Protein 6W25 (pdb70)

Structure (mmCIF, N/CA/C/O backbone):
data_6W25
#
_entry.id   6W25
#
_cell.length_a   163.910
_cell.length_b   44.490
_cell.length_c   88.050
_cell.angle_alpha   90.000
_cell.angle_beta   97.470
_cell.angle_gamma   90.000
#
_symmetry.space_group_name_H-M   'C 1 2 1'
#
loop_
_entity.id
_entity.type
_entity.pdbx_description
1 polymer 'Melanocortin receptor 4,GlgA glycogen synthase,Melanocortin receptor 4'
2 polymer SHU9119
3 non-polymer 'CALCIUM ION'
4 non-polymer 'OLEIC ACID'
5 water water
#
loop_
_atom_site.group_PDB
_atom_site.id
_atom_site.type_symbol
_atom_site.label_atom_id
_atom_site.label_alt_id
_atom_site.label_comp_id
_atom_site.label_asym_id
_atom_site.label_entity_id
_atom_site.label_seq_id
_atom_site.pdbx_PDB_ins_code
_atom_site.Cartn_x
_atom_site.Cartn_y
_atom_site.Cartn_z
_atom_site.occupancy
_atom_site.B_iso_or_equiv
_atom_site.auth_seq_id
_atom_site.auth_comp_id
_atom_site.auth_asym_id
_atom_site.auth_atom_id
_atom_site.pdbx_PDB_model_num
ATOM 1 N N . GLN A 1 55 ? 128.270 14.938 106.409 1.00 101.36 43 GLN A N 1
ATOM 2 C CA . GLN A 1 55 ? 129.723 14.780 106.403 1.00 99.47 43 GLN A CA 1
ATOM 3 C C . GLN A 1 55 ? 130.435 16.122 106.216 1.00 103.47 43 GLN A C 1
ATOM 4 O O . GLN A 1 55 ? 130.048 16.908 105.348 1.00 104.53 43 GLN A O 1
ATOM 10 N N . LEU A 1 56 ? 131.484 16.369 107.029 1.00 98.66 44 LEU A N 1
ATOM 11 C CA . LEU A 1 56 ? 132.312 17.579 107.001 1.00 98.50 44 LEU A CA 1
ATOM 12 C C . LEU A 1 56 ? 133.077 17.662 105.682 1.00 101.79 44 LEU A C 1
ATOM 13 O O . LEU A 1 56 ? 133.763 16.705 105.304 1.00 100.42 44 LEU A O 1
ATOM 15 N N . PHE A 1 57 ? 132.929 18.793 104.968 1.00 98.89 45 PHE A N 1
ATOM 16 C CA . PHE A 1 57 ? 133.559 18.989 103.668 1.00 98.55 45 PHE A CA 1
ATOM 17 C C . PHE A 1 57 ? 134.955 19.585 103.771 1.00 100.40 45 PHE A C 1
ATOM 18 O O . PHE A 1 57 ? 135.192 20.570 104.475 1.00 100.18 45 PHE A O 1
ATOM 26 N N . VAL A 1 58 ? 135.861 18.973 103.006 1.00 95.18 46 VAL A N 1
ATOM 27 C CA . VAL A 1 58 ? 137.252 19.347 102.770 1.00 93.82 46 VAL A CA 1
ATOM 28 C C . VAL A 1 58 ? 137.469 19.144 101.273 1.00 96.45 46 VAL A C 1
ATOM 29 O O . VAL A 1 58 ? 137.111 18.082 100.750 1.00 95.83 46 VAL A O 1
ATOM 33 N N . SER A 1 59 ? 137.957 20.187 100.570 1.00 92.62 47 SER A N 1
ATOM 34 C CA . SER A 1 59 ? 138.134 20.162 99.116 1.00 92.70 47 SER A CA 1
ATOM 35 C C . SER A 1 59 ? 138.989 18.968 98.656 1.00 93.59 47 SER A C 1
ATOM 36 O O . SER A 1 59 ? 140.022 18.689 99.270 1.00 91.78 47 SER A O 1
ATOM 39 N N . PRO A 1 60 ? 138.537 18.232 97.604 1.00 89.44 48 PRO A N 1
ATOM 40 C CA . PRO A 1 60 ? 139.287 17.053 97.128 1.00 87.82 48 PRO A CA 1
ATOM 41 C C . PRO A 1 60 ? 140.753 17.318 96.771 1.00 89.79 48 PRO A C 1
ATOM 42 O O . PRO A 1 60 ? 141.563 16.394 96.845 1.00 88.00 48 PRO A O 1
ATOM 46 N N . VAL A 1 61 ? 141.090 18.573 96.403 1.00 86.52 49 VAL A N 1
ATOM 47 C CA . VAL A 1 61 ? 142.440 19.018 96.044 1.00 85.88 49 VAL A CA 1
ATOM 48 C C . VAL A 1 61 ? 143.392 18.894 97.265 1.00 87.39 49 VAL A C 1
ATOM 49 O O . VAL A 1 61 ? 144.575 18.624 97.060 1.00 86.77 49 VAL A O 1
ATOM 53 N N . VAL A 1 62 ? 142.874 19.038 98.515 1.00 82.22 50 VAL A N 1
ATOM 54 C CA . VAL A 1 62 ? 143.661 18.913 99.756 1.00 80.09 50 VAL A CA 1
ATOM 55 C C . VAL A 1 62 ? 144.209 17.472 99.855 1.00 81.93 50 VAL A C 1
ATOM 56 O O . VAL A 1 62 ? 145.405 17.304 100.092 1.00 80.63 50 VAL A O 1
ATOM 60 N N . PHE A 1 63 ? 143.350 16.454 99.608 1.00 77.81 51 PHE A N 1
ATOM 61 C CA . PHE A 1 63 ? 143.728 15.035 99.611 1.00 76.46 51 PHE A CA 1
ATOM 62 C C . PHE A 1 63 ? 144.777 14.721 98.543 1.00 80.47 51 PHE A C 1
ATOM 63 O O . PHE A 1 63 ? 145.665 13.906 98.782 1.00 79.10 51 PHE A O 1
ATOM 71 N N . VAL A 1 64 ? 144.659 15.353 97.361 1.00 78.63 52 VAL A N 1
ATOM 72 C CA . VAL A 1 64 ? 145.565 15.145 96.228 1.00 79.33 52 VAL A CA 1
ATOM 73 C C . VAL A 1 64 ? 146.916 15.825 96.509 1.00 82.78 52 VAL A C 1
ATOM 74 O O . VAL A 1 64 ? 147.946 15.171 96.356 1.00 82.00 52 VAL A O 1
ATOM 78 N N . THR A 1 65 ? 146.909 17.108 96.945 1.00 79.54 53 THR A N 1
ATOM 79 C CA . THR A 1 65 ? 148.127 17.876 97.248 1.00 79.21 53 THR A CA 1
ATOM 80 C C . THR A 1 65 ? 148.903 17.256 98.419 1.00 80.73 53 THR A C 1
ATOM 81 O O . THR A 1 65 ? 150.118 17.110 98.294 1.00 80.41 53 THR A O 1
ATOM 85 N N . LEU A 1 66 ? 148.217 16.848 99.521 1.00 75.33 54 LEU A N 1
ATOM 86 C CA . LEU A 1 66 ? 148.873 16.202 100.672 1.00 73.30 54 LEU A CA 1
ATOM 87 C C . LEU A 1 66 ? 149.478 14.857 100.267 1.00 76.30 54 LEU A C 1
ATOM 88 O O . LEU A 1 66 ? 150.549 14.503 100.756 1.00 75.28 54 LEU A O 1
ATOM 93 N N . GLY A 1 67 ? 148.805 14.152 99.356 1.00 73.14 55 GLY A N 1
ATOM 94 C CA . GLY A 1 67 ? 149.260 12.884 98.797 1.00 72.86 55 GLY A CA 1
ATOM 95 C C . GLY A 1 67 ? 150.496 13.059 97.938 1.00 77.54 55 GLY A C 1
ATOM 96 O O . GLY A 1 67 ? 151.348 12.171 97.903 1.00 77.07 55 GLY A O 1
ATOM 97 N N . VAL A 1 68 ? 150.605 14.223 97.254 1.00 75.07 56 VAL A N 1
ATOM 98 C CA . VAL A 1 68 ? 151.739 14.606 96.405 1.00 75.86 56 VAL A CA 1
ATOM 99 C C . VAL A 1 68 ? 152.924 14.975 97.318 1.00 78.74 56 VAL A C 1
ATOM 100 O O . VAL A 1 68 ? 154.025 14.463 97.101 1.00 78.51 56 VAL A O 1
ATOM 104 N N . ILE A 1 69 ? 152.686 15.834 98.345 1.00 74.42 57 ILE A N 1
ATOM 105 C CA . ILE A 1 69 ? 153.689 16.272 99.334 1.00 73.42 57 ILE A CA 1
ATOM 106 C C . ILE A 1 69 ? 154.270 15.029 100.034 1.00 76.00 57 ILE A C 1
ATOM 107 O O . ILE A 1 69 ? 155.490 14.930 100.169 1.00 75.31 57 ILE A O 1
ATOM 112 N N . SER A 1 70 ? 153.396 14.070 100.420 1.00 72.10 58 SER A N 1
ATOM 113 C CA . SER A 1 70 ? 153.776 12.804 101.056 1.00 71.18 58 SER A CA 1
ATOM 114 C C . SER A 1 70 ? 154.578 11.917 100.095 1.00 76.06 58 SER A C 1
ATOM 115 O O . SER A 1 70 ? 155.545 11.288 100.525 1.00 75.62 58 SER A O 1
ATOM 118 N N . LEU A 1 71 ? 154.166 11.857 98.809 1.00 73.33 59 LEU A N 1
ATOM 119 C CA . LEU A 1 71 ? 154.842 11.077 97.770 1.00 73.89 59 LEU A CA 1
ATOM 120 C C . LEU A 1 71 ? 156.256 11.624 97.564 1.00 78.12 59 LEU A C 1
ATOM 121 O O . LEU A 1 71 ? 157.207 10.848 97.576 1.00 77.88 59 LEU A O 1
ATOM 126 N N . LEU A 1 72 ? 156.387 12.960 97.441 1.00 74.93 60 LEU A N 1
ATOM 127 C CA . LEU A 1 72 ? 157.656 13.666 97.256 1.00 75.43 60 LEU A CA 1
ATOM 128 C C . LEU A 1 72 ? 158.585 13.471 98.457 1.00 78.05 60 LEU A C 1
ATOM 129 O O . LEU A 1 72 ? 159.769 13.191 98.266 1.00 78.32 60 LEU A O 1
ATOM 134 N N . GLU A 1 73 ? 158.036 13.591 99.686 1.00 72.87 61 GLU A N 1
ATOM 135 C CA . GLU A 1 73 ? 158.772 13.442 100.944 1.00 71.39 61 GLU A CA 1
ATOM 136 C C . GLU A 1 73 ? 159.264 12.017 101.176 1.00 74.30 61 GLU A C 1
ATOM 137 O O . GLU A 1 73 ? 160.440 11.834 101.484 1.00 74.07 61 GLU A O 1
ATOM 143 N N . ASN A 1 74 ? 158.370 11.016 101.052 1.00 70.08 62 ASN A N 1
ATOM 144 C CA . ASN A 1 74 ? 158.706 9.619 101.313 1.00 69.59 62 ASN A CA 1
ATOM 145 C C . ASN A 1 74 ? 159.586 9.001 100.225 1.00 74.62 62 ASN A C 1
ATOM 146 O O . ASN A 1 74 ? 160.384 8.128 100.563 1.00 74.16 62 ASN A O 1
ATOM 151 N N . ILE A 1 75 ? 159.491 9.461 98.950 1.00 72.50 63 ILE A N 1
ATOM 152 C CA . ILE A 1 75 ? 160.381 8.968 97.884 1.00 73.85 63 ILE A CA 1
ATOM 153 C C . ILE A 1 75 ? 161.803 9.401 98.258 1.00 77.75 63 ILE A C 1
ATOM 154 O O . ILE A 1 75 ? 162.698 8.561 98.289 1.00 77.69 63 ILE A O 1
ATOM 159 N N . LEU A 1 76 ? 161.966 10.689 98.644 1.00 74.20 64 LEU A N 1
ATOM 160 C CA . LEU A 1 76 ? 163.216 11.309 99.097 1.00 74.41 64 LEU A CA 1
ATOM 161 C C . LEU A 1 76 ? 163.844 10.500 100.248 1.00 77.27 64 LEU A C 1
ATOM 162 O O . LEU A 1 76 ? 165.057 10.313 100.250 1.00 77.55 64 LEU A O 1
ATOM 167 N N . VAL A 1 77 ? 163.010 9.991 101.187 1.00 72.37 65 VAL A N 1
ATOM 168 C CA . VAL A 1 77 ? 163.423 9.169 102.335 1.00 71.28 65 VAL A CA 1
ATOM 169 C C . VAL A 1 77 ? 163.976 7.814 101.834 1.00 75.75 65 VAL A C 1
ATOM 170 O O . VAL A 1 77 ? 165.087 7.441 102.217 1.00 75.71 65 VAL A O 1
ATOM 174 N N . ILE A 1 78 ? 163.205 7.102 100.977 1.00 72.59 66 ILE A N 1
ATOM 175 C CA . ILE A 1 78 ? 163.566 5.794 100.407 1.00 73.42 66 ILE A CA 1
ATOM 176 C C . ILE A 1 78 ? 164.853 5.921 99.564 1.00 79.22 66 ILE A C 1
ATOM 177 O O . ILE A 1 78 ? 165.759 5.096 99.710 1.00 79.69 66 ILE A O 1
ATOM 182 N N . VAL A 1 79 ? 164.935 6.968 98.720 1.00 76.37 67 VAL A N 1
ATOM 183 C CA . VAL A 1 79 ? 166.083 7.244 97.851 1.00 77.86 67 VAL A CA 1
ATOM 184 C C . VAL A 1 79 ? 167.327 7.529 98.716 1.00 82.12 67 VAL A C 1
ATOM 185 O O . VAL A 1 79 ? 168.375 6.944 98.454 1.00 83.19 67 VAL A O 1
ATOM 189 N N . ALA A 1 80 ? 167.192 8.372 99.763 1.00 77.40 68 ALA A N 1
ATOM 190 C CA . ALA A 1 80 ? 168.286 8.750 100.665 1.00 77.27 68 ALA A CA 1
ATOM 191 C C . ALA A 1 80 ? 168.896 7.558 101.411 1.00 80.98 68 ALA A C 1
ATOM 192 O O . ALA A 1 80 ? 170.120 7.486 101.511 1.00 81.57 68 ALA A O 1
ATOM 194 N N . ILE A 1 81 ? 168.060 6.638 101.936 1.00 76.41 69 ILE A N 1
ATOM 195 C CA . ILE A 1 81 ? 168.531 5.455 102.666 1.00 76.28 69 ILE A CA 1
ATOM 196 C C . ILE A 1 81 ? 169.224 4.493 101.677 1.00 82.92 69 ILE A C 1
ATOM 197 O O . ILE A 1 81 ? 170.268 3.937 102.013 1.00 83.57 69 ILE A O 1
ATOM 202 N N . ALA A 1 82 ? 168.679 4.352 100.453 1.00 80.75 70 ALA A N 1
ATOM 203 C CA . ALA A 1 82 ? 169.238 3.484 99.413 1.00 82.55 70 ALA A CA 1
ATOM 204 C C . ALA A 1 82 ? 170.555 4.033 98.836 1.00 88.43 70 ALA A C 1
ATOM 205 O O . ALA A 1 82 ? 171.466 3.246 98.572 1.00 89.80 70 ALA A O 1
ATOM 207 N N . LYS A 1 83 ? 170.653 5.367 98.643 1.00 84.74 71 LYS A N 1
ATOM 208 C CA . LYS A 1 83 ? 171.825 6.041 98.070 1.00 86.06 71 LYS A CA 1
ATOM 209 C C . LYS A 1 83 ? 172.978 6.205 99.071 1.00 89.63 71 LYS A C 1
ATOM 210 O O . LYS A 1 83 ? 174.122 6.384 98.646 1.00 90.92 71 LYS A O 1
ATOM 212 N N . ASN A 1 84 ? 172.687 6.152 100.383 1.00 84.37 72 ASN A N 1
ATOM 213 C CA . ASN A 1 84 ? 173.698 6.320 101.427 1.00 84.18 72 ASN A CA 1
ATOM 214 C C . ASN A 1 84 ? 173.970 4.996 102.155 1.00 88.09 72 ASN A C 1
ATOM 215 O O . ASN A 1 84 ? 173.074 4.440 102.798 1.00 86.36 72 ASN A O 1
ATOM 220 N N . LYS A 1 85 ? 175.223 4.503 102.049 1.00 86.14 73 LYS A N 1
ATOM 221 C CA . LYS A 1 85 ? 175.698 3.262 102.672 1.00 86.23 73 LYS A CA 1
ATOM 222 C C . LYS A 1 85 ? 175.772 3.394 104.201 1.00 88.00 73 LYS A C 1
ATOM 223 O O . LYS A 1 85 ? 175.767 2.381 104.903 1.00 87.42 73 LYS A O 1
ATOM 225 N N . ASN A 1 86 ? 175.829 4.642 104.709 1.00 83.14 74 ASN A N 1
ATOM 226 C CA . ASN A 1 86 ? 175.875 4.973 106.135 1.00 81.39 74 ASN A CA 1
ATOM 227 C C . ASN A 1 86 ? 174.531 4.729 106.817 1.00 82.58 74 ASN A C 1
ATOM 228 O O . ASN A 1 86 ? 174.481 4.601 108.042 1.00 81.32 74 ASN A O 1
ATOM 233 N N . LEU A 1 87 ? 173.447 4.686 106.026 1.00 78.16 75 LEU A N 1
ATOM 234 C CA . LEU A 1 87 ? 172.087 4.444 106.506 1.00 76.06 75 LEU A CA 1
ATOM 235 C C . LEU A 1 87 ? 171.657 2.994 106.197 1.00 80.43 75 LEU A C 1
ATOM 236 O O . LEU A 1 87 ? 170.469 2.673 106.270 1.00 78.91 75 LEU A O 1
ATOM 241 N N . HIS A 1 88 ? 172.629 2.109 105.886 1.00 78.67 76 HIS A N 1
ATOM 242 C CA . HIS A 1 88 ? 172.349 0.705 105.586 1.00 79.14 76 HIS A CA 1
ATOM 243 C C . HIS A 1 88 ? 172.396 -0.149 106.868 1.00 82.86 76 HIS A C 1
ATOM 244 O O . HIS A 1 88 ? 173.182 -1.095 106.985 1.00 83.79 76 HIS A O 1
ATOM 251 N N . SER A 1 89 ? 171.519 0.201 107.823 1.00 77.77 77 SER A N 1
ATOM 252 C CA . SER A 1 89 ? 171.348 -0.483 109.102 1.00 77.00 77 SER A CA 1
ATOM 253 C C . SER A 1 89 ? 169.887 -0.954 109.221 1.00 79.75 77 SER A C 1
ATOM 254 O O . SER A 1 89 ? 169.017 -0.310 108.626 1.00 78.30 77 SER A O 1
ATOM 257 N N . PRO A 1 90 ? 169.587 -2.046 109.976 1.00 76.63 78 PRO A N 1
ATOM 258 C CA . PRO A 1 90 ? 168.191 -2.520 110.078 1.00 75.61 78 PRO A CA 1
ATOM 259 C C . PRO A 1 90 ? 167.157 -1.436 110.412 1.00 78.07 78 PRO A C 1
ATOM 260 O O . PRO A 1 90 ? 166.104 -1.424 109.778 1.00 77.24 78 PRO A O 1
ATOM 264 N N . MET A 1 91 ? 167.465 -0.515 111.360 1.00 74.15 79 MET A N 1
ATOM 265 C CA . MET A 1 91 ? 166.575 0.573 111.790 1.00 72.62 79 MET A CA 1
ATOM 266 C C . MET A 1 91 ? 166.101 1.426 110.609 1.00 76.28 79 MET A C 1
ATOM 267 O O . MET A 1 91 ? 164.893 1.630 110.465 1.00 75.13 79 MET A O 1
ATOM 272 N N . TYR A 1 92 ? 167.041 1.896 109.757 1.00 73.55 80 TYR A N 1
ATOM 273 C CA . TYR A 1 92 ? 166.718 2.711 108.582 1.00 73.19 80 TYR A CA 1
ATOM 274 C C . TYR A 1 92 ? 166.007 1.884 107.507 1.00 76.07 80 TYR A C 1
ATOM 275 O O . TYR A 1 92 ? 165.224 2.448 106.741 1.00 75.47 80 TYR A O 1
ATOM 284 N N . PHE A 1 93 ? 166.247 0.557 107.468 1.00 72.18 81 PHE A N 1
ATOM 285 C CA . PHE A 1 93 ? 165.567 -0.347 106.540 1.00 72.04 81 PHE A CA 1
ATOM 286 C C . PHE A 1 93 ? 164.105 -0.529 106.970 1.00 73.62 81 PHE A C 1
ATOM 287 O O . PHE A 1 93 ? 163.231 -0.667 106.114 1.00 73.24 81 PHE A O 1
ATOM 295 N N . PHE A 1 94 ? 163.838 -0.492 108.294 1.00 68.45 82 PHE A N 1
ATOM 296 C CA . PHE A 1 94 ? 162.482 -0.572 108.840 1.00 66.89 82 PHE A CA 1
ATOM 297 C C . PHE A 1 94 ? 161.794 0.796 108.711 1.00 70.68 82 PHE A C 1
ATOM 298 O O . PHE A 1 94 ? 160.567 0.848 108.622 1.00 69.76 82 PHE A O 1
ATOM 306 N N . ILE A 1 95 ? 162.591 1.896 108.668 1.00 67.69 83 ILE A N 1
ATOM 307 C CA . ILE A 1 95 ? 162.130 3.275 108.444 1.00 66.92 83 ILE A CA 1
ATOM 308 C C . ILE A 1 95 ? 161.719 3.377 106.962 1.00 72.98 83 ILE A C 1
ATOM 309 O O . ILE A 1 95 ? 160.746 4.063 106.642 1.00 72.25 83 ILE A O 1
ATOM 314 N N . CYS A 1 96 ? 162.441 2.647 106.079 1.00 71.71 84 CYS A N 1
ATOM 315 C CA . CYS A 1 96 ? 162.201 2.572 104.639 1.00 72.68 84 CYS A CA 1
ATOM 316 C C . CYS A 1 96 ? 160.865 1.891 104.345 1.00 76.24 84 CYS A C 1
ATOM 317 O O . CYS A 1 96 ? 160.114 2.390 103.510 1.00 76.01 84 CYS A O 1
ATOM 320 N N . SER A 1 97 ? 160.567 0.761 105.025 1.00 72.50 85 SER A N 1
ATOM 321 C CA . SER A 1 97 ? 159.301 0.044 104.855 1.00 72.23 85 SER A CA 1
ATOM 322 C C . SER A 1 97 ? 158.148 0.896 105.397 1.00 74.80 85 SER A C 1
ATOM 323 O O . SER A 1 97 ? 157.068 0.909 104.804 1.00 74.56 85 SER A O 1
ATOM 326 N N . LEU A 1 98 ? 158.406 1.647 106.492 1.00 70.07 86 LEU A N 1
ATOM 327 C CA . LEU A 1 98 ? 157.454 2.569 107.113 1.00 68.69 86 LEU A CA 1
ATOM 328 C C . LEU A 1 98 ? 157.185 3.738 106.158 1.00 72.99 86 LEU A C 1
ATOM 329 O O . LEU A 1 98 ? 156.043 4.185 106.061 1.00 72.53 86 LEU A O 1
ATOM 334 N N . ALA A 1 99 ? 158.224 4.192 105.422 1.00 70.21 87 ALA A N 1
ATOM 335 C CA . ALA A 1 99 ? 158.113 5.261 104.429 1.00 70.46 87 ALA A CA 1
ATOM 336 C C . ALA A 1 99 ? 157.273 4.793 103.240 1.00 74.93 87 ALA A C 1
ATOM 337 O O . ALA A 1 99 ? 156.458 5.571 102.748 1.00 74.38 87 ALA A O 1
ATOM 339 N N . VAL A 1 100 ? 157.443 3.511 102.812 1.00 72.26 88 VAL A N 1
ATOM 340 C CA . VAL A 1 100 ? 156.672 2.885 101.723 1.00 72.89 88 VAL A CA 1
ATOM 341 C C . VAL A 1 100 ? 155.201 2.840 102.152 1.00 75.81 88 VAL A C 1
ATOM 342 O O . VAL A 1 100 ? 154.340 3.288 101.399 1.00 75.66 88 VAL A O 1
ATOM 346 N N . ALA A 1 101 ? 154.939 2.343 103.384 1.00 71.40 89 ALA A N 1
ATOM 347 C CA . ALA A 1 101 ? 153.620 2.230 104.010 1.00 70.45 89 ALA A CA 1
ATOM 348 C C . ALA A 1 101 ? 152.922 3.594 104.115 1.00 74.06 89 ALA A C 1
ATOM 349 O O . ALA A 1 101 ? 151.736 3.683 103.806 1.00 73.64 89 ALA A O 1
ATOM 351 N N . ASP A 1 102 ? 153.664 4.654 104.515 1.00 70.56 90 ASP A N 1
ATOM 352 C CA . ASP A 1 102 ? 153.158 6.029 104.624 1.00 69.92 90 ASP A CA 1
ATOM 353 C C . ASP A 1 102 ? 152.773 6.584 103.245 1.00 74.14 90 ASP A C 1
ATOM 354 O O . ASP A 1 102 ? 151.677 7.120 103.084 1.00 73.74 90 ASP A O 1
ATOM 359 N N . MET A 1 103 ? 153.679 6.433 102.260 1.00 71.28 91 MET A N 1
ATOM 360 C CA . MET A 1 103 ? 153.533 6.860 100.868 1.00 72.17 91 MET A CA 1
ATOM 361 C C . MET A 1 103 ? 152.327 6.173 100.226 1.00 75.43 91 MET A C 1
ATOM 362 O O . MET A 1 103 ? 151.456 6.862 99.708 1.00 75.30 91 MET A O 1
ATOM 367 N N . LEU A 1 104 ? 152.263 4.829 100.309 1.00 71.24 92 LEU A N 1
ATOM 368 C CA . LEU A 1 104 ? 151.202 3.977 99.764 1.00 71.31 92 LEU A CA 1
ATOM 369 C C . LEU A 1 104 ? 149.820 4.319 100.333 1.00 74.12 92 LEU A C 1
ATOM 370 O O . LEU A 1 104 ? 148.839 4.214 99.604 1.00 74.50 92 LEU A O 1
ATOM 375 N N . VAL A 1 105 ? 149.744 4.730 101.617 1.00 69.08 93 VAL A N 1
ATOM 376 C CA . VAL A 1 105 ? 148.498 5.117 102.285 1.00 68.21 93 VAL A CA 1
ATOM 377 C C . VAL A 1 105 ? 147.991 6.444 101.678 1.00 73.07 93 VAL A C 1
ATOM 378 O O . VAL A 1 105 ? 146.832 6.507 101.268 1.00 73.21 93 VAL A O 1
ATOM 382 N N . SER A 1 106 ? 148.864 7.474 101.592 1.00 69.96 94 SER A N 1
ATOM 383 C CA . SER A 1 106 ? 148.523 8.796 101.056 1.00 70.42 94 SER A CA 1
ATOM 384 C C . SER A 1 106 ? 148.311 8.776 99.547 1.00 75.52 94 SER A C 1
ATOM 385 O O . SER A 1 106 ? 147.488 9.550 99.053 1.00 75.78 94 SER A O 1
ATOM 388 N N . VAL A 1 107 ? 149.061 7.922 98.816 1.00 72.48 95 VAL A N 1
ATOM 389 C CA . VAL A 1 107 ? 148.939 7.769 97.363 1.00 73.61 95 VAL A CA 1
ATOM 390 C C . VAL A 1 107 ? 147.584 7.131 97.072 1.00 77.22 95 VAL A C 1
ATOM 391 O O . VAL A 1 107 ? 146.872 7.623 96.198 1.00 78.04 95 VAL A O 1
ATOM 395 N N . SER A 1 108 ? 147.213 6.075 97.831 1.00 72.26 96 SER A N 1
ATOM 396 C CA . SER A 1 108 ? 145.930 5.386 97.681 1.00 72.07 96 SER A CA 1
ATOM 397 C C . SER A 1 108 ? 144.771 6.297 98.069 1.00 74.97 96 SER A C 1
ATOM 398 O O . SER A 1 108 ? 143.775 6.316 97.350 1.00 75.87 96 SER A O 1
ATOM 401 N N . LEU A 1 109 ? 144.907 7.074 99.168 1.00 69.58 97 LEU A N 1
ATOM 402 C CA . LEU A 1 109 ? 143.878 8.020 99.614 1.00 68.92 97 LEU A CA 1
ATOM 403 C C . LEU A 1 109 ? 143.737 9.186 98.637 1.00 73.47 97 LEU A C 1
ATOM 404 O O . LEU A 1 109 ? 142.624 9.664 98.427 1.00 74.23 97 LEU A O 1
ATOM 409 N N . GLY A 1 110 ? 144.854 9.610 98.043 1.00 69.55 98 GLY A N 1
ATOM 410 C CA . GLY A 1 110 ? 144.892 10.673 97.043 1.00 70.14 98 GLY A CA 1
ATOM 411 C C . GLY A 1 110 ? 144.270 10.226 95.734 1.00 74.51 98 GLY A C 1
ATOM 412 O O . GLY A 1 110 ? 143.439 10.940 95.168 1.00 75.08 98 GLY A O 1
ATOM 413 N N . PHE A 1 111 ? 144.650 9.017 95.269 1.00 70.74 99 PHE A N 1
ATOM 414 C CA . PHE A 1 111 ? 144.145 8.382 94.048 1.00 71.91 99 PHE A CA 1
ATOM 415 C C . PHE A 1 111 ? 142.648 8.099 94.168 1.00 76.44 99 PHE A C 1
ATOM 416 O O . PHE A 1 111 ? 141.921 8.304 93.198 1.00 77.62 99 PHE A O 1
ATOM 424 N N . GLU A 1 112 ? 142.194 7.652 95.360 1.00 71.91 100 GLU A N 1
ATOM 425 C CA . GLU A 1 112 ? 140.790 7.360 95.670 1.00 72.03 100 GLU A CA 1
ATOM 426 C C . GLU A 1 112 ? 139.940 8.615 95.507 1.00 77.08 100 GLU A C 1
ATOM 427 O O . GLU A 1 112 ? 138.850 8.540 94.947 1.00 77.80 100 GLU A O 1
ATOM 433 N N . THR A 1 113 ? 140.461 9.766 95.974 1.00 73.54 101 THR A N 1
ATOM 434 C CA . THR A 1 113 ? 139.807 11.070 95.882 1.00 74.28 101 THR A CA 1
ATOM 435 C C . THR A 1 113 ? 139.664 11.465 94.402 1.00 80.88 101 THR A C 1
ATOM 436 O O . THR A 1 113 ? 138.608 11.962 94.019 1.00 81.61 101 THR A O 1
ATOM 440 N N . ILE A 1 114 ? 140.702 11.198 93.575 1.00 78.66 102 ILE A N 1
ATOM 441 C CA . ILE A 1 114 ? 140.701 11.459 92.129 1.00 80.67 102 ILE A CA 1
ATOM 442 C C . ILE A 1 114 ? 139.633 10.564 91.469 1.00 86.12 102 ILE A C 1
ATOM 443 O O . ILE A 1 114 ? 138.848 11.063 90.663 1.00 87.44 102 ILE A O 1
ATOM 448 N N . VAL A 1 115 ? 139.577 9.267 91.859 1.00 82.27 103 VAL A N 1
ATOM 449 C CA . VAL A 1 115 ? 138.617 8.276 91.350 1.00 83.30 103 VAL A CA 1
ATOM 450 C C . VAL A 1 115 ? 137.172 8.708 91.705 1.00 88.33 103 VAL A C 1
ATOM 451 O O . VAL A 1 115 ? 136.325 8.716 90.814 1.00 89.53 103 VAL A O 1
ATOM 455 N N . ILE A 1 116 ? 136.912 9.102 92.976 1.00 84.30 104 ILE A N 1
ATOM 456 C CA . ILE A 1 116 ? 135.593 9.543 93.460 1.00 84.82 104 ILE A CA 1
ATOM 457 C C . ILE A 1 116 ? 135.140 10.816 92.704 1.00 91.96 104 ILE A C 1
ATOM 458 O O . ILE A 1 116 ? 134.006 10.843 92.216 1.00 92.92 104 ILE A O 1
ATOM 463 N N . THR A 1 117 ? 136.030 11.833 92.573 1.00 89.72 105 THR A N 1
ATOM 464 C CA . THR A 1 117 ? 135.752 13.096 91.863 1.00 91.66 105 THR A CA 1
ATOM 465 C C . THR A 1 117 ? 135.409 12.814 90.380 1.00 98.85 105 THR A C 1
ATOM 466 O O . THR A 1 117 ? 134.494 13.444 89.843 1.00 100.02 105 THR A O 1
ATOM 470 N N . LEU A 1 118 ? 136.113 11.844 89.748 1.00 96.41 106 LEU A N 1
ATOM 471 C CA . LEU A 1 118 ? 135.887 11.419 88.361 1.00 98.62 106 LEU A CA 1
ATOM 472 C C . LEU A 1 118 ? 134.487 10.822 88.176 1.00 104.57 106 LEU A C 1
ATOM 473 O O . LEU A 1 118 ? 133.867 11.043 87.135 1.00 106.12 106 LEU A O 1
ATOM 478 N N . LEU A 1 119 ? 133.995 10.074 89.186 1.00 100.85 107 LEU A N 1
ATOM 479 C CA . LEU A 1 119 ? 132.672 9.437 89.170 1.00 102.02 107 LEU A CA 1
ATOM 480 C C . LEU A 1 119 ? 131.561 10.462 89.384 1.00 107.84 107 LEU A C 1
ATOM 481 O O . LEU A 1 119 ? 130.479 10.311 88.812 1.00 109.18 107 LEU A O 1
ATOM 486 N N . ASN A 1 120 ? 131.832 11.506 90.196 1.00 104.24 108 ASN A N 1
ATOM 487 C CA . ASN A 1 120 ? 130.898 12.603 90.462 1.00 105.33 108 ASN A CA 1
ATOM 488 C C . ASN A 1 120 ? 130.799 13.515 89.231 1.00 112.12 108 ASN A C 1
ATOM 489 O O . ASN A 1 120 ? 129.795 14.209 89.059 1.00 113.26 108 ASN A O 1
ATOM 494 N N . SER A 1 121 ? 131.842 13.494 88.374 1.00 109.47 109 SER A N 1
ATOM 495 C CA . SER A 1 121 ? 131.927 14.247 87.122 1.00 111.56 109 SER A CA 1
ATOM 496 C C . SER A 1 121 ? 131.211 13.492 85.990 1.00 117.67 109 SER A C 1
ATOM 497 O O . SER A 1 121 ? 130.515 14.117 85.188 1.00 119.49 109 SER A O 1
ATOM 500 N N . THR A 1 122 ? 131.380 12.151 85.936 1.00 113.63 110 THR A N 1
ATOM 501 C CA . THR A 1 122 ? 130.767 11.274 84.932 1.00 143.59 110 THR A CA 1
ATOM 502 C C . THR A 1 122 ? 129.411 10.776 85.431 1.00 162.99 110 THR A C 1
ATOM 503 O O . THR A 1 122 ? 128.540 10.443 84.630 1.00 123.87 110 THR A O 1
ATOM 507 N N . ASP A 1 125 ? 127.340 5.016 87.896 1.00 141.28 113 ASP A N 1
ATOM 508 C CA . ASP A 1 125 ? 127.881 4.130 88.925 1.00 139.14 113 ASP A CA 1
ATOM 509 C C . ASP A 1 125 ? 129.010 3.237 88.372 1.00 142.54 113 ASP A C 1
ATOM 510 O O . ASP A 1 125 ? 129.820 2.744 89.158 1.00 140.46 113 ASP A O 1
ATOM 515 N N . ALA A 1 126 ? 129.047 3.025 87.029 1.00 140.61 114 ALA A N 1
ATOM 516 C CA . ALA A 1 126 ? 130.016 2.210 86.268 1.00 140.61 114 ALA A CA 1
ATOM 517 C C . ALA A 1 126 ? 130.082 0.732 86.755 1.00 143.16 114 ALA A C 1
ATOM 518 O O . ALA A 1 126 ? 131.093 0.052 86.543 1.00 142.49 114 ALA A O 1
ATOM 520 N N . GLN A 1 127 ? 128.970 0.241 87.357 1.00 139.10 115 GLN A N 1
ATOM 521 C CA . GLN A 1 127 ? 128.744 -1.115 87.881 1.00 138.32 115 GLN A CA 1
ATOM 522 C C . GLN A 1 127 ? 129.831 -1.560 88.900 1.00 138.47 115 GLN A C 1
ATOM 523 O O . GLN A 1 127 ? 130.226 -0.766 89.758 1.00 136.12 115 GLN A O 1
ATOM 525 N N . SER A 1 128 ? 130.278 -2.833 88.813 1.00 134.19 116 SER A N 1
ATOM 526 C CA . SER A 1 128 ? 131.255 -3.478 89.694 1.00 131.72 116 SER A CA 1
ATOM 527 C C . SER A 1 128 ? 132.668 -2.877 89.614 1.00 132.70 116 SER A C 1
ATOM 528 O O . SER A 1 128 ? 133.430 -3.041 90.569 1.00 130.50 116 SER A O 1
ATOM 531 N N . PHE A 1 129 ? 133.023 -2.207 88.490 1.00 129.01 117 PHE A N 1
ATOM 532 C CA . PHE A 1 129 ? 134.344 -1.603 88.258 1.00 127.45 117 PHE A CA 1
ATOM 533 C C . PHE A 1 129 ? 134.776 -0.686 89.413 1.00 126.88 117 PHE A C 1
ATOM 534 O O . PHE A 1 129 ? 135.902 -0.813 89.891 1.00 125.15 117 PHE A O 1
ATOM 542 N N . THR A 1 130 ? 133.882 0.215 89.860 1.00 121.34 118 THR A N 1
ATOM 543 C CA . THR A 1 130 ? 134.141 1.174 90.940 1.00 118.29 118 THR A CA 1
ATOM 544 C C . THR A 1 130 ? 134.314 0.474 92.286 1.00 118.20 118 THR A C 1
ATOM 545 O O . THR A 1 130 ? 135.180 0.876 93.062 1.00 116.01 118 THR A O 1
ATOM 549 N N . VAL A 1 131 ? 133.502 -0.571 92.552 1.00 113.65 119 VAL A N 1
ATOM 550 C CA . VAL A 1 131 ? 133.551 -1.373 93.780 1.00 111.48 119 VAL A CA 1
ATOM 551 C C . VAL A 1 131 ? 134.886 -2.146 93.807 1.00 112.73 119 VAL A C 1
ATOM 552 O O . VAL A 1 131 ? 135.548 -2.174 94.846 1.00 110.65 119 VAL A O 1
ATOM 556 N N . ASN A 1 132 ? 135.294 -2.719 92.650 1.00 109.06 120 ASN A N 1
ATOM 557 C CA . ASN A 1 132 ? 136.548 -3.462 92.484 1.00 107.89 120 ASN A CA 1
ATOM 558 C C . ASN A 1 132 ? 137.758 -2.558 92.721 1.00 107.59 120 ASN A C 1
ATOM 559 O O . ASN A 1 132 ? 138.684 -2.969 93.418 1.00 106.11 120 ASN A O 1
ATOM 564 N N . ILE A 1 133 ? 137.736 -1.327 92.165 1.00 102.18 121 ILE A N 1
ATOM 565 C CA . ILE A 1 133 ? 138.802 -0.332 92.313 1.00 99.93 121 ILE A CA 1
ATOM 566 C C . ILE A 1 133 ? 138.824 0.163 93.777 1.00 99.48 121 ILE A C 1
ATOM 567 O O . ILE A 1 133 ? 139.911 0.321 94.335 1.00 97.86 121 ILE A O 1
ATOM 572 N N . ASP A 1 134 ? 137.636 0.333 94.409 1.00 93.95 122 ASP A N 1
ATOM 573 C CA . ASP A 1 134 ? 137.509 0.751 95.813 1.00 91.19 122 ASP A CA 1
ATOM 574 C C . ASP A 1 134 ? 138.113 -0.302 96.746 1.00 91.95 122 ASP A C 1
ATOM 575 O O . ASP A 1 134 ? 138.883 0.059 97.630 1.00 90.19 122 ASP A O 1
ATOM 580 N N . ASN A 1 135 ? 137.787 -1.596 96.527 1.00 87.83 123 ASN A N 1
ATOM 581 C CA . ASN A 1 135 ? 138.291 -2.720 97.320 1.00 86.32 123 ASN A CA 1
ATOM 582 C C . ASN A 1 135 ? 139.808 -2.854 97.202 1.00 88.14 123 ASN A C 1
ATOM 583 O O . ASN A 1 135 ? 140.454 -3.153 98.203 1.00 86.78 123 ASN A O 1
ATOM 588 N N . VAL A 1 136 ? 140.374 -2.611 95.997 1.00 84.33 124 VAL A N 1
ATOM 589 C CA . VAL A 1 136 ? 141.819 -2.676 95.739 1.00 83.27 124 VAL A CA 1
ATOM 590 C C . VAL A 1 136 ? 142.509 -1.505 96.467 1.00 83.71 124 VAL A C 1
ATOM 591 O O . VAL A 1 136 ? 143.480 -1.750 97.182 1.00 82.45 124 VAL A O 1
ATOM 595 N N . ILE A 1 137 ? 141.984 -0.260 96.324 1.00 78.59 125 ILE A N 1
ATOM 596 C CA . ILE A 1 137 ? 142.519 0.941 96.988 1.00 76.46 125 ILE A CA 1
ATOM 597 C C . ILE A 1 137 ? 142.529 0.723 98.514 1.00 78.03 125 ILE A C 1
ATOM 598 O O . ILE A 1 137 ? 143.581 0.878 99.141 1.00 76.51 125 ILE A O 1
ATOM 603 N N . ASP A 1 138 ? 141.369 0.326 99.090 1.00 73.99 126 ASP A N 1
ATOM 604 C CA . ASP A 1 138 ? 141.195 0.078 100.524 1.00 72.31 126 ASP A CA 1
ATOM 605 C C . ASP A 1 138 ? 142.084 -1.066 101.025 1.00 75.54 126 ASP A C 1
ATOM 606 O O . ASP A 1 138 ? 142.502 -1.030 102.184 1.00 74.05 126 ASP A O 1
ATOM 611 N N . SER A 1 139 ? 142.388 -2.059 100.157 1.00 72.77 127 SER A N 1
ATOM 612 C CA . SER A 1 139 ? 143.272 -3.178 100.494 1.00 72.41 127 SER A CA 1
ATOM 613 C C . SER A 1 139 ? 144.716 -2.702 100.626 1.00 74.54 127 SER A C 1
ATOM 614 O O . SER A 1 139 ? 145.413 -3.160 101.527 1.00 73.40 127 SER A O 1
ATOM 617 N N . VAL A 1 140 ? 145.151 -1.766 99.752 1.00 70.67 128 VAL A N 1
ATOM 618 C CA . VAL A 1 140 ? 146.500 -1.188 99.773 1.00 69.80 128 VAL A CA 1
ATOM 619 C C . VAL A 1 140 ? 146.645 -0.335 101.045 1.00 72.19 128 VAL A C 1
ATOM 620 O O . VAL A 1 140 ? 147.667 -0.449 101.719 1.00 71.34 128 VAL A O 1
ATOM 624 N N . ILE A 1 141 ? 145.610 0.467 101.397 1.00 68.33 129 ILE A N 1
ATOM 625 C CA . ILE A 1 141 ? 145.596 1.302 102.610 1.00 66.66 129 ILE A CA 1
ATOM 626 C C . ILE A 1 141 ? 145.644 0.393 103.848 1.00 70.36 129 ILE A C 1
ATOM 627 O O . ILE A 1 141 ? 146.434 0.658 104.756 1.00 69.11 129 ILE A O 1
ATOM 632 N N . CYS A 1 142 ? 144.830 -0.688 103.863 1.00 67.82 130 CYS A N 1
ATOM 633 C CA . CYS A 1 142 ? 144.790 -1.642 104.973 1.00 67.40 130 CYS A CA 1
ATOM 634 C C . CYS A 1 142 ? 146.130 -2.335 105.127 1.00 71.58 130 CYS A C 1
ATOM 635 O O . CYS A 1 142 ? 146.662 -2.350 106.233 1.00 70.56 130 CYS A O 1
ATOM 638 N N . ALA A 1 143 ? 146.689 -2.870 104.016 1.00 69.37 131 ALA A N 1
ATOM 639 C CA . ALA A 1 143 ? 147.985 -3.553 103.982 1.00 69.55 131 ALA A CA 1
ATOM 640 C C . ALA A 1 143 ? 149.097 -2.645 104.492 1.00 72.34 131 ALA A C 1
ATOM 641 O O . ALA A 1 143 ? 149.897 -3.080 105.318 1.00 71.70 131 ALA A O 1
ATOM 643 N N . SER A 1 144 ? 149.112 -1.376 104.035 1.00 68.28 132 SER A N 1
ATOM 644 C CA . SER A 1 144 ? 150.101 -0.376 104.427 1.00 67.19 132 SER A CA 1
ATOM 645 C C . SER A 1 144 ? 149.904 0.077 105.878 1.00 69.95 132 SER A C 1
ATOM 646 O O . SER A 1 144 ? 150.895 0.387 106.532 1.00 69.04 132 SER A O 1
ATOM 649 N N . LEU A 1 145 ? 148.650 0.101 106.391 1.00 66.23 133 LEU A N 1
ATOM 650 C CA . LEU A 1 145 ? 148.392 0.450 107.793 1.00 64.92 133 LEU A CA 1
ATOM 651 C C . LEU A 1 145 ? 148.951 -0.663 108.683 1.00 69.03 133 LEU A C 1
ATOM 652 O O . LEU A 1 145 ? 149.621 -0.366 109.669 1.00 67.90 133 LEU A O 1
ATOM 657 N N . LEU A 1 146 ? 148.701 -1.937 108.311 1.00 66.80 134 LEU A N 1
ATOM 658 C CA . LEU A 1 146 ? 149.213 -3.103 109.034 1.00 67.04 134 LEU A CA 1
ATOM 659 C C . LEU A 1 146 ? 150.741 -3.135 108.945 1.00 71.10 134 LEU A C 1
ATOM 660 O O . LEU A 1 146 ? 151.397 -3.419 109.947 1.00 70.53 134 LEU A O 1
ATOM 665 N N . ALA A 1 147 ? 151.300 -2.810 107.753 1.00 68.13 135 ALA A N 1
ATOM 666 C CA . ALA A 1 147 ? 152.743 -2.765 107.499 1.00 68.31 135 ALA A CA 1
ATOM 667 C C . ALA A 1 147 ? 153.413 -1.641 108.277 1.00 71.88 135 ALA A C 1
ATOM 668 O O . ALA A 1 147 ? 154.549 -1.821 108.708 1.00 71.96 135 ALA A O 1
ATOM 670 N N . SER A 1 148 ? 152.720 -0.494 108.463 1.00 67.77 136 SER A N 1
ATOM 671 C CA . SER A 1 148 ? 153.248 0.641 109.225 1.00 66.72 136 SER A CA 1
ATOM 672 C C . SER A 1 148 ? 153.310 0.282 110.712 1.00 70.19 136 SER A C 1
ATOM 673 O O . SER A 1 148 ? 154.291 0.631 111.370 1.00 69.95 136 SER A O 1
ATOM 676 N N . ILE A 1 149 ? 152.295 -0.463 111.221 1.00 66.16 137 ILE A N 1
ATOM 677 C CA . ILE A 1 149 ? 152.238 -0.955 112.606 1.00 65.31 137 ILE A CA 1
ATOM 678 C C . ILE A 1 149 ? 153.412 -1.925 112.807 1.00 68.81 137 ILE A C 1
ATOM 679 O O . ILE A 1 149 ? 154.180 -1.765 113.755 1.00 67.95 137 ILE A O 1
ATOM 684 N N . CYS A 1 150 ? 153.571 -2.881 111.870 1.00 65.95 138 CYS A N 1
ATOM 685 C CA . CYS A 1 150 ? 154.626 -3.894 111.860 1.00 66.51 138 CYS A CA 1
ATOM 686 C C . CYS A 1 150 ? 156.010 -3.253 111.780 1.00 70.17 138 CYS A C 1
ATOM 687 O O . CYS A 1 150 ? 156.911 -3.710 112.476 1.00 69.87 138 CYS A O 1
ATOM 690 N N . SER A 1 151 ? 156.169 -2.189 110.957 1.00 66.65 139 SER A N 1
ATOM 691 C CA . SER A 1 151 ? 157.425 -1.448 110.793 1.00 66.53 139 SER A CA 1
ATOM 692 C C . SER A 1 151 ? 157.817 -0.745 112.090 1.00 69.44 139 SER A C 1
ATOM 693 O O . SER A 1 151 ? 158.970 -0.850 112.499 1.00 69.62 139 SER A O 1
ATOM 696 N N . LEU A 1 152 ? 156.858 -0.057 112.749 1.00 64.74 140 LEU A N 1
ATOM 697 C CA . LEU A 1 152 ? 157.076 0.638 114.022 1.00 63.70 140 LEU A CA 1
ATOM 698 C C . LEU A 1 152 ? 157.405 -0.370 115.131 1.00 67.23 140 LEU A C 1
ATOM 699 O O . LEU A 1 152 ? 158.259 -0.089 115.973 1.00 67.07 140 LEU A O 1
ATOM 704 N N . LEU A 1 153 ? 156.752 -1.556 115.099 1.00 63.34 141 LEU A N 1
ATOM 705 C CA . LEU A 1 153 ? 157.002 -2.660 116.028 1.00 63.09 141 LEU A CA 1
ATOM 706 C C . LEU A 1 153 ? 158.377 -3.264 115.755 1.00 67.01 141 LEU A C 1
ATOM 707 O O . LEU A 1 153 ? 159.027 -3.735 116.684 1.00 67.11 141 LEU A O 1
ATOM 712 N N . SER A 1 154 ? 158.817 -3.246 114.480 1.00 63.29 142 SER A N 1
ATOM 713 C CA . SER A 1 154 ? 160.124 -3.751 114.062 1.00 63.81 142 SER A CA 1
ATOM 714 C C . SER A 1 154 ? 161.225 -2.789 114.488 1.00 67.35 142 SER A C 1
ATOM 715 O O . SER A 1 154 ? 162.316 -3.246 114.826 1.00 67.81 142 SER A O 1
ATOM 718 N N . ILE A 1 155 ? 160.932 -1.463 114.502 1.00 62.74 143 ILE A N 1
ATOM 719 C CA . ILE A 1 155 ? 161.868 -0.436 114.981 1.00 62.23 143 ILE A CA 1
ATOM 720 C C . ILE A 1 155 ? 161.941 -0.585 116.516 1.00 66.38 143 ILE A C 1
ATOM 721 O O . ILE A 1 155 ? 163.016 -0.420 117.088 1.00 66.37 143 ILE A O 1
ATOM 726 N N . ALA A 1 156 ? 160.807 -0.958 117.162 1.00 62.67 144 ALA A N 1
ATOM 727 C CA . ALA A 1 156 ? 160.720 -1.199 118.607 1.00 62.50 144 ALA A CA 1
ATOM 728 C C . ALA A 1 156 ? 161.552 -2.421 118.990 1.00 67.87 144 ALA A C 1
ATOM 729 O O . ALA A 1 156 ? 162.280 -2.371 119.982 1.00 68.14 144 ALA A O 1
ATOM 731 N N . VAL A 1 157 ? 161.480 -3.494 118.169 1.00 64.94 145 VAL A N 1
ATOM 732 C CA . VAL A 1 157 ? 162.261 -4.724 118.329 1.00 65.92 145 VAL A CA 1
ATOM 733 C C . VAL A 1 157 ? 163.737 -4.358 118.112 1.00 70.51 145 VAL A C 1
ATOM 734 O O . VAL A 1 157 ? 164.577 -4.715 118.935 1.00 71.09 145 VAL A O 1
ATOM 738 N N . ASP A 1 158 ? 164.026 -3.588 117.040 1.00 66.75 146 ASP A N 1
ATOM 739 C CA . ASP A 1 158 ? 165.366 -3.120 116.681 1.00 67.23 146 ASP A CA 1
ATOM 740 C C . ASP A 1 158 ? 166.010 -2.355 117.831 1.00 71.01 146 ASP A C 1
ATOM 741 O O . ASP A 1 158 ? 167.136 -2.675 118.208 1.00 71.64 146 ASP A O 1
ATOM 746 N N . ARG A 1 159 ? 165.288 -1.360 118.388 1.00 66.42 147 ARG A N 1
ATOM 747 C CA . ARG A 1 159 ? 165.767 -0.502 119.466 1.00 65.84 147 ARG A CA 1
ATOM 748 C C . ARG A 1 159 ? 165.998 -1.276 120.751 1.00 70.74 147 ARG A C 1
ATOM 749 O O . ARG A 1 159 ? 167.064 -1.113 121.337 1.00 71.15 147 ARG A O 1
ATOM 757 N N . TYR A 1 160 ? 165.053 -2.154 121.158 1.00 67.44 148 TYR A N 1
ATOM 758 C CA . TYR A 1 160 ? 165.198 -2.975 122.365 1.00 68.05 148 TYR A CA 1
ATOM 759 C C . TYR A 1 160 ? 166.453 -3.853 122.287 1.00 72.95 148 TYR A C 1
ATOM 760 O O . TYR A 1 160 ? 167.214 -3.922 123.252 1.00 73.42 148 TYR A O 1
ATOM 769 N N . PHE A 1 161 ? 166.652 -4.528 121.148 1.00 69.52 149 PHE A N 1
ATOM 770 C CA . PHE A 1 161 ? 167.778 -5.423 120.960 1.00 70.71 149 PHE A CA 1
ATOM 771 C C . PHE A 1 161 ? 169.089 -4.673 120.709 1.00 74.92 149 PHE A C 1
ATOM 772 O O . PHE A 1 161 ? 170.121 -5.195 121.100 1.00 75.68 149 PHE A O 1
ATOM 780 N N . THR A 1 162 ? 169.075 -3.459 120.112 1.00 70.73 150 THR A N 1
ATOM 781 C CA . THR A 1 162 ? 170.331 -2.704 119.937 1.00 71.19 150 THR A CA 1
ATOM 782 C C . THR A 1 162 ? 170.764 -2.068 121.269 1.00 74.13 150 THR A C 1
ATOM 783 O O . THR A 1 162 ? 171.958 -1.849 121.477 1.00 74.81 150 THR A O 1
ATOM 787 N N . ILE A 1 163 ? 169.799 -1.782 122.170 1.00 68.80 151 ILE A N 1
ATOM 788 C CA . ILE A 1 163 ? 170.074 -1.188 123.480 1.00 68.24 151 ILE A CA 1
ATOM 789 C C . ILE A 1 163 ? 170.684 -2.252 124.414 1.00 74.00 151 ILE A C 1
ATOM 790 O O . ILE A 1 163 ? 171.704 -1.974 125.048 1.00 74.66 151 ILE A O 1
ATOM 795 N N . PHE A 1 164 ? 170.090 -3.466 124.469 1.00 70.98 152 PHE A N 1
ATOM 796 C CA . PHE A 1 164 ? 170.539 -4.521 125.378 1.00 72.20 152 PHE A CA 1
ATOM 797 C C . PHE A 1 164 ? 171.476 -5.571 124.749 1.00 78.69 152 PHE A C 1
ATOM 798 O O . PHE A 1 164 ? 172.484 -5.905 125.369 1.00 79.54 152 PHE A O 1
ATOM 806 N N . TYR A 1 165 ? 171.153 -6.107 123.564 1.00 76.19 153 TYR A N 1
ATOM 807 C CA . TYR A 1 165 ? 171.982 -7.147 122.936 1.00 78.22 153 TYR A CA 1
ATOM 808 C C . TYR A 1 165 ? 172.519 -6.629 121.589 1.00 82.90 153 TYR A C 1
ATOM 809 O O . TYR A 1 165 ? 172.283 -7.237 120.543 1.00 82.90 153 TYR A O 1
ATOM 818 N N . ALA A 1 166 ? 173.212 -5.468 121.635 1.00 79.72 154 ALA A N 1
ATOM 819 C CA . ALA A 1 166 ? 173.776 -4.719 120.504 1.00 79.91 154 ALA A CA 1
ATOM 820 C C . ALA A 1 166 ? 174.585 -5.586 119.529 1.00 86.50 154 ALA A C 1
ATOM 821 O O . ALA A 1 166 ? 174.254 -5.627 118.342 1.00 85.90 154 ALA A O 1
ATOM 823 N N . LEU A 1 167 ? 175.639 -6.264 120.031 1.00 85.53 155 LEU A N 1
ATOM 824 C CA . LEU A 1 167 ? 176.539 -7.113 119.248 1.00 87.55 155 LEU A CA 1
ATOM 825 C C . LEU A 1 167 ? 175.819 -8.360 118.722 1.00 92.55 155 LEU A C 1
ATOM 826 O O . LEU A 1 167 ? 176.062 -8.760 117.582 1.00 93.22 155 LEU A O 1
ATOM 831 N N . GLN A 1 168 ? 174.935 -8.959 119.545 1.00 88.96 156 GLN A N 1
ATOM 832 C CA . GLN A 1 168 ? 174.164 -10.158 119.201 1.00 89.52 156 GLN A CA 1
ATOM 833 C C . GLN A 1 168 ? 173.170 -9.875 118.063 1.00 92.32 156 GLN A C 1
ATOM 834 O O . GLN A 1 168 ? 173.139 -10.631 117.093 1.00 93.21 156 GLN A O 1
ATOM 840 N N . TYR A 1 169 ? 172.391 -8.776 118.171 1.00 86.65 157 TYR A N 1
ATOM 841 C CA . TYR A 1 169 ? 171.395 -8.345 117.182 1.00 85.17 157 TYR A CA 1
ATOM 842 C C . TYR A 1 169 ? 172.052 -7.991 115.838 1.00 90.28 157 TYR A C 1
ATOM 843 O O . TYR A 1 169 ? 171.505 -8.348 114.794 1.00 90.02 157 TYR A O 1
ATOM 852 N N . HIS A 1 170 ? 173.205 -7.284 115.869 1.00 87.76 158 HIS A N 1
ATOM 853 C CA . HIS A 1 170 ? 173.951 -6.851 114.682 1.00 88.58 158 HIS A CA 1
ATOM 854 C C . HIS A 1 170 ? 174.421 -8.046 113.834 1.00 94.71 158 HIS A C 1
ATOM 855 O O . HIS A 1 170 ? 174.361 -7.970 112.605 1.00 95.09 158 HIS A O 1
ATOM 862 N N . ASN A 1 171 ? 174.877 -9.136 114.486 1.00 92.26 159 ASN A N 1
ATOM 863 C CA . ASN A 1 171 ? 175.347 -10.350 113.813 1.00 94.15 159 ASN A CA 1
ATOM 864 C C . ASN A 1 171 ? 174.190 -11.113 113.161 1.00 97.24 159 ASN A C 1
ATOM 865 O O . ASN A 1 171 ? 174.361 -11.646 112.064 1.00 98.27 159 ASN A O 1
ATOM 870 N N . ILE A 1 172 ? 173.017 -11.152 113.828 1.00 91.86 160 ILE A N 1
ATOM 871 C CA . ILE A 1 172 ? 171.807 -11.823 113.338 1.00 91.29 160 ILE A CA 1
ATOM 872 C C . ILE A 1 172 ? 171.205 -11.018 112.176 1.00 93.64 160 ILE A C 1
ATOM 873 O O . ILE A 1 172 ? 171.051 -11.553 111.077 1.00 94.44 160 ILE A O 1
ATOM 878 N N . MET A 1 173 ? 170.873 -9.739 112.429 1.00 87.62 161 MET A N 1
ATOM 879 C CA . MET A 1 173 ? 170.217 -8.850 111.474 1.00 86.01 161 MET A CA 1
ATOM 880 C C . MET A 1 173 ? 171.160 -8.331 110.389 1.00 90.62 161 MET A C 1
ATOM 881 O O . MET A 1 173 ? 171.712 -7.229 110.483 1.00 89.38 161 MET A O 1
ATOM 886 N N . THR A 1 174 ? 171.315 -9.147 109.342 1.00 88.97 162 THR A N 1
ATOM 887 C CA . THR A 1 174 ? 172.096 -8.835 108.147 1.00 90.08 162 THR A CA 1
ATOM 888 C C . THR A 1 174 ? 171.147 -8.185 107.144 1.00 93.09 162 THR A C 1
ATOM 889 O O . THR A 1 174 ? 169.934 -8.219 107.362 1.00 91.29 162 THR A O 1
ATOM 893 N N . VAL A 1 175 ? 171.681 -7.612 106.045 1.00 90.52 163 VAL A N 1
ATOM 894 C CA . VAL A 1 175 ? 170.886 -6.972 104.985 1.00 89.62 163 VAL A CA 1
ATOM 895 C C . VAL A 1 175 ? 169.925 -8.026 104.373 1.00 93.59 163 VAL A C 1
ATOM 896 O O . VAL A 1 175 ? 168.780 -7.691 104.050 1.00 91.97 163 VAL A O 1
ATOM 900 N N . LYS A 1 176 ? 170.377 -9.305 104.292 1.00 91.41 164 LYS A N 1
ATOM 901 C CA . LYS A 1 176 ? 169.596 -10.441 103.791 1.00 91.79 164 LYS A CA 1
ATOM 902 C C . LYS A 1 176 ? 168.441 -10.769 104.752 1.00 93.07 164 LYS A C 1
ATOM 903 O O . LYS A 1 176 ? 167.298 -10.840 104.299 1.00 91.98 164 LYS A O 1
ATOM 909 N N . ARG A 1 177 ? 168.736 -10.967 106.059 1.00 88.43 165 ARG A N 1
ATOM 910 C CA . ARG A 1 177 ? 167.733 -11.315 107.072 1.00 86.64 165 ARG A CA 1
ATOM 911 C C . ARG A 1 177 ? 166.693 -10.209 107.265 1.00 87.42 165 ARG A C 1
ATOM 912 O O . ARG A 1 177 ? 165.508 -10.528 107.366 1.00 86.37 165 ARG A O 1
ATOM 920 N N . VAL A 1 178 ? 167.116 -8.920 107.278 1.00 82.17 166 VAL A N 1
ATOM 921 C CA . VAL A 1 178 ? 166.183 -7.791 107.432 1.00 79.49 166 VAL A CA 1
ATOM 922 C C . VAL A 1 178 ? 165.323 -7.651 106.165 1.00 82.64 166 VAL A C 1
ATOM 923 O O . VAL A 1 178 ? 164.157 -7.274 106.269 1.00 81.01 166 VAL A O 1
ATOM 927 N N . GLY A 1 179 ? 165.901 -7.988 105.008 1.00 80.15 167 GLY A N 1
ATOM 928 C CA . GLY A 1 179 ? 165.224 -7.977 103.717 1.00 80.04 167 GLY A CA 1
ATOM 929 C C . GLY A 1 179 ? 164.123 -9.017 103.670 1.00 83.28 167 GLY A C 1
ATOM 930 O O . GLY A 1 179 ? 163.046 -8.749 103.136 1.00 82.09 167 GLY A O 1
ATOM 931 N N . ILE A 1 180 ? 164.381 -10.198 104.276 1.00 80.51 168 ILE A N 1
ATOM 932 C CA . ILE A 1 180 ? 163.441 -11.317 104.385 1.00 80.83 168 ILE A CA 1
ATOM 933 C C . ILE A 1 180 ? 162.305 -10.932 105.347 1.00 82.81 168 ILE A C 1
ATOM 934 O O . ILE A 1 180 ? 161.143 -11.121 104.996 1.00 82.56 168 ILE A O 1
ATOM 939 N N . ILE A 1 181 ? 162.642 -10.380 106.536 1.00 77.73 169 ILE A N 1
ATOM 940 C CA . ILE A 1 181 ? 161.686 -9.961 107.571 1.00 75.54 169 ILE A CA 1
ATOM 941 C C . ILE A 1 181 ? 160.725 -8.888 107.006 1.00 77.84 169 ILE A C 1
ATOM 942 O O . ILE A 1 181 ? 159.514 -9.048 107.156 1.00 76.86 169 ILE A O 1
ATOM 947 N N . ILE A 1 182 ? 161.254 -7.845 106.323 1.00 73.91 170 ILE A N 1
ATOM 948 C CA . ILE A 1 182 ? 160.449 -6.779 105.704 1.00 72.65 170 ILE A CA 1
ATOM 949 C C . ILE A 1 182 ? 159.521 -7.395 104.632 1.00 78.17 170 ILE A C 1
ATOM 950 O O . ILE A 1 182 ? 158.333 -7.062 104.603 1.00 77.02 170 ILE A O 1
ATOM 955 N N . SER A 1 183 ? 160.055 -8.317 103.793 1.00 76.92 171 SER A N 1
ATOM 956 C CA . SER A 1 183 ? 159.292 -9.018 102.753 1.00 77.97 171 SER A CA 1
ATOM 957 C C . SER A 1 183 ? 158.180 -9.867 103.366 1.00 81.90 171 SER A C 1
ATOM 958 O O . SER A 1 183 ? 157.078 -9.882 102.826 1.00 81.38 171 SER A O 1
ATOM 961 N N . CYS A 1 184 ? 158.461 -10.542 104.505 1.00 78.67 172 CYS A N 1
ATOM 962 C CA . CYS A 1 184 ? 157.505 -11.373 105.241 1.00 78.48 172 CYS A CA 1
ATOM 963 C C . CYS A 1 184 ? 156.444 -10.499 105.901 1.00 80.01 172 CYS A C 1
ATOM 964 O O . CYS A 1 184 ? 155.286 -10.909 105.965 1.00 79.61 172 CYS A O 1
ATOM 967 N N . ILE A 1 185 ? 156.837 -9.297 106.380 1.00 74.81 173 ILE A N 1
ATOM 968 C CA . ILE A 1 185 ? 155.936 -8.313 106.986 1.00 72.77 173 ILE A CA 1
ATOM 969 C C . ILE A 1 185 ? 154.942 -7.869 105.913 1.00 76.91 173 ILE A C 1
ATOM 970 O O . ILE A 1 185 ? 153.742 -8.000 106.121 1.00 76.19 173 ILE A O 1
ATOM 975 N N . TRP A 1 186 ? 155.452 -7.417 104.749 1.00 74.42 174 TRP A N 1
ATOM 976 C CA . TRP A 1 186 ? 154.651 -6.938 103.630 1.00 74.64 174 TRP A CA 1
ATOM 977 C C . TRP A 1 186 ? 153.826 -8.052 102.989 1.00 79.59 174 TRP A C 1
ATOM 978 O O . TRP A 1 186 ? 152.713 -7.773 102.557 1.00 78.95 174 TRP A O 1
ATOM 989 N N . ALA A 1 187 ? 154.330 -9.304 102.964 1.00 77.55 175 ALA A N 1
ATOM 990 C CA . ALA A 1 187 ? 153.589 -10.444 102.414 1.00 78.76 175 ALA A CA 1
ATOM 991 C C . ALA A 1 187 ? 152.401 -10.786 103.308 1.00 81.80 175 ALA A C 1
ATOM 992 O O . ALA A 1 187 ? 151.298 -10.969 102.796 1.00 81.82 175 ALA A O 1
ATOM 994 N N . ALA A 1 188 ? 152.617 -10.835 104.640 1.00 77.44 176 ALA A N 1
ATOM 995 C CA . ALA A 1 188 ? 151.569 -11.127 105.617 1.00 76.77 176 ALA A CA 1
ATOM 996 C C . ALA A 1 188 ? 150.563 -9.981 105.706 1.00 79.93 176 ALA A C 1
ATOM 997 O O . ALA A 1 188 ? 149.375 -10.240 105.877 1.00 79.51 176 ALA A O 1
ATOM 999 N N . CYS A 1 189 ? 151.033 -8.724 105.564 1.00 76.03 177 CYS A N 1
ATOM 1000 C CA . CYS A 1 189 ? 150.188 -7.532 105.635 1.00 74.81 177 CYS A CA 1
ATOM 1001 C C . CYS A 1 189 ? 149.348 -7.352 104.375 1.00 79.62 177 CYS A C 1
ATOM 1002 O O . CYS A 1 189 ? 148.232 -6.851 104.489 1.00 78.72 177 CYS A O 1
ATOM 1005 N N . THR A 1 190 ? 149.860 -7.749 103.188 1.00 77.59 178 THR A N 1
ATOM 1006 C CA . THR A 1 190 ? 149.086 -7.657 101.942 1.00 78.32 178 THR A CA 1
ATOM 1007 C C . THR A 1 190 ? 147.992 -8.715 101.957 1.00 83.01 178 THR A C 1
ATOM 1008 O O . THR A 1 190 ? 146.855 -8.411 101.601 1.00 82.53 178 THR A O 1
ATOM 1012 N N . VAL A 1 191 ? 148.329 -9.940 102.418 1.00 80.45 179 VAL A N 1
ATOM 1013 C CA . VAL A 1 191 ? 147.401 -11.065 102.548 1.00 81.34 179 VAL A CA 1
ATOM 1014 C C . VAL A 1 191 ? 146.313 -10.680 103.570 1.00 84.23 179 VAL A C 1
ATOM 1015 O O . VAL A 1 191 ? 145.131 -10.755 103.234 1.00 84.59 179 VAL A O 1
ATOM 1019 N N . SER A 1 192 ? 146.714 -10.203 104.773 1.00 79.10 180 SER A N 1
ATOM 1020 C CA . SER A 1 192 ? 145.792 -9.780 105.834 1.00 77.62 180 SER A CA 1
ATOM 1021 C C . SER A 1 192 ? 144.943 -8.581 105.403 1.00 80.51 180 SER A C 1
ATOM 1022 O O . SER A 1 192 ? 143.743 -8.586 105.648 1.00 80.22 180 SER A O 1
ATOM 1025 N N . GLY A 1 193 ? 145.564 -7.600 104.744 1.00 76.37 181 GLY A N 1
ATOM 1026 C CA . GLY A 1 193 ? 144.910 -6.393 104.244 1.00 75.54 181 GLY A CA 1
ATOM 1027 C C . GLY A 1 193 ? 143.789 -6.665 103.262 1.00 80.52 181 GLY A C 1
ATOM 1028 O O . GLY A 1 193 ? 142.722 -6.055 103.367 1.00 79.71 181 GLY A O 1
ATOM 1029 N N . ILE A 1 194 ? 144.019 -7.600 102.310 1.00 78.63 182 ILE A N 1
ATOM 1030 C CA . ILE A 1 194 ? 143.035 -8.015 101.302 1.00 79.77 182 ILE A CA 1
ATOM 1031 C C . ILE A 1 194 ? 141.876 -8.731 102.020 1.00 83.85 182 ILE A C 1
ATOM 1032 O O . ILE A 1 194 ? 140.719 -8.384 101.782 1.00 83.65 182 ILE A O 1
ATOM 1037 N N . LEU A 1 195 ? 142.202 -9.682 102.932 1.00 80.42 183 LEU A N 1
ATOM 1038 C CA . LEU A 1 195 ? 141.247 -10.457 103.737 1.00 80.53 183 LEU A CA 1
ATOM 1039 C C . LEU A 1 195 ? 140.383 -9.553 104.620 1.00 83.33 183 LEU A C 1
ATOM 1040 O O . LEU A 1 195 ? 139.188 -9.806 104.764 1.00 83.71 183 LEU A O 1
ATOM 1045 N N . PHE A 1 196 ? 140.989 -8.498 105.197 1.00 78.22 184 PHE A N 1
ATOM 1046 C CA . PHE A 1 196 ? 140.332 -7.523 106.069 1.00 76.77 184 PHE A CA 1
ATOM 1047 C C . PHE A 1 196 ? 139.298 -6.686 105.314 1.00 81.48 184 PHE A C 1
ATOM 1048 O O . PHE A 1 196 ? 138.285 -6.319 105.899 1.00 81.00 184 PHE A O 1
ATOM 1056 N N . ILE A 1 197 ? 139.550 -6.387 104.027 1.00 78.97 185 ILE A N 1
ATOM 1057 C CA . ILE A 1 197 ? 138.646 -5.596 103.184 1.00 79.24 185 ILE A CA 1
ATOM 1058 C C . ILE A 1 197 ? 137.503 -6.497 102.674 1.00 85.05 185 ILE A C 1
ATOM 1059 O O . ILE A 1 197 ? 136.388 -6.002 102.479 1.00 85.12 185 ILE A O 1
ATOM 1064 N N . ILE A 1 198 ? 137.763 -7.815 102.513 1.00 82.84 186 ILE A N 1
ATOM 1065 C CA . ILE A 1 198 ? 136.747 -8.801 102.113 1.00 84.38 186 ILE A CA 1
ATOM 1066 C C . ILE A 1 198 ? 135.699 -8.878 103.240 1.00 88.41 186 ILE A C 1
ATOM 1067 O O . ILE A 1 198 ? 134.499 -8.779 102.970 1.00 88.86 186 ILE A O 1
ATOM 1072 N N . TYR A 1 199 ? 136.171 -8.996 104.499 1.00 84.10 187 TYR A N 1
ATOM 1073 C CA . TYR A 1 199 ? 135.327 -9.072 105.690 1.00 83.65 187 TYR A CA 1
ATOM 1074 C C . TYR A 1 199 ? 135.328 -7.729 106.454 1.00 85.49 187 TYR A C 1
ATOM 1075 O O . TYR A 1 199 ? 135.335 -7.718 107.687 1.00 84.32 187 TYR A O 1
ATOM 1084 N N . SER A 1 200 ? 135.281 -6.599 105.714 1.00 81.54 188 SER A N 1
ATOM 1085 C CA . SER A 1 200 ? 135.246 -5.250 106.291 1.00 80.14 188 SER A CA 1
ATOM 1086 C C . SER A 1 200 ? 133.963 -5.025 107.092 1.00 85.27 188 SER A C 1
ATOM 1087 O O . SER A 1 200 ? 134.010 -4.378 108.134 1.00 83.72 188 SER A O 1
ATOM 1090 N N . ASP A 1 201 ? 132.835 -5.597 106.629 1.00 84.32 189 ASP A N 1
ATOM 1091 C CA . ASP A 1 201 ? 131.534 -5.514 107.293 1.00 85.09 189 ASP A CA 1
ATOM 1092 C C . ASP A 1 201 ? 131.509 -6.327 108.598 1.00 89.04 189 ASP A C 1
ATOM 1093 O O . ASP A 1 201 ? 130.665 -6.061 109.455 1.00 88.88 189 ASP A O 1
ATOM 1098 N N . SER A 1 202 ? 132.427 -7.303 108.749 1.00 85.49 190 SER A N 1
ATOM 1099 C CA . SER A 1 202 ? 132.522 -8.154 109.935 1.00 85.37 190 SER A CA 1
ATOM 1100 C C . SER A 1 202 ? 133.197 -7.425 111.094 1.00 86.94 190 SER A C 1
ATOM 1101 O O . SER A 1 202 ? 134.176 -6.700 110.890 1.00 85.60 190 SER A O 1
ATOM 1104 N N . SER A 1 203 ? 132.660 -7.626 112.311 1.00 82.89 191 SER A N 1
ATOM 1105 C CA . SER A 1 203 ? 133.138 -7.020 113.556 1.00 81.20 191 SER A CA 1
ATOM 1106 C C . SER A 1 203 ? 134.560 -7.453 113.902 1.00 83.45 191 SER A C 1
ATOM 1107 O O . SER A 1 203 ? 135.340 -6.620 114.353 1.00 81.99 191 SER A O 1
ATOM 1110 N N . ALA A 1 204 ? 134.897 -8.740 113.665 1.00 80.03 192 ALA A N 1
ATOM 1111 C CA . ALA A 1 204 ? 136.202 -9.350 113.943 1.00 79.10 192 ALA A CA 1
ATOM 1112 C C . ALA A 1 204 ? 137.376 -8.566 113.338 1.00 80.81 192 ALA A C 1
ATOM 1113 O O . ALA A 1 204 ? 138.395 -8.412 114.008 1.00 79.62 192 ALA A O 1
ATOM 1115 N N . VAL A 1 205 ? 137.224 -8.063 112.094 1.00 76.66 193 VAL A N 1
ATOM 1116 C CA . VAL A 1 205 ? 138.244 -7.298 111.367 1.00 75.21 193 VAL A CA 1
ATOM 1117 C C . VAL A 1 205 ? 138.426 -5.909 112.011 1.00 77.30 193 VAL A C 1
ATOM 1118 O O . VAL A 1 205 ? 139.563 -5.516 112.284 1.00 75.85 193 VAL A O 1
ATOM 1122 N N . ILE A 1 206 ? 137.310 -5.186 112.256 1.00 73.78 194 ILE A N 1
ATOM 1123 C CA . ILE A 1 206 ? 137.300 -3.842 112.850 1.00 72.38 194 ILE A CA 1
ATOM 1124 C C . ILE A 1 206 ? 137.863 -3.912 114.283 1.00 75.01 194 ILE A C 1
ATOM 1125 O O . ILE A 1 206 ? 138.682 -3.066 114.639 1.00 73.82 194 ILE A O 1
ATOM 1130 N N . ILE A 1 207 ? 137.483 -4.952 115.065 1.00 71.60 195 ILE A N 1
ATOM 1131 C CA . ILE A 1 207 ? 137.971 -5.180 116.433 1.00 70.79 195 ILE A CA 1
ATOM 1132 C C . ILE A 1 207 ? 139.487 -5.479 116.390 1.00 74.09 195 ILE A C 1
ATOM 1133 O O . ILE A 1 207 ? 140.213 -4.971 117.242 1.00 73.02 195 ILE A O 1
ATOM 1138 N N . CYS A 1 208 ? 139.959 -6.242 115.378 1.00 71.28 196 CYS A N 1
ATOM 1139 C CA . CYS A 1 208 ? 141.375 -6.591 115.207 1.00 70.96 196 CYS A CA 1
ATOM 1140 C C . CYS A 1 208 ? 142.234 -5.342 114.958 1.00 72.97 196 CYS A C 1
ATOM 1141 O O . CYS A 1 208 ? 143.317 -5.230 115.538 1.00 72.00 196 CYS A O 1
ATOM 1144 N N . LEU A 1 209 ? 141.753 -4.411 114.111 1.00 68.51 197 LEU A N 1
ATOM 1145 C CA . LEU A 1 209 ? 142.459 -3.167 113.797 1.00 67.06 197 LEU A CA 1
ATOM 1146 C C . LEU A 1 209 ? 142.482 -2.235 115.010 1.00 69.63 197 LEU A C 1
ATOM 1147 O O . LEU A 1 209 ? 143.507 -1.606 115.270 1.00 68.87 197 LEU A O 1
ATOM 1152 N N . ILE A 1 210 ? 141.367 -2.177 115.765 1.00 65.97 198 ILE A N 1
ATOM 1153 C CA . ILE A 1 210 ? 141.219 -1.367 116.979 1.00 65.27 198 ILE A CA 1
ATOM 1154 C C . ILE A 1 210 ? 142.173 -1.913 118.070 1.00 68.99 198 ILE A C 1
ATOM 1155 O O . ILE A 1 210 ? 142.842 -1.117 118.737 1.00 68.19 198 ILE A O 1
ATOM 1160 N N . THR A 1 211 ? 142.267 -3.262 118.205 1.00 65.80 199 THR A N 1
ATOM 1161 C CA . THR A 1 211 ? 143.168 -3.950 119.145 1.00 65.33 199 THR A CA 1
ATOM 1162 C C . THR A 1 211 ? 144.623 -3.624 118.778 1.00 68.29 199 THR A C 1
ATOM 1163 O O . THR A 1 211 ? 145.419 -3.338 119.671 1.00 67.74 199 THR A O 1
ATOM 1167 N N . MET A 1 212 ? 144.946 -3.628 117.465 1.00 64.27 200 MET A N 1
ATOM 1168 C CA . MET A 1 212 ? 146.270 -3.302 116.933 1.00 63.56 200 MET A CA 1
ATOM 1169 C C . MET A 1 212 ? 146.636 -1.848 117.211 1.00 66.58 200 MET A C 1
ATOM 1170 O O . MET A 1 212 ? 147.812 -1.554 117.420 1.00 65.91 200 MET A O 1
ATOM 1175 N N . PHE A 1 213 ? 145.635 -0.944 117.223 1.00 62.71 201 PHE A N 1
ATOM 1176 C CA . PHE A 1 213 ? 145.846 0.467 117.543 1.00 61.76 201 PHE A CA 1
ATOM 1177 C C . PHE A 1 213 ? 146.043 0.620 119.052 1.00 65.97 201 PHE A C 1
ATOM 1178 O O . PHE A 1 213 ? 146.900 1.396 119.480 1.00 65.37 201 PHE A O 1
ATOM 1186 N N . PHE A 1 214 ? 145.242 -0.117 119.853 1.00 62.92 202 PHE A N 1
ATOM 1187 C CA . PHE A 1 214 ? 145.324 -0.103 121.313 1.00 62.68 202 PHE A CA 1
ATOM 1188 C C . PHE A 1 214 ? 146.648 -0.693 121.780 1.00 66.56 202 PHE A C 1
ATOM 1189 O O . PHE A 1 214 ? 147.147 -0.292 122.829 1.00 66.33 202 PHE A O 1
ATOM 1197 N N . THR A 1 215 ? 147.230 -1.614 120.981 1.00 63.20 203 THR A N 1
ATOM 1198 C CA . THR A 1 215 ? 148.539 -2.223 121.220 1.00 63.01 203 THR A CA 1
ATOM 1199 C C . THR A 1 215 ? 149.602 -1.132 121.023 1.00 66.59 203 THR A C 1
ATOM 1200 O O . THR A 1 215 ? 150.494 -0.998 121.859 1.00 66.57 203 THR A O 1
ATOM 1204 N N . MET A 1 216 ? 149.468 -0.330 119.943 1.00 62.70 204 MET A N 1
ATOM 1205 C CA . MET A 1 216 ? 150.362 0.784 119.611 1.00 62.16 204 MET A CA 1
ATOM 1206 C C . MET A 1 216 ? 150.239 1.909 120.639 1.00 66.88 204 MET A C 1
ATOM 1207 O O . MET A 1 216 ? 151.236 2.568 120.943 1.00 66.43 204 MET A O 1
ATOM 1212 N N . LEU A 1 217 ? 149.019 2.122 121.175 1.00 64.35 205 LEU A N 1
ATOM 1213 C CA . LEU A 1 217 ? 148.737 3.119 122.208 1.00 64.35 205 LEU A CA 1
ATOM 1214 C C . LEU A 1 217 ? 149.401 2.678 123.520 1.00 68.77 205 LEU A C 1
ATOM 1215 O O . LEU A 1 217 ? 150.072 3.490 124.156 1.00 68.21 205 LEU A O 1
ATOM 1220 N N . ALA A 1 218 ? 149.258 1.379 123.884 1.00 66.21 206 ALA A N 1
ATOM 1221 C CA . ALA A 1 218 ? 149.872 0.773 125.074 1.00 66.52 206 ALA A CA 1
ATOM 1222 C C . ALA A 1 218 ? 151.396 0.794 124.958 1.00 70.88 206 ALA A C 1
ATOM 1223 O O . ALA A 1 218 ? 152.083 0.959 125.968 1.00 71.12 206 ALA A O 1
ATOM 1225 N N . LEU A 1 219 ? 151.916 0.646 123.719 1.00 67.09 207 LEU A N 1
ATOM 1226 C CA . LEU A 1 219 ? 153.343 0.698 123.415 1.00 66.82 207 LEU A CA 1
ATOM 1227 C C . LEU A 1 219 ? 153.846 2.131 123.598 1.00 70.65 207 LEU A C 1
ATOM 1228 O O . LEU A 1 219 ? 154.906 2.319 124.187 1.00 70.24 207 LEU A O 1
ATOM 1233 N N . MET A 1 220 ? 153.067 3.132 123.131 1.00 67.48 208 MET A N 1
ATOM 1234 C CA . MET A 1 220 ? 153.390 4.556 123.262 1.00 67.42 208 MET A CA 1
ATOM 1235 C C . MET A 1 220 ? 153.384 4.962 124.731 1.00 71.29 208 MET A C 1
ATOM 1236 O O . MET A 1 220 ? 154.297 5.661 125.169 1.00 71.06 208 MET A O 1
ATOM 1241 N N . ALA A 1 221 ? 152.357 4.516 125.483 1.00 67.84 209 ALA A N 1
ATOM 1242 C CA . ALA A 1 221 ? 152.188 4.794 126.907 1.00 67.86 209 ALA A CA 1
ATOM 1243 C C . ALA A 1 221 ? 153.368 4.255 127.709 1.00 71.62 209 ALA A C 1
ATOM 1244 O O . ALA A 1 221 ? 153.911 4.989 128.530 1.00 71.30 209 ALA A O 1
ATOM 1246 N N . SER A 1 222 ? 153.795 3.001 127.433 1.00 68.23 210 SER A N 1
ATOM 1247 C CA . SER A 1 222 ? 154.926 2.361 128.108 1.00 68.49 210 SER A CA 1
ATOM 1248 C C . SER A 1 222 ? 156.255 3.007 127.702 1.00 71.93 210 SER A C 1
ATOM 1249 O O . SER A 1 222 ? 157.139 3.133 128.549 1.00 72.16 210 SER A O 1
ATOM 1252 N N . LEU A 1 223 ? 156.388 3.439 126.426 1.00 67.67 211 LEU A N 1
ATOM 1253 C CA . LEU A 1 223 ? 157.603 4.094 125.933 1.00 67.38 211 LEU A CA 1
ATOM 1254 C C . LEU A 1 223 ? 157.736 5.502 126.494 1.00 71.47 211 LEU A C 1
ATOM 1255 O O . LEU A 1 223 ? 158.844 5.898 126.837 1.00 71.46 211 LEU A O 1
ATOM 1260 N N . TYR A 1 224 ? 156.620 6.246 126.616 1.00 68.17 212 TYR A N 1
ATOM 1261 C CA . TYR A 1 224 ? 156.619 7.593 127.193 1.00 68.46 212 TYR A CA 1
ATOM 1262 C C . TYR A 1 224 ? 156.934 7.517 128.695 1.00 72.08 212 TYR A C 1
ATOM 1263 O O . TYR A 1 224 ? 157.638 8.384 129.218 1.00 72.05 212 TYR A O 1
ATOM 1272 N N . VAL A 1 225 ? 156.422 6.469 129.373 1.00 68.21 213 VAL A N 1
ATOM 1273 C CA . VAL A 1 225 ? 156.642 6.210 130.795 1.00 68.38 213 VAL A CA 1
ATOM 1274 C C . VAL A 1 225 ? 158.130 5.891 131.013 1.00 72.35 213 VAL A C 1
ATOM 1275 O O . VAL A 1 225 ? 158.708 6.397 131.962 1.00 72.57 213 VAL A O 1
ATOM 1279 N N . HIS A 1 226 ? 158.756 5.119 130.113 1.00 68.85 214 HIS A N 1
ATOM 1280 C CA . HIS A 1 226 ? 160.168 4.761 130.231 1.00 69.48 214 HIS A CA 1
ATOM 1281 C C . HIS A 1 226 ? 161.115 5.898 129.816 1.00 72.35 214 HIS A C 1
ATOM 1282 O O . HIS A 1 226 ? 161.965 6.290 130.614 1.00 72.71 214 HIS A O 1
ATOM 1289 N N . MET A 1 227 ? 160.984 6.405 128.574 1.00 67.47 215 MET A N 1
ATOM 1290 C CA . MET A 1 227 ? 161.871 7.421 127.996 1.00 67.04 215 MET A CA 1
ATOM 1291 C C . MET A 1 227 ? 161.772 8.805 128.624 1.00 71.15 215 MET A C 1
ATOM 1292 O O . MET A 1 227 ? 162.776 9.520 128.628 1.00 71.36 215 MET A O 1
ATOM 1297 N N . PHE A 1 228 ? 160.583 9.215 129.093 1.00 67.49 216 PHE A N 1
ATOM 1298 C CA . PHE A 1 228 ? 160.413 10.577 129.593 1.00 67.62 216 PHE A CA 1
ATOM 1299 C C . PHE A 1 228 ? 160.103 10.651 131.088 1.00 72.15 216 PHE A C 1
ATOM 1300 O O . PHE A 1 228 ? 160.743 11.442 131.784 1.00 72.91 216 PHE A O 1
ATOM 1308 N N . LEU A 1 229 ? 159.147 9.848 131.585 1.00 68.06 217 LEU A N 1
ATOM 1309 C CA . LEU A 1 229 ? 158.768 9.851 133.000 1.00 68.27 217 LEU A CA 1
ATOM 1310 C C . LEU A 1 229 ? 159.856 9.207 133.874 1.00 72.18 217 LEU A C 1
ATOM 1311 O O . LEU A 1 229 ? 160.270 9.809 134.865 1.00 72.82 217 LEU A O 1
ATOM 1316 N N . MET A 1 230 ? 160.336 8.011 133.482 1.00 67.98 218 MET A N 1
ATOM 1317 C CA . MET A 1 230 ? 161.372 7.238 134.177 1.00 68.44 218 MET A CA 1
ATOM 1318 C C . MET A 1 230 ? 162.775 7.525 133.616 1.00 72.25 218 MET A C 1
ATOM 1319 O O . MET A 1 230 ? 163.698 6.741 133.856 1.00 72.73 218 MET A O 1
ATOM 1324 N N . ALA A 1 231 ? 162.933 8.644 132.876 1.00 67.84 219 ALA A N 1
ATOM 1325 C CA . ALA A 1 231 ? 164.180 9.066 132.234 1.00 67.53 219 ALA A CA 1
ATOM 1326 C C . ALA A 1 231 ? 165.363 9.070 133.202 1.00 72.52 219 ALA A C 1
ATOM 1327 O O . ALA A 1 231 ? 166.401 8.479 132.898 1.00 72.36 219 ALA A O 1
ATOM 1329 N N . ARG A 1 232 ? 165.185 9.690 134.380 1.00 69.84 220 ARG A N 1
ATOM 1330 C CA . ARG A 1 232 ? 166.225 9.829 135.398 1.00 70.85 220 ARG A CA 1
ATOM 1331 C C . ARG A 1 232 ? 166.270 8.625 136.360 1.00 75.21 220 ARG A C 1
ATOM 1332 O O . ARG A 1 232 ? 167.055 8.643 137.312 1.00 75.75 220 ARG A O 1
ATOM 1340 N N . LEU A 1 233 ? 165.473 7.567 136.091 1.00 71.48 221 LEU A N 1
ATOM 1341 C CA . LEU A 1 233 ? 165.455 6.362 136.926 1.00 72.23 221 LEU A CA 1
ATOM 1342 C C . LEU A 1 233 ? 166.433 5.313 136.404 1.00 77.57 221 LEU A C 1
ATOM 1343 O O . LEU A 1 233 ? 167.112 4.674 137.209 1.00 78.25 221 LEU A O 1
ATOM 1348 N N . HIS A 1 234 ? 166.503 5.127 135.071 1.00 74.40 222 HIS A N 1
ATOM 1349 C CA . HIS A 1 234 ? 167.408 4.147 134.464 1.00 75.22 222 HIS A CA 1
ATOM 1350 C C . HIS A 1 234 ? 168.464 4.788 133.538 1.00 78.39 222 HIS A C 1
ATOM 1351 O O . HIS A 1 234 ? 169.359 4.087 133.056 1.00 78.39 222 HIS A O 1
ATOM 1358 N N . GLY A 1 235 ? 168.365 6.099 133.328 1.00 70.66 1001 GLY A N 1
ATOM 1359 C CA . GLY A 1 235 ? 169.302 6.846 132.498 1.00 70.91 1001 GLY A CA 1
ATOM 1360 C C . GLY A 1 235 ? 170.576 7.190 133.240 1.00 72.91 1001 GLY A C 1
ATOM 1361 O O . GLY A 1 235 ? 170.523 7.850 134.283 1.00 72.23 1001 GLY A O 1
ATOM 1362 N N . ILE A 1 236 ? 171.730 6.734 132.709 1.00 68.31 1002 ILE A N 1
ATOM 1363 C CA . ILE A 1 236 ? 173.050 6.972 133.303 1.00 66.99 1002 ILE A CA 1
ATOM 1364 C C . ILE A 1 236 ? 173.504 8.418 133.028 1.00 71.78 1002 ILE A C 1
ATOM 1365 O O . ILE A 1 236 ? 173.390 8.907 131.902 1.00 72.80 1002 ILE A O 1
ATOM 1370 N N . ASP A 1 237 ? 174.001 9.091 134.082 1.00 67.85 1003 ASP A N 1
ATOM 1371 C CA . ASP A 1 237 ? 174.516 10.457 134.021 1.00 68.86 1003 ASP A CA 1
ATOM 1372 C C . ASP A 1 237 ? 176.021 10.413 133.725 1.00 72.51 1003 ASP A C 1
ATOM 1373 O O . ASP A 1 237 ? 176.827 10.189 134.632 1.00 71.24 1003 ASP A O 1
ATOM 1388 N N . SER A 1 239 ? 177.833 12.935 132.712 1.00 70.67 1005 SER A N 1
ATOM 1389 C CA . SER A 1 239 ? 178.423 14.193 133.174 1.00 71.58 1005 SER A CA 1
ATOM 1390 C C . SER A 1 239 ? 178.973 14.042 134.598 1.00 73.12 1005 SER A C 1
ATOM 1391 O O . SER A 1 239 ? 179.938 14.721 134.948 1.00 73.84 1005 SER A O 1
ATOM 1394 N N . PHE A 1 240 ? 178.361 13.152 135.409 1.00 66.68 1006 PHE A N 1
ATOM 1395 C CA . PHE A 1 240 ? 178.791 12.885 136.778 1.00 64.98 1006 PHE A CA 1
ATOM 1396 C C . PHE A 1 240 ? 179.643 11.614 136.841 1.00 67.34 1006 PHE A C 1
ATOM 1397 O O . PHE A 1 240 ? 180.783 11.679 137.295 1.00 67.23 1006 PHE A O 1
ATOM 1405 N N . TRP A 1 241 ? 179.090 10.464 136.404 1.00 62.58 1007 TRP A N 1
ATOM 1406 C CA . TRP A 1 241 ? 179.775 9.170 136.438 1.00 61.19 1007 TRP A CA 1
ATOM 1407 C C . TRP A 1 241 ? 180.758 9.069 135.271 1.00 65.33 1007 TRP A C 1
ATOM 1408 O O . TRP A 1 241 ? 180.515 8.376 134.278 1.00 64.40 1007 TRP A O 1
ATOM 1419 N N . ASN A 1 242 ? 181.875 9.792 135.411 1.00 63.16 1008 ASN A N 1
ATOM 1420 C CA . ASN A 1 242 ? 182.949 9.881 134.430 1.00 64.02 1008 ASN A CA 1
ATOM 1421 C C . ASN A 1 242 ? 184.288 9.587 135.090 1.00 67.98 1008 ASN A C 1
ATOM 1422 O O . ASN A 1 242 ? 184.543 10.058 136.203 1.00 67.46 1008 ASN A O 1
ATOM 1427 N N . GLU A 1 243 ? 185.152 8.825 134.392 1.00 64.94 1009 GLU A N 1
ATOM 1428 C CA . GLU A 1 243 ? 186.485 8.459 134.879 1.00 65.08 1009 GLU A CA 1
ATOM 1429 C C . GLU A 1 243 ? 187.442 9.679 134.890 1.00 71.06 1009 GLU A C 1
ATOM 1430 O O . GLU A 1 243 ? 188.529 9.591 135.463 1.00 71.57 1009 GLU A O 1
ATOM 1436 N N . SER A 1 244 ? 187.016 10.815 134.287 1.00 68.54 1010 SER A N 1
ATOM 1437 C CA . SER A 1 244 ? 187.757 12.081 134.235 1.00 70.33 1010 SER A CA 1
ATOM 1438 C C . SER A 1 244 ? 187.876 12.718 135.630 1.00 73.95 1010 SER A C 1
ATOM 1439 O O . SER A 1 244 ? 188.809 13.485 135.875 1.00 75.15 1010 SER A O 1
ATOM 1442 N N . TYR A 1 245 ? 186.936 12.385 136.542 1.00 68.79 1011 TYR A N 1
ATOM 1443 C CA . TYR A 1 245 ? 186.915 12.854 137.929 1.00 68.77 1011 TYR A CA 1
ATOM 1444 C C . TYR A 1 245 ? 187.963 12.109 138.764 1.00 72.37 1011 TYR A C 1
ATOM 1445 O O . TYR A 1 245 ? 188.348 12.590 139.833 1.00 72.92 1011 TYR A O 1
ATOM 1454 N N . LEU A 1 246 ? 188.424 10.942 138.267 1.00 67.94 1012 LEU A N 1
ATOM 1455 C CA . LEU A 1 246 ? 189.456 10.122 138.906 1.00 67.92 1012 LEU A CA 1
ATOM 1456 C C . LEU A 1 246 ? 190.847 10.563 138.458 1.00 73.95 1012 LEU A C 1
ATOM 1457 O O . LEU A 1 246 ? 191.046 10.853 137.275 1.00 74.08 1012 LEU A O 1
ATOM 1462 N N . THR A 1 247 ? 191.813 10.581 139.391 1.00 71.81 1013 THR A N 1
ATOM 1463 C CA . THR A 1 247 ? 193.200 10.957 139.099 1.00 73.71 1013 THR A CA 1
ATOM 1464 C C . THR A 1 247 ? 194.138 9.788 139.400 1.00 76.90 1013 THR A C 1
ATOM 1465 O O . THR A 1 247 ? 193.927 9.051 140.365 1.00 75.34 1013 THR A O 1
ATOM 1469 N N . GLY A 1 248 ? 195.156 9.635 138.557 1.00 74.54 1014 GLY A N 1
ATOM 1470 C CA . GLY A 1 248 ? 196.154 8.576 138.663 1.00 74.44 1014 GLY A CA 1
ATOM 1471 C C . GLY A 1 248 ? 195.686 7.258 138.081 1.00 76.15 1014 GLY A C 1
ATOM 1472 O O . GLY A 1 248 ? 194.648 7.203 137.414 1.00 74.53 1014 GLY A O 1
ATOM 1473 N N . SER A 1 249 ? 196.461 6.188 138.312 1.00 72.49 1015 SER A N 1
ATOM 1474 C CA . SER A 1 249 ? 196.121 4.849 137.836 1.00 70.80 1015 SER A CA 1
ATOM 1475 C C . SER A 1 249 ? 195.154 4.178 138.813 1.00 72.76 1015 SER A C 1
ATOM 1476 O O . SER A 1 249 ? 195.031 4.629 139.956 1.00 72.92 1015 SER A O 1
ATOM 1479 N N . ARG A 1 250 ? 194.476 3.101 138.372 1.00 67.12 1016 ARG A N 1
ATOM 1480 C CA . ARG A 1 250 ? 193.545 2.345 139.212 1.00 65.00 1016 ARG A CA 1
ATOM 1481 C C . ARG A 1 250 ? 194.289 1.659 140.365 1.00 70.26 1016 ARG A C 1
ATOM 1482 O O . ARG A 1 250 ? 193.743 1.569 141.466 1.00 69.46 1016 ARG A O 1
ATOM 1490 N N . ASP A 1 251 ? 195.533 1.192 140.106 1.00 68.63 1017 ASP A N 1
ATOM 1491 C CA . ASP A 1 251 ? 196.412 0.548 141.084 1.00 69.81 1017 ASP A CA 1
ATOM 1492 C C . ASP A 1 251 ? 196.651 1.476 142.282 1.00 74.50 1017 ASP A C 1
ATOM 1493 O O . ASP A 1 251 ? 196.490 1.040 143.426 1.00 73.94 1017 ASP A O 1
ATOM 1498 N N A GLU A 1 252 ? 197.014 2.749 142.026 0.50 72.10 1018 GLU A N 1
ATOM 1499 N N B GLU A 1 252 ? 197.014 2.748 141.999 0.50 71.86 1018 GLU A N 1
ATOM 1500 C CA A GLU A 1 252 ? 197.286 3.723 143.084 0.50 73.24 1018 GLU A CA 1
ATOM 1501 C CA B GLU A 1 252 ? 197.274 3.811 142.973 0.50 72.95 1018 GLU A CA 1
ATOM 1502 C C A GLU A 1 252 ? 195.993 4.193 143.759 0.50 76.01 1018 GLU A C 1
ATOM 1503 C C B GLU A 1 252 ? 196.005 4.175 143.732 0.50 75.85 1018 GLU A C 1
ATOM 1504 O O A GLU A 1 252 ? 196.010 4.432 144.967 0.50 76.71 1018 GLU A O 1
ATOM 1505 O O B GLU A 1 252 ? 196.051 4.353 144.950 0.50 76.55 1018 GLU A O 1
ATOM 1516 N N . ARG A 1 253 ? 194.875 4.292 143.000 1.00 70.50 1019 ARG A N 1
ATOM 1517 C CA . ARG A 1 253 ? 193.553 4.662 143.532 1.00 68.87 1019 ARG A CA 1
ATOM 1518 C C . ARG A 1 253 ? 193.045 3.599 144.504 1.00 72.17 1019 ARG A C 1
ATOM 1519 O O . ARG A 1 253 ? 192.459 3.950 145.526 1.00 72.49 1019 ARG A O 1
ATOM 1527 N N . LYS A 1 254 ? 193.298 2.309 144.195 1.00 67.61 1020 LYS A N 1
ATOM 1528 C CA . LYS A 1 254 ? 192.944 1.168 145.038 1.00 66.90 1020 LYS A CA 1
ATOM 1529 C C . LYS A 1 254 ? 193.881 1.119 146.248 1.00 73.88 1020 LYS A C 1
ATOM 1530 O O . LYS A 1 254 ? 193.411 0.910 147.365 1.00 73.74 1020 LYS A O 1
ATOM 1536 N N . LYS A 1 255 ? 195.201 1.331 146.018 1.00 73.00 1021 LYS A N 1
ATOM 1537 C CA . LYS A 1 255 ? 196.254 1.341 147.038 1.00 75.43 1021 LYS A CA 1
ATOM 1538 C C . LYS A 1 255 ? 195.964 2.402 148.099 1.00 81.09 1021 LYS A C 1
ATOM 1539 O O . LYS A 1 255 ? 195.989 2.080 149.287 1.00 82.12 1021 LYS A O 1
ATOM 1545 N N . SER A 1 256 ? 195.663 3.649 147.668 1.00 77.79 1022 SER A N 1
ATOM 1546 C CA . SER A 1 256 ? 195.348 4.773 148.553 1.00 79.03 1022 SER A CA 1
ATOM 1547 C C . SER A 1 256 ? 194.057 4.512 149.325 1.00 82.37 1022 SER A C 1
ATOM 1548 O O . SER A 1 256 ? 194.016 4.770 150.528 1.00 83.61 1022 SER A O 1
ATOM 1551 N N . LEU A 1 257 ? 193.025 3.965 148.638 1.00 76.72 1023 LEU A N 1
ATOM 1552 C CA . LEU A 1 257 ? 191.712 3.620 149.194 1.00 75.39 1023 LEU A CA 1
ATOM 1553 C C . LEU A 1 257 ? 191.840 2.573 150.303 1.00 80.17 1023 LEU A C 1
ATOM 1554 O O . LEU A 1 257 ? 191.269 2.759 151.378 1.00 80.58 1023 LEU A O 1
ATOM 1559 N N . LEU A 1 258 ? 192.601 1.489 150.045 1.00 76.88 1024 LEU A N 1
ATOM 1560 C CA . LEU A 1 258 ? 192.828 0.411 151.010 1.00 77.92 1024 LEU A CA 1
ATOM 1561 C C . LEU A 1 258 ? 193.677 0.901 152.190 1.00 85.29 1024 LEU A C 1
ATOM 1562 O O . LEU A 1 258 ? 193.421 0.486 153.318 1.00 85.94 1024 LEU A O 1
ATOM 1567 N N . SER A 1 259 ? 194.643 1.818 151.939 1.00 83.87 1025 SER A N 1
ATOM 1568 C CA . SER A 1 259 ? 195.499 2.419 152.971 1.00 87.00 1025 SER A CA 1
ATOM 1569 C C . SER A 1 259 ? 194.687 3.341 153.897 1.00 92.91 1025 SER A C 1
ATOM 1570 O O . SER A 1 259 ? 195.012 3.447 155.081 1.00 95.17 1025 SER A O 1
ATOM 1573 N N . LYS A 1 260 ? 193.631 3.995 153.353 1.00 88.25 1026 LYS A N 1
ATOM 1574 C CA . LYS A 1 260 ? 192.721 4.884 154.087 1.00 88.99 1026 LYS A CA 1
ATOM 1575 C C . LYS A 1 260 ? 191.892 4.097 155.104 1.00 93.52 1026 LYS A C 1
ATOM 1576 O O . LYS A 1 260 ? 191.546 4.633 156.158 1.00 94.97 1026 LYS A O 1
ATOM 1582 N N . PHE A 1 261 ? 191.578 2.827 154.780 1.00 88.80 1027 PHE A N 1
ATOM 1583 C CA . PHE A 1 261 ? 190.798 1.924 155.625 1.00 89.03 1027 PHE A CA 1
ATOM 1584 C C . PHE A 1 261 ? 191.702 0.966 156.434 1.00 95.16 1027 PHE A C 1
ATOM 1585 O O . PHE A 1 261 ? 191.189 0.082 157.127 1.00 95.43 1027 PHE A O 1
ATOM 1593 N N . GLY A 1 262 ? 193.020 1.176 156.359 1.00 93.20 1028 GLY A N 1
ATOM 1594 C CA . GLY A 1 262 ? 194.026 0.381 157.060 1.00 95.46 1028 GLY A CA 1
ATOM 1595 C C . GLY A 1 262 ? 194.063 -1.062 156.605 1.00 98.28 1028 GLY A C 1
ATOM 1596 O O . GLY A 1 262 ? 193.890 -1.976 157.416 1.00 99.33 1028 GLY A O 1
ATOM 1597 N N . MET A 1 263 ? 194.265 -1.266 155.290 1.00 92.48 1029 MET A N 1
ATOM 1598 C CA . MET A 1 263 ? 194.288 -2.576 154.637 1.00 91.03 1029 MET A CA 1
ATOM 1599 C C . MET A 1 263 ? 195.417 -2.706 153.617 1.00 93.64 1029 MET A C 1
ATOM 1600 O O . MET A 1 263 ? 195.856 -1.716 153.028 1.00 92.54 1029 MET A O 1
ATOM 1605 N N . ASP A 1 264 ? 195.842 -3.953 153.384 1.00 90.18 1030 ASP A N 1
ATOM 1606 C CA . ASP A 1 264 ? 196.875 -4.328 152.423 1.00 89.75 1030 ASP A CA 1
ATOM 1607 C C . ASP A 1 264 ? 196.274 -4.373 151.010 1.00 89.76 1030 ASP A C 1
ATOM 1608 O O . ASP A 1 264 ? 195.049 -4.384 150.873 1.00 87.39 1030 ASP A O 1
ATOM 1613 N N . GLU A 1 265 ? 197.127 -4.392 149.963 1.00 85.52 1031 GLU A N 1
ATOM 1614 C CA . GLU A 1 265 ? 196.677 -4.451 148.569 1.00 82.72 1031 GLU A CA 1
ATOM 1615 C C . GLU A 1 265 ? 196.155 -5.848 148.225 1.00 84.62 1031 GLU A C 1
ATOM 1616 O O . GLU A 1 265 ? 196.899 -6.831 148.272 1.00 85.88 1031 GLU A O 1
ATOM 1622 N N . GLY A 1 266 ? 194.872 -5.909 147.903 1.00 78.02 1032 GLY A N 1
ATOM 1623 C CA . GLY A 1 266 ? 194.185 -7.138 147.536 1.00 76.90 1032 GLY A CA 1
ATOM 1624 C C . GLY A 1 266 ? 193.029 -6.876 146.597 1.00 77.46 1032 GLY A C 1
ATOM 1625 O O . GLY A 1 266 ? 192.727 -5.719 146.288 1.00 75.67 1032 GLY A O 1
ATOM 1626 N N . VAL A 1 267 ? 192.376 -7.959 146.139 1.00 73.15 1033 VAL A N 1
ATOM 1627 C CA . VAL A 1 267 ? 191.228 -7.908 145.228 1.00 70.86 1033 VAL A CA 1
ATOM 1628 C C . VAL A 1 267 ? 190.064 -7.284 146.002 1.00 73.02 1033 VAL A C 1
ATOM 1629 O O . VAL A 1 267 ? 189.479 -7.930 146.870 1.00 73.47 1033 VAL A O 1
ATOM 1633 N N . THR A 1 268 ? 189.794 -5.997 145.732 1.00 67.47 1034 THR A N 1
ATOM 1634 C CA . THR A 1 268 ? 188.801 -5.200 146.444 1.00 66.17 1034 THR A CA 1
ATOM 1635 C C . THR A 1 268 ? 187.393 -5.342 145.842 1.00 68.10 1034 THR A C 1
ATOM 1636 O O . THR A 1 268 ? 187.169 -5.068 144.661 1.00 67.03 1034 THR A O 1
ATOM 1640 N N . PHE A 1 269 ? 186.453 -5.753 146.703 1.00 64.14 1035 PHE A N 1
ATOM 1641 C CA . PHE A 1 269 ? 185.028 -5.952 146.441 1.00 62.76 1035 PHE A CA 1
ATOM 1642 C C . PHE A 1 269 ? 184.246 -4.908 147.221 1.00 65.87 1035 PHE A C 1
ATOM 1643 O O . PHE A 1 269 ? 184.522 -4.692 148.403 1.00 66.34 1035 PHE A O 1
ATOM 1651 N N . MET A 1 270 ? 183.289 -4.242 146.565 1.00 60.99 1036 MET A N 1
ATOM 1652 C CA . MET A 1 270 ? 182.548 -3.156 147.189 1.00 60.51 1036 MET A CA 1
ATOM 1653 C C . MET A 1 270 ? 181.035 -3.341 147.116 1.00 64.11 1036 MET A C 1
ATOM 1654 O O . MET A 1 270 ? 180.498 -3.659 146.060 1.00 63.15 1036 MET A O 1
ATOM 1659 N N . PHE A 1 271 ? 180.356 -3.089 148.243 1.00 61.10 1037 PHE A N 1
ATOM 1660 C CA . PHE A 1 271 ? 178.904 -3.089 148.346 1.00 60.70 1037 PHE A CA 1
ATOM 1661 C C . PHE A 1 271 ? 178.447 -1.691 148.714 1.00 65.32 1037 PHE A C 1
ATOM 1662 O O . PHE A 1 271 ? 179.032 -1.055 149.595 1.00 66.00 1037 PHE A O 1
ATOM 1670 N N . ILE A 1 272 ? 177.380 -1.235 148.055 1.00 61.24 1038 ILE A N 1
ATOM 1671 C CA . ILE A 1 272 ? 176.754 0.057 148.293 1.00 61.10 1038 ILE A CA 1
ATOM 1672 C C . ILE A 1 272 ? 175.232 -0.141 148.191 1.00 64.53 1038 ILE A C 1
ATOM 1673 O O . ILE A 1 272 ? 174.735 -0.744 147.233 1.00 63.31 1038 ILE A O 1
ATOM 1678 N N . GLY A 1 273 ? 174.532 0.311 149.223 1.00 61.69 1039 GLY A N 1
ATOM 1679 C CA . GLY A 1 273 ? 173.086 0.195 149.325 1.00 61.66 1039 GLY A CA 1
ATOM 1680 C C . GLY A 1 273 ? 172.615 -0.087 150.733 1.00 66.96 1039 GLY A C 1
ATOM 1681 O O . GLY A 1 273 ? 173.424 -0.369 151.619 1.00 67.88 1039 GLY A O 1
ATOM 1682 N N . ARG A 1 274 ? 171.289 -0.029 150.928 1.00 63.37 1040 ARG A N 1
ATOM 1683 C CA . ARG A 1 274 ? 170.595 -0.235 152.196 1.00 64.60 1040 ARG A CA 1
ATOM 1684 C C . ARG A 1 274 ? 170.827 -1.629 152.786 1.00 69.18 1040 ARG A C 1
ATOM 1685 O O . ARG A 1 274 ? 171.011 -2.609 152.057 1.00 67.70 1040 ARG A O 1
ATOM 1693 N N . PHE A 1 275 ? 170.801 -1.691 154.124 1.00 67.92 1041 PHE A N 1
ATOM 1694 C CA . PHE A 1 275 ? 170.938 -2.907 154.908 1.00 69.31 1041 PHE A CA 1
ATOM 1695 C C . PHE A 1 275 ? 169.530 -3.406 155.227 1.00 74.18 1041 PHE A C 1
ATOM 1696 O O . PHE A 1 275 ? 168.883 -2.908 156.153 1.00 75.15 1041 PHE A O 1
ATOM 1704 N N . ASP A 1 276 ? 169.030 -4.338 154.396 1.00 70.22 1042 ASP A N 1
ATOM 1705 C CA . ASP A 1 276 ? 167.682 -4.896 154.507 1.00 71.32 1042 ASP A CA 1
ATOM 1706 C C . ASP A 1 276 ? 167.638 -6.395 154.184 1.00 75.90 1042 ASP A C 1
ATOM 1707 O O . ASP A 1 276 ? 168.482 -6.900 153.437 1.00 74.30 1042 ASP A O 1
ATOM 1712 N N . ARG A 1 277 ? 166.636 -7.093 154.749 1.00 74.66 1043 ARG A N 1
ATOM 1713 C CA . ARG A 1 277 ? 166.414 -8.521 154.545 1.00 75.63 1043 ARG A CA 1
ATOM 1714 C C . ARG A 1 277 ? 165.341 -8.745 153.469 1.00 78.82 1043 ARG A C 1
ATOM 1715 O O . ARG A 1 277 ? 164.142 -8.719 153.767 1.00 80.16 1043 ARG A O 1
ATOM 1723 N N . GLY A 1 278 ? 165.787 -8.937 152.229 1.00 73.07 1044 GLY A N 1
ATOM 1724 C CA . GLY A 1 278 ? 164.906 -9.214 151.100 1.00 72.47 1044 GLY A CA 1
ATOM 1725 C C . GLY A 1 278 ? 164.818 -8.187 149.987 1.00 74.28 1044 GLY A C 1
ATOM 1726 O O . GLY A 1 278 ? 163.942 -8.316 149.130 1.00 73.99 1044 GLY A O 1
ATOM 1727 N N . GLN A 1 279 ? 165.715 -7.179 149.960 1.00 69.58 1045 GLN A N 1
ATOM 1728 C CA . GLN A 1 279 ? 165.687 -6.155 148.910 1.00 67.88 1045 GLN A CA 1
ATOM 1729 C C . GLN A 1 279 ? 167.028 -5.999 148.182 1.00 70.53 1045 GLN A C 1
ATOM 1730 O O . GLN A 1 279 ? 167.120 -6.380 147.018 1.00 69.59 1045 GLN A O 1
ATOM 1736 N N . LYS A 1 280 ? 168.044 -5.397 148.836 1.00 66.79 1046 LYS A N 1
ATOM 1737 C CA . LYS A 1 280 ? 169.350 -5.148 148.214 1.00 65.25 1046 LYS A CA 1
ATOM 1738 C C . LYS A 1 280 ? 170.350 -6.289 148.481 1.00 70.48 1046 LYS A C 1
ATOM 1739 O O . LYS A 1 280 ? 171.459 -6.273 147.943 1.00 69.41 1046 LYS A O 1
ATOM 1745 N N . GLY A 1 281 ? 169.918 -7.281 149.256 1.00 69.15 1047 GLY A N 1
ATOM 1746 C CA . GLY A 1 281 ? 170.671 -8.489 149.565 1.00 70.06 1047 GLY A CA 1
ATOM 1747 C C . GLY A 1 281 ? 172.007 -8.347 150.262 1.00 73.64 1047 GLY A C 1
ATOM 1748 O O . GLY A 1 281 ? 172.940 -9.075 149.922 1.00 73.05 1047 GLY A O 1
ATOM 1749 N N . VAL A 1 282 ? 172.102 -7.468 151.281 1.00 70.76 1048 VAL A N 1
ATOM 1750 C CA . VAL A 1 282 ? 173.338 -7.315 152.063 1.00 71.10 1048 VAL A CA 1
ATOM 1751 C C . VAL A 1 282 ? 173.582 -8.627 152.840 1.00 77.52 1048 VAL A C 1
ATOM 1752 O O . VAL A 1 282 ? 174.729 -9.055 152.955 1.00 77.93 1048 VAL A O 1
ATOM 1756 N N . ASP A 1 283 ? 172.486 -9.287 153.289 1.00 75.38 1049 ASP A N 1
ATOM 1757 C CA . ASP A 1 283 ? 172.472 -10.564 154.006 1.00 77.46 1049 ASP A CA 1
ATOM 1758 C C . ASP A 1 283 ? 173.147 -11.668 153.182 1.00 80.46 1049 ASP A C 1
ATOM 1759 O O . ASP A 1 283 ? 173.900 -12.458 153.747 1.00 81.62 1049 ASP A O 1
ATOM 1764 N N . VAL A 1 284 ? 172.914 -11.681 151.846 1.00 74.74 1050 VAL A N 1
ATOM 1765 C CA . VAL A 1 284 ? 173.493 -12.628 150.882 1.00 74.20 1050 VAL A CA 1
ATOM 1766 C C . VAL A 1 284 ? 175.020 -12.470 150.886 1.00 77.15 1050 VAL A C 1
ATOM 1767 O O . VAL A 1 284 ? 175.736 -13.469 150.972 1.00 78.40 1050 VAL A O 1
ATOM 1771 N N . LEU A 1 285 ? 175.501 -11.211 150.827 1.00 71.08 1051 LEU A N 1
ATOM 1772 C CA . LEU A 1 285 ? 176.918 -10.854 150.842 1.00 69.89 1051 LEU A CA 1
ATOM 1773 C C . LEU A 1 285 ? 177.555 -11.179 152.200 1.00 74.77 1051 LEU A C 1
ATOM 1774 O O . LEU A 1 285 ? 178.665 -11.714 152.231 1.00 75.44 1051 LEU A O 1
ATOM 1779 N N . LEU A 1 286 ? 176.854 -10.863 153.310 1.00 71.23 1052 LEU A N 1
ATOM 1780 C CA . LEU A 1 286 ? 177.334 -11.121 154.671 1.00 72.78 1052 LEU A CA 1
ATOM 1781 C C . LEU A 1 286 ? 177.470 -12.628 154.916 1.00 77.82 1052 LEU A C 1
ATOM 1782 O O . LEU A 1 286 ? 178.437 -13.046 155.553 1.00 78.65 1052 LEU A O 1
ATOM 1787 N N . LYS A 1 287 ? 176.539 -13.437 154.355 1.00 74.40 1053 LYS A N 1
ATOM 1788 C CA . LYS A 1 287 ? 176.576 -14.902 154.414 1.00 76.44 1053 LYS A CA 1
ATOM 1789 C C . LYS A 1 287 ? 177.723 -15.421 153.546 1.00 79.24 1053 LYS A C 1
ATOM 1790 O O . LYS A 1 287 ? 178.414 -16.349 153.959 1.00 81.03 1053 LYS A O 1
ATOM 1796 N N . ALA A 1 288 ? 177.932 -14.803 152.353 1.00 72.66 1054 ALA A N 1
ATOM 1797 C CA . ALA A 1 288 ? 178.987 -15.146 151.391 1.00 71.61 1054 ALA A CA 1
ATOM 1798 C C . ALA A 1 288 ? 180.381 -14.885 151.963 1.00 75.45 1054 ALA A C 1
ATOM 1799 O O . ALA A 1 288 ? 181.259 -15.726 151.782 1.00 76.59 1054 ALA A O 1
ATOM 1801 N N . ILE A 1 289 ? 180.580 -13.747 152.678 1.00 70.59 1055 ILE A N 1
ATOM 1802 C CA . ILE A 1 289 ? 181.854 -13.401 153.333 1.00 70.74 1055 ILE A CA 1
ATOM 1803 C C . ILE A 1 289 ? 182.156 -14.472 154.405 1.00 77.55 1055 ILE A C 1
ATOM 1804 O O . ILE A 1 289 ? 183.305 -14.897 154.523 1.00 78.45 1055 ILE A O 1
ATOM 1809 N N . GLU A 1 290 ? 181.112 -14.942 155.129 1.00 75.36 1056 GLU A N 1
ATOM 1810 C CA . GLU A 1 290 ? 181.217 -15.996 156.143 1.00 78.48 1056 GLU A CA 1
ATOM 1811 C C . GLU A 1 290 ? 181.589 -17.343 155.500 1.00 83.64 1056 GLU A C 1
ATOM 1812 O O . GLU A 1 290 ? 182.341 -18.105 156.108 1.00 86.25 1056 GLU A O 1
ATOM 1818 N N . ILE A 1 291 ? 181.082 -17.623 154.272 1.00 78.36 1057 ILE A N 1
ATOM 1819 C CA . ILE A 1 291 ? 181.398 -18.840 153.504 1.00 79.55 1057 ILE A CA 1
ATOM 1820 C C . ILE A 1 291 ? 182.882 -18.775 153.099 1.00 83.75 1057 ILE A C 1
ATOM 1821 O O . ILE A 1 291 ? 183.611 -19.757 153.262 1.00 85.99 1057 ILE A O 1
ATOM 1826 N N . LEU A 1 292 ? 183.319 -17.598 152.609 1.00 77.93 1058 LEU A N 1
ATOM 1827 C CA . LEU A 1 292 ? 184.685 -17.327 152.158 1.00 77.48 1058 LEU A CA 1
ATOM 1828 C C . LEU A 1 292 ? 185.692 -17.283 153.316 1.00 84.00 1058 LEU A C 1
ATOM 1829 O O . LEU A 1 292 ? 186.852 -17.617 153.094 1.00 84.57 1058 LEU A O 1
ATOM 1834 N N . SER A 1 293 ? 185.253 -16.890 154.539 1.00 82.09 1059 SER A N 1
ATOM 1835 C CA . SER A 1 293 ? 186.076 -16.767 155.756 1.00 84.39 1059 SER A CA 1
ATOM 1836 C C . SER A 1 293 ? 186.981 -17.980 155.994 1.00 92.49 1059 SER A C 1
ATOM 1837 O O . SER A 1 293 ? 188.165 -17.801 156.287 1.00 93.28 1059 SER A O 1
ATOM 1840 N N . SER A 1 294 ? 186.424 -19.202 155.857 1.00 91.39 1060 SER A N 1
ATOM 1841 C CA . SER A 1 294 ? 187.133 -20.471 156.044 1.00 94.87 1060 SER A CA 1
ATOM 1842 C C . SER A 1 294 ? 188.156 -20.742 154.927 1.00 98.51 1060 SER A C 1
ATOM 1843 O O . SER A 1 294 ? 189.176 -21.386 155.190 1.00 100.90 1060 SER A O 1
ATOM 1846 N N . LYS A 1 295 ? 187.887 -20.255 153.694 1.00 91.81 1061 LYS A N 1
ATOM 1847 C CA . LYS A 1 295 ? 188.757 -20.442 152.526 1.00 91.03 1061 LYS A CA 1
ATOM 1848 C C . LYS A 1 295 ? 190.060 -19.636 152.641 1.00 94.75 1061 LYS A C 1
ATOM 1849 O O . LYS A 1 295 ? 190.068 -18.547 153.221 1.00 92.81 1061 LYS A O 1
ATOM 1855 N N . LYS A 1 296 ? 191.154 -20.179 152.070 1.00 92.95 1062 LYS A N 1
ATOM 1856 C CA . LYS A 1 296 ? 192.482 -19.555 152.053 1.00 92.78 1062 LYS A CA 1
ATOM 1857 C C . LYS A 1 296 ? 192.542 -18.403 151.039 1.00 93.23 1062 LYS A C 1
ATOM 1858 O O . LYS A 1 296 ? 193.390 -17.516 151.163 1.00 92.24 1062 LYS A O 1
ATOM 1860 N N . GLU A 1 297 ? 191.636 -18.424 150.044 1.00 87.91 1063 GLU A N 1
ATOM 1861 C CA . GLU A 1 297 ? 191.503 -17.428 148.976 1.00 84.63 1063 GLU A CA 1
ATOM 1862 C C . GLU A 1 297 ? 190.993 -16.072 149.498 1.00 85.94 1063 GLU A C 1
ATOM 1863 O O . GLU A 1 297 ? 191.211 -15.050 148.845 1.00 83.43 1063 GLU A O 1
ATOM 1869 N N . PHE A 1 298 ? 190.301 -16.076 150.658 1.00 82.87 1064 PHE A N 1
ATOM 1870 C CA . PHE A 1 298 ? 189.719 -14.908 151.332 1.00 80.92 1064 PHE A CA 1
ATOM 1871 C C . PHE A 1 298 ? 190.776 -13.891 151.772 1.00 83.93 1064 PHE A C 1
ATOM 1872 O O . PHE A 1 298 ? 190.478 -12.700 151.844 1.00 81.94 1064 PHE A O 1
ATOM 1880 N N . GLN A 1 299 ? 191.994 -14.361 152.069 1.00 81.93 1065 GLN A N 1
ATOM 1881 C CA . GLN A 1 299 ? 193.118 -13.542 152.528 1.00 82.03 1065 GLN A CA 1
ATOM 1882 C C . GLN A 1 299 ? 193.607 -12.577 151.436 1.00 83.30 1065 GLN A C 1
ATOM 1883 O O . GLN A 1 299 ? 194.157 -11.524 151.762 1.00 82.77 1065 GLN A O 1
ATOM 1889 N N . GLU A 1 300 ? 193.394 -12.933 150.153 1.00 77.99 1066 GLU A N 1
ATOM 1890 C CA . GLU A 1 300 ? 193.766 -12.124 148.986 1.00 75.62 1066 GLU A CA 1
ATOM 1891 C C . GLU A 1 300 ? 192.623 -11.162 148.600 1.00 76.21 1066 GLU A C 1
ATOM 1892 O O . GLU A 1 300 ? 192.805 -10.309 147.727 1.00 74.12 1066 GLU A O 1
ATOM 1898 N N . MET A 1 301 ? 191.449 -11.313 149.255 1.00 72.15 1067 MET A N 1
ATOM 1899 C CA . MET A 1 301 ? 190.236 -10.512 149.041 1.00 69.47 1067 MET A CA 1
ATOM 1900 C C . MET A 1 301 ? 190.118 -9.372 150.044 1.00 72.73 1067 MET A C 1
ATOM 1901 O O . MET A 1 301 ? 190.533 -9.510 151.193 1.00 74.13 1067 MET A O 1
ATOM 1906 N N . ARG A 1 302 ? 189.502 -8.263 149.613 1.00 67.01 1068 ARG A N 1
ATOM 1907 C CA . ARG A 1 302 ? 189.212 -7.080 150.427 1.00 66.41 1068 ARG A CA 1
ATOM 1908 C C . ARG A 1 302 ? 187.743 -6.723 150.230 1.00 69.04 1068 ARG A C 1
ATOM 1909 O O . ARG A 1 302 ? 187.255 -6.802 149.104 1.00 67.05 1068 ARG A O 1
ATOM 1917 N N . PHE A 1 303 ? 187.026 -6.373 151.309 1.00 66.52 1069 PHE A N 1
ATOM 1918 C CA . PHE A 1 303 ? 185.602 -6.053 151.218 1.00 65.07 1069 PHE A CA 1
ATOM 1919 C C . PHE A 1 303 ? 185.271 -4.717 151.863 1.00 69.12 1069 PHE A C 1
ATOM 1920 O O . PHE A 1 303 ? 185.636 -4.482 153.012 1.00 70.40 1069 PHE A O 1
ATOM 1928 N N . ILE A 1 304 ? 184.577 -3.844 151.118 1.00 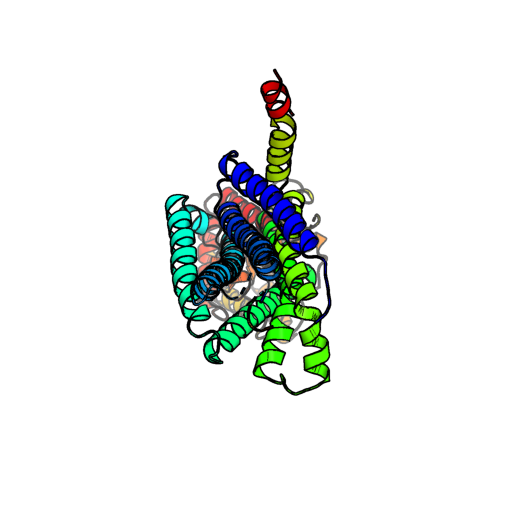64.38 1070 ILE A N 1
ATOM 1929 C CA . ILE A 1 304 ? 184.112 -2.538 151.594 1.00 64.17 1070 ILE A CA 1
ATOM 1930 C C . ILE A 1 304 ? 182.585 -2.558 151.501 1.00 67.60 1070 ILE A C 1
ATOM 1931 O O . ILE A 1 304 ? 182.047 -2.584 150.397 1.00 65.65 1070 ILE A O 1
ATOM 1936 N N . ILE A 1 305 ? 181.896 -2.598 152.652 1.00 65.96 1071 ILE A N 1
ATOM 1937 C CA . ILE A 1 305 ? 180.431 -2.665 152.704 1.00 65.70 1071 ILE A CA 1
ATOM 1938 C C . ILE A 1 305 ? 179.885 -1.327 153.222 1.00 70.74 1071 ILE A C 1
ATOM 1939 O O . ILE A 1 305 ? 180.159 -0.949 154.361 1.00 72.19 1071 ILE A O 1
ATOM 1944 N N . ILE A 1 306 ? 179.129 -0.606 152.369 1.00 66.30 1072 ILE A N 1
ATOM 1945 C CA . ILE A 1 306 ? 178.560 0.708 152.700 1.00 66.69 1072 ILE A CA 1
ATOM 1946 C C . ILE A 1 306 ? 177.025 0.644 152.719 1.00 70.89 1072 ILE A C 1
ATOM 1947 O O . ILE A 1 306 ? 176.416 0.010 151.853 1.00 69.39 1072 ILE A O 1
ATOM 1952 N N . GLY A 1 307 ? 176.430 1.324 153.699 1.00 69.08 1073 GLY A N 1
ATOM 1953 C CA . GLY A 1 307 ? 174.985 1.417 153.852 1.00 69.07 1073 GLY A CA 1
ATOM 1954 C C . GLY A 1 307 ? 174.476 1.356 155.274 1.00 74.98 1073 GLY A C 1
ATOM 1955 O O . GLY A 1 307 ? 175.169 0.874 156.176 1.00 76.00 1073 GLY A O 1
ATOM 1956 N N . LYS A 1 308 ? 173.245 1.849 155.466 1.00 72.03 1074 LYS A N 1
ATOM 1957 C CA . LYS A 1 308 ? 172.529 1.873 156.741 1.00 74.28 1074 LYS A CA 1
ATOM 1958 C C . LYS A 1 308 ? 171.195 1.131 156.609 1.00 78.49 1074 LYS A C 1
ATOM 1959 O O . LYS A 1 308 ? 170.776 0.813 155.494 1.00 76.03 1074 LYS A O 1
ATOM 1965 N N . GLY A 1 309 ? 170.546 0.861 157.740 1.00 77.80 1075 GLY A N 1
ATOM 1966 C CA . GLY A 1 309 ? 169.258 0.182 157.760 1.00 78.24 1075 GLY A CA 1
ATOM 1967 C C . GLY A 1 309 ? 169.004 -0.641 159.001 1.00 84.95 1075 GLY A C 1
ATOM 1968 O O . GLY A 1 309 ? 168.918 -0.095 160.105 1.00 87.16 1075 GLY A O 1
ATOM 1969 N N . ASP A 1 310 ? 168.860 -1.965 158.806 1.00 81.26 1076 ASP A N 1
ATOM 1970 C CA . ASP A 1 310 ? 168.578 -2.960 159.842 1.00 83.58 1076 ASP A CA 1
ATOM 1971 C C . ASP A 1 310 ? 169.732 -3.021 160.859 1.00 89.13 1076 ASP A C 1
ATOM 1972 O O . ASP A 1 310 ? 170.860 -3.328 160.462 1.00 87.53 1076 ASP A O 1
ATOM 1977 N N . PRO A 1 311 ? 169.481 -2.715 162.163 1.00 88.77 1077 PRO A N 1
ATOM 1978 C CA . PRO A 1 311 ? 170.568 -2.768 163.164 1.00 90.71 1077 PRO A CA 1
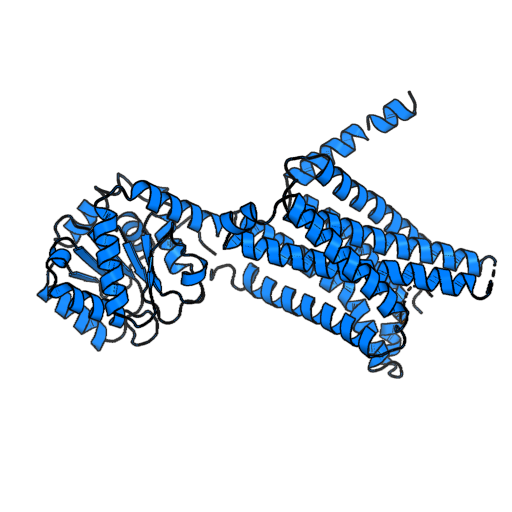ATOM 1979 C C . PRO A 1 311 ? 171.151 -4.176 163.337 1.00 95.34 1077 PRO A C 1
ATOM 1980 O O . PRO A 1 311 ? 172.299 -4.318 163.765 1.00 95.81 1077 PRO A O 1
ATOM 1984 N N . GLU A 1 312 ? 170.351 -5.205 162.987 1.00 91.59 1078 GLU A N 1
ATOM 1985 C CA . GLU A 1 312 ? 170.694 -6.627 163.008 1.00 92.09 1078 GLU A CA 1
ATOM 1986 C C . GLU A 1 312 ? 171.785 -6.915 161.966 1.00 92.13 1078 GLU A C 1
ATOM 1987 O O . GLU A 1 312 ? 172.745 -7.626 162.268 1.00 92.65 1078 GLU A O 1
ATOM 1993 N N . LEU A 1 313 ? 171.633 -6.348 160.749 1.00 84.78 1079 LEU A N 1
ATOM 1994 C CA . LEU A 1 313 ? 172.571 -6.500 159.635 1.00 81.59 1079 LEU A CA 1
ATOM 1995 C C . LEU A 1 313 ? 173.739 -5.525 159.763 1.00 84.35 1079 LEU A C 1
ATOM 1996 O O . LEU A 1 313 ? 174.847 -5.858 159.341 1.00 83.03 1079 LEU A O 1
ATOM 2001 N N . GLU A 1 314 ? 173.492 -4.327 160.345 1.00 81.24 1080 GLU A N 1
ATOM 2002 C CA . GLU A 1 314 ? 174.517 -3.310 160.609 1.00 80.81 1080 GLU A CA 1
ATOM 2003 C C . GLU A 1 314 ? 175.520 -3.858 161.624 1.00 87.26 1080 GLU A C 1
ATOM 2004 O O . GLU A 1 314 ? 176.728 -3.741 161.416 1.00 86.46 1080 GLU A O 1
ATOM 2010 N N . GLY A 1 315 ? 174.996 -4.490 162.679 1.00 86.44 1081 GLY A N 1
ATOM 2011 C CA . GLY A 1 315 ? 175.772 -5.120 163.741 1.00 89.05 1081 GLY A CA 1
ATOM 2012 C C . GLY A 1 315 ? 176.525 -6.352 163.279 1.00 91.96 1081 GLY A C 1
ATOM 2013 O O . GLY A 1 315 ? 177.600 -6.644 163.806 1.00 93.06 1081 GLY A O 1
ATOM 2014 N N . TRP A 1 316 ? 175.963 -7.083 162.289 1.00 86.45 1082 TRP A N 1
ATOM 2015 C CA . TRP A 1 316 ? 176.557 -8.284 161.690 1.00 85.85 1082 TRP A CA 1
ATOM 2016 C C . TRP A 1 316 ? 177.776 -7.888 160.858 1.00 87.25 1082 TRP A C 1
ATOM 2017 O O . TRP A 1 316 ? 178.835 -8.505 160.991 1.00 87.68 1082 TRP A O 1
ATOM 2028 N N . ALA A 1 317 ? 177.625 -6.848 160.016 1.00 80.96 1083 ALA A N 1
ATOM 2029 C CA . ALA A 1 317 ? 178.684 -6.320 159.162 1.00 78.64 1083 ALA A CA 1
ATOM 2030 C C . ALA A 1 317 ? 179.850 -5.782 160.003 1.00 84.28 1083 ALA A C 1
ATOM 2031 O O . ALA A 1 317 ? 181.006 -6.094 159.709 1.00 83.87 1083 ALA A O 1
ATOM 2033 N N . ARG A 1 318 ? 179.538 -5.028 161.080 1.00 82.54 1084 ARG A N 1
ATOM 2034 C CA . ARG A 1 318 ? 180.521 -4.459 162.006 1.00 84.32 1084 ARG A CA 1
ATOM 2035 C C . ARG A 1 318 ? 181.226 -5.561 162.820 1.00 90.14 1084 ARG A C 1
ATOM 2036 O O . ARG A 1 318 ? 182.380 -5.369 163.210 1.00 91.08 1084 ARG A O 1
ATOM 2044 N N . SER A 1 319 ? 180.547 -6.711 163.056 1.00 87.08 1085 SER A N 1
ATOM 2045 C CA . SER A 1 319 ? 181.127 -7.842 163.787 1.00 89.58 1085 SER A CA 1
ATOM 2046 C C . SER A 1 319 ? 182.138 -8.587 162.910 1.00 91.88 1085 SER A C 1
ATOM 2047 O O . SER A 1 319 ? 183.166 -9.020 163.424 1.00 93.82 1085 SER A O 1
ATOM 2050 N N . LEU A 1 320 ? 181.857 -8.725 161.595 1.00 84.73 1086 LEU A N 1
ATOM 2051 C CA . LEU A 1 320 ? 182.765 -9.384 160.646 1.00 83.11 1086 LEU A CA 1
ATOM 2052 C C . LEU A 1 320 ? 183.950 -8.468 160.311 1.00 85.71 1086 LEU A C 1
ATOM 2053 O O . LEU A 1 320 ? 185.017 -8.960 159.939 1.00 85.30 1086 LEU A O 1
ATOM 2058 N N . GLU A 1 321 ? 183.751 -7.138 160.450 1.00 81.52 1087 GLU A N 1
ATOM 2059 C CA . GLU A 1 321 ? 184.747 -6.088 160.221 1.00 80.69 1087 GLU A CA 1
ATOM 2060 C C . GLU A 1 321 ? 185.885 -6.207 161.251 1.00 88.44 1087 GLU A C 1
ATOM 2061 O O . GLU A 1 321 ? 187.056 -6.197 160.866 1.00 88.08 1087 GLU A O 1
ATOM 2067 N N . GLU A 1 322 ? 185.530 -6.341 162.548 1.00 88.56 1088 GLU A N 1
ATOM 2068 C CA . GLU A 1 322 ? 186.468 -6.468 163.671 1.00 92.35 1088 GLU A CA 1
ATOM 2069 C C . GLU A 1 322 ? 187.023 -7.905 163.807 1.00 98.50 1088 GLU A C 1
ATOM 2070 O O . GLU A 1 322 ? 187.993 -8.114 164.539 1.00 101.03 1088 GLU A O 1
ATOM 2076 N N . LYS A 1 323 ? 186.402 -8.878 163.106 1.00 93.91 1089 LYS A N 1
ATOM 2077 C CA . LYS A 1 323 ? 186.760 -10.300 163.132 1.00 95.55 1089 LYS A CA 1
ATOM 2078 C C . LYS A 1 323 ? 187.780 -10.688 162.052 1.00 98.54 1089 LYS A C 1
ATOM 2079 O O . LYS A 1 323 ? 188.621 -11.552 162.308 1.00 100.59 1089 LYS A O 1
ATOM 2085 N N . HIS A 1 324 ? 187.689 -10.094 160.847 1.00 91.84 1090 HIS A N 1
ATOM 2086 C CA . HIS A 1 324 ? 188.551 -10.486 159.734 1.00 90.44 1090 HIS A CA 1
ATOM 2087 C C . HIS A 1 324 ? 189.685 -9.486 159.435 1.00 93.52 1090 HIS A C 1
ATOM 2088 O O . HIS A 1 324 ? 190.839 -9.913 159.338 1.00 94.81 1090 HIS A O 1
ATOM 2095 N N . GLY A 1 325 ? 189.370 -8.197 159.309 1.00 87.60 1091 GLY A N 1
ATOM 2096 C CA . GLY A 1 325 ? 190.386 -7.180 159.046 1.00 86.75 1091 GLY A CA 1
ATOM 2097 C C . GLY A 1 325 ? 190.491 -6.755 157.596 1.00 86.63 1091 GLY A C 1
ATOM 2098 O O . GLY A 1 325 ? 190.870 -5.614 157.313 1.00 85.52 1091 GLY A O 1
ATOM 2099 N N . ASN A 1 326 ? 190.171 -7.676 156.665 1.00 80.74 1092 ASN A N 1
ATOM 2100 C CA . ASN A 1 326 ? 190.136 -7.409 155.224 1.00 77.17 1092 ASN A CA 1
ATOM 2101 C C . ASN A 1 326 ? 188.714 -6.951 154.850 1.00 78.67 1092 ASN A C 1
ATOM 2102 O O . ASN A 1 326 ? 188.439 -6.613 153.699 1.00 76.08 1092 ASN A O 1
ATOM 2107 N N . VAL A 1 327 ? 187.825 -6.930 155.857 1.00 75.94 1093 VAL A N 1
ATOM 2108 C CA . VAL A 1 327 ? 186.434 -6.500 155.779 1.00 74.14 1093 VAL A CA 1
ATOM 2109 C C . VAL A 1 327 ? 186.338 -5.130 156.467 1.00 78.52 1093 VAL A C 1
ATOM 2110 O O . VAL A 1 327 ? 186.734 -4.994 157.626 1.00 80.50 1093 VAL A O 1
ATOM 2114 N N . LYS A 1 328 ? 185.859 -4.120 155.725 1.00 73.17 1094 LYS A N 1
ATOM 2115 C CA . LYS A 1 328 ? 185.651 -2.742 156.175 1.00 73.36 1094 LYS A CA 1
ATOM 2116 C C . LYS A 1 328 ? 184.179 -2.393 155.987 1.00 76.82 1094 LYS A C 1
ATOM 2117 O O . LYS A 1 328 ? 183.597 -2.732 154.955 1.00 74.33 1094 LYS A O 1
ATOM 2123 N N . VAL A 1 329 ? 183.569 -1.752 156.996 1.00 75.60 1095 VAL A N 1
ATOM 2124 C CA . VAL A 1 329 ? 182.155 -1.385 156.955 1.00 75.03 1095 VAL A CA 1
ATOM 2125 C C . VAL A 1 329 ? 181.991 0.105 157.281 1.00 81.38 1095 VAL A C 1
ATOM 2126 O O . VAL A 1 329 ? 182.523 0.591 158.283 1.00 83.33 1095 VAL A O 1
ATOM 2130 N N . ILE A 1 330 ? 181.250 0.817 156.413 1.00 77.47 1096 ILE A N 1
ATOM 2131 C CA . ILE A 1 330 ? 180.918 2.232 156.564 1.00 78.39 1096 ILE A CA 1
ATOM 2132 C C . ILE A 1 330 ? 179.388 2.310 156.725 1.00 83.92 1096 ILE A C 1
ATOM 2133 O O . ILE A 1 330 ? 178.651 2.220 155.739 1.00 81.47 1096 ILE A O 1
ATOM 2138 N N . THR A 1 331 ? 178.921 2.423 157.986 1.00 84.33 1097 THR A N 1
ATOM 2139 C CA . THR A 1 331 ? 177.497 2.504 158.334 1.00 85.25 1097 THR A CA 1
ATOM 2140 C C . THR A 1 331 ? 177.049 3.977 158.296 1.00 91.20 1097 THR A C 1
ATOM 2141 O O . THR A 1 331 ? 176.484 4.499 159.261 1.00 93.01 1097 THR A O 1
ATOM 2145 N N . GLU A 1 332 ? 177.313 4.632 157.154 1.00 87.36 1098 GLU A N 1
ATOM 2146 C CA . GLU A 1 332 ? 176.999 6.028 156.846 1.00 88.15 1098 GLU A CA 1
ATOM 2147 C C . GLU A 1 332 ? 176.659 6.167 155.367 1.00 90.98 1098 GLU A C 1
ATOM 2148 O O . GLU A 1 332 ? 177.240 5.461 154.537 1.00 88.63 1098 GLU A O 1
ATOM 2154 N N . MET A 1 333 ? 175.733 7.082 155.031 1.00 88.95 1099 MET A N 1
ATOM 2155 C CA . MET A 1 333 ? 175.365 7.341 153.639 1.00 87.30 1099 MET A CA 1
ATOM 2156 C C . MET A 1 333 ? 176.412 8.279 153.036 1.00 90.40 1099 MET A C 1
ATOM 2157 O O . MET A 1 333 ? 176.425 9.478 153.336 1.00 91.75 1099 MET A O 1
ATOM 2162 N N . LEU A 1 334 ? 177.339 7.704 152.247 1.00 84.34 1100 LEU A N 1
ATOM 2163 C CA . LEU A 1 334 ? 178.440 8.437 151.620 1.00 83.50 1100 LEU A CA 1
ATOM 2164 C C . LEU A 1 334 ? 177.970 9.231 150.407 1.00 85.33 1100 LEU A C 1
ATOM 2165 O O . LEU A 1 334 ? 177.007 8.839 149.741 1.00 83.52 1100 LEU A O 1
ATOM 2170 N N . SER A 1 335 ? 178.663 10.352 150.131 1.00 82.06 1101 SER A N 1
ATOM 2171 C CA . SER A 1 335 ? 178.392 11.245 149.005 1.00 81.23 1101 SER A CA 1
ATOM 2172 C C . SER A 1 335 ? 178.687 10.546 147.682 1.00 81.80 1101 SER A C 1
ATOM 2173 O O . SER A 1 335 ? 179.662 9.796 147.596 1.00 80.56 1101 SER A O 1
ATOM 2176 N N . ARG A 1 336 ? 177.853 10.809 146.653 1.00 76.81 1102 ARG A N 1
ATOM 2177 C CA . ARG A 1 336 ? 177.973 10.247 145.300 1.00 74.58 1102 ARG A CA 1
ATOM 2178 C C . ARG A 1 336 ? 179.373 10.452 144.705 1.00 78.24 1102 ARG A C 1
ATOM 2179 O O . ARG A 1 336 ? 179.843 9.591 143.961 1.00 76.55 1102 ARG A O 1
ATOM 2187 N N . GLU A 1 337 ? 180.031 11.585 145.045 1.00 76.21 1103 GLU A N 1
ATOM 2188 C CA . GLU A 1 337 ? 181.384 11.950 144.612 1.00 76.50 1103 GLU A CA 1
ATOM 2189 C C . GLU A 1 337 ? 182.426 10.969 145.172 1.00 79.48 1103 GLU A C 1
ATOM 2190 O O . GLU A 1 337 ? 183.397 10.651 144.479 1.00 78.78 1103 GLU A O 1
ATOM 2196 N N . PHE A 1 338 ? 182.221 10.492 146.419 1.00 75.84 1104 PHE A N 1
ATOM 2197 C CA . PHE A 1 338 ? 183.115 9.530 147.066 1.00 75.33 1104 PHE A CA 1
ATOM 2198 C C . PHE A 1 338 ? 182.806 8.108 146.588 1.00 75.38 1104 PHE A C 1
ATOM 2199 O O . PHE A 1 338 ? 183.731 7.306 146.460 1.00 74.73 1104 PHE A O 1
ATOM 2207 N N . VAL A 1 339 ? 181.518 7.810 146.297 1.00 69.33 1105 VAL A N 1
ATOM 2208 C CA . VAL A 1 339 ? 181.043 6.519 145.766 1.00 66.70 1105 VAL A CA 1
ATOM 2209 C C . VAL A 1 339 ? 181.660 6.325 144.366 1.00 68.39 1105 VAL A C 1
ATOM 2210 O O . VAL A 1 339 ? 182.067 5.215 144.017 1.00 67.20 1105 VAL A O 1
ATOM 2214 N N . ARG A 1 340 ? 181.751 7.430 143.596 1.00 64.34 1106 ARG A N 1
ATOM 2215 C CA . ARG A 1 340 ? 182.353 7.518 142.267 1.00 63.50 1106 ARG A CA 1
ATOM 2216 C C . ARG A 1 340 ? 183.851 7.176 142.354 1.00 68.05 1106 ARG A C 1
ATOM 2217 O O . ARG A 1 340 ? 184.350 6.424 141.516 1.00 67.00 1106 ARG A O 1
ATOM 2225 N N . GLU A 1 341 ? 184.548 7.708 143.385 1.00 66.09 1107 GLU A N 1
ATOM 2226 C CA . GLU A 1 341 ? 185.967 7.445 143.635 1.00 66.81 1107 GLU A CA 1
ATOM 2227 C C . GLU A 1 341 ? 186.167 5.991 144.047 1.00 69.47 1107 GLU A C 1
ATOM 2228 O O . GLU A 1 341 ? 187.163 5.383 143.657 1.00 69.14 1107 GLU A O 1
ATOM 2234 N N . LEU A 1 342 ? 185.209 5.435 144.818 1.00 65.20 1108 LEU A N 1
ATOM 2235 C CA . LEU A 1 342 ? 185.217 4.039 145.254 1.00 64.28 1108 LEU A CA 1
ATOM 2236 C C . LEU A 1 342 ? 185.036 3.125 144.043 1.00 66.22 1108 LEU A C 1
ATOM 2237 O O . LEU A 1 342 ? 185.795 2.172 143.900 1.00 65.98 1108 LEU A O 1
ATOM 2242 N N . TYR A 1 343 ? 184.086 3.460 143.136 1.00 61.44 1109 TYR A N 1
ATOM 2243 C CA . TYR A 1 343 ? 183.819 2.719 141.895 1.00 60.29 1109 TYR A CA 1
ATOM 2244 C C . TYR A 1 343 ? 185.049 2.673 140.984 1.00 64.08 1109 TYR A C 1
ATOM 2245 O O . TYR A 1 343 ? 185.254 1.683 140.287 1.00 63.36 1109 TYR A O 1
ATOM 2254 N N . GLY A 1 344 ? 185.832 3.752 140.993 1.00 61.25 1110 GLY A N 1
ATOM 2255 C CA . GLY A 1 344 ? 187.046 3.888 140.198 1.00 61.75 1110 GLY A CA 1
ATOM 2256 C C . GLY A 1 344 ? 188.294 3.321 140.841 1.00 66.51 1110 GLY A C 1
ATOM 2257 O O . GLY A 1 344 ? 189.341 3.248 140.192 1.00 66.97 1110 GLY A O 1
ATOM 2258 N N . SER A 1 345 ? 188.197 2.915 142.121 1.00 63.11 1111 SER A N 1
ATOM 2259 C CA . SER A 1 345 ? 189.314 2.346 142.875 1.00 63.79 1111 SER A CA 1
ATOM 2260 C C . SER A 1 345 ? 189.160 0.834 143.063 1.00 66.14 1111 SER A C 1
ATOM 2261 O O . SER A 1 345 ? 190.111 0.094 142.813 1.00 66.59 1111 SER A O 1
ATOM 2264 N N . VAL A 1 346 ? 187.963 0.378 143.482 1.00 60.97 1112 VAL A N 1
ATOM 2265 C CA . VAL A 1 346 ? 187.661 -1.039 143.726 1.00 60.17 1112 VAL A CA 1
ATOM 2266 C C . VAL A 1 346 ? 187.709 -1.835 142.414 1.00 63.17 1112 VAL A C 1
ATO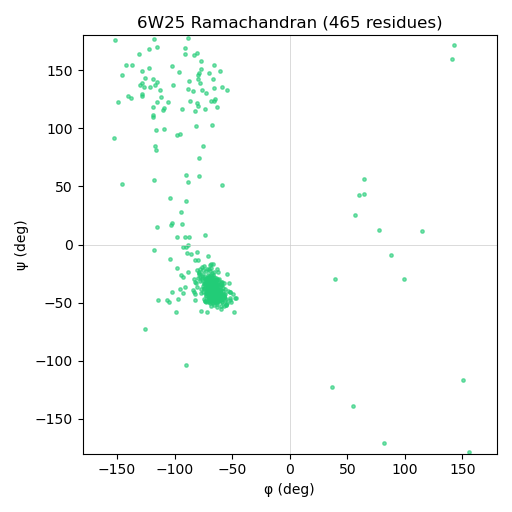M 2267 O O . VAL A 1 346 ? 187.515 -1.271 141.334 1.00 62.27 1112 VAL A O 1
ATOM 2271 N N . ASP A 1 347 ? 187.978 -3.139 142.516 1.00 60.08 1113 ASP A N 1
ATOM 2272 C CA . ASP A 1 347 ? 188.043 -4.012 141.351 1.00 59.92 1113 ASP A CA 1
ATOM 2273 C C . ASP A 1 347 ? 186.652 -4.453 140.947 1.00 62.57 1113 ASP A C 1
ATOM 2274 O O . ASP A 1 347 ? 186.300 -4.359 139.771 1.00 61.98 1113 ASP A O 1
ATOM 2279 N N . PHE A 1 348 ? 185.853 -4.911 141.925 1.00 58.89 1114 PHE A N 1
ATOM 2280 C CA . PHE A 1 348 ? 184.500 -5.406 141.694 1.00 58.15 1114 PHE A CA 1
ATOM 2281 C C . PHE A 1 348 ? 183.482 -4.752 142.613 1.00 61.44 1114 PHE A C 1
ATOM 2282 O O . PHE A 1 348 ? 183.814 -4.383 143.738 1.00 61.56 1114 PHE A O 1
ATOM 2290 N N . VAL A 1 349 ? 182.236 -4.618 142.129 1.00 57.38 1115 VAL A N 1
ATOM 2291 C CA . VAL A 1 349 ? 181.115 -4.070 142.892 1.00 56.72 1115 VAL A CA 1
ATOM 2292 C C . VAL A 1 349 ? 180.062 -5.164 142.989 1.00 60.54 1115 VAL A C 1
ATOM 2293 O O . VAL A 1 349 ? 179.573 -5.637 141.967 1.00 60.18 1115 VAL A O 1
ATOM 2297 N N . ILE A 1 350 ? 179.745 -5.587 144.216 1.00 57.41 1116 ILE A N 1
ATOM 2298 C CA . ILE A 1 350 ? 178.767 -6.638 144.460 1.00 57.71 1116 ILE A CA 1
ATOM 2299 C C . ILE A 1 350 ? 177.389 -6.016 144.702 1.00 60.88 1116 ILE A C 1
ATOM 2300 O O . ILE A 1 350 ? 177.193 -5.269 145.665 1.00 60.80 1116 ILE A O 1
ATOM 2305 N N . ILE A 1 351 ? 176.445 -6.328 143.800 1.00 56.53 1117 ILE A N 1
ATOM 2306 C CA . ILE A 1 351 ? 175.050 -5.885 143.845 1.00 55.64 1117 ILE A CA 1
ATOM 2307 C C . ILE A 1 351 ? 174.199 -7.171 144.013 1.00 60.20 1117 ILE A C 1
ATOM 2308 O O . ILE A 1 351 ? 173.713 -7.715 143.022 1.00 59.57 1117 ILE A O 1
ATOM 2313 N N . PRO A 1 352 ? 174.059 -7.718 145.249 1.00 58.04 1118 PRO A N 1
ATOM 2314 C CA . PRO A 1 352 ? 173.322 -8.984 145.413 1.00 59.61 1118 PRO A CA 1
ATOM 2315 C C . PRO A 1 352 ? 171.823 -8.774 145.661 1.00 64.96 1118 PRO A C 1
ATOM 2316 O O . PRO A 1 352 ? 171.193 -9.525 146.413 1.00 66.15 1118 PRO A O 1
ATOM 2320 N N . SER A 1 353 ? 171.253 -7.772 144.976 1.00 61.11 1119 SER A N 1
ATOM 2321 C CA . SER A 1 353 ? 169.860 -7.353 145.066 1.00 61.54 1119 SER A CA 1
ATOM 2322 C C . SER A 1 353 ? 168.874 -8.456 144.711 1.00 67.93 1119 SER A C 1
ATOM 2323 O O . SER A 1 353 ? 169.066 -9.177 143.733 1.00 68.21 1119 SER A O 1
ATOM 2326 N N . TYR A 1 354 ? 167.823 -8.585 145.533 1.00 65.81 1120 TYR A N 1
ATOM 2327 C CA . TYR A 1 354 ? 166.705 -9.506 145.342 1.00 67.30 1120 TYR A CA 1
ATOM 2328 C C . TYR A 1 354 ? 165.768 -8.929 144.288 1.00 69.86 1120 TYR A C 1
ATOM 2329 O O . TYR A 1 354 ? 165.060 -9.674 143.607 1.00 70.86 1120 TYR A O 1
ATOM 2338 N N . PHE A 1 355 ? 165.761 -7.583 144.180 1.00 64.02 1121 PHE A N 1
ATOM 2339 C CA . PHE A 1 355 ? 164.949 -6.802 143.258 1.00 62.96 1121 PHE A CA 1
ATOM 2340 C C . PHE A 1 355 ? 165.682 -5.508 142.870 1.00 64.59 1121 PHE A C 1
ATOM 2341 O O . PHE A 1 355 ? 166.072 -4.727 143.742 1.00 63.00 1121 PHE A O 1
ATOM 2349 N N . GLU A 1 356 ? 165.896 -5.317 141.554 1.00 61.14 1122 GLU A N 1
ATOM 2350 C CA . GLU A 1 356 ? 166.536 -4.148 140.936 1.00 59.99 1122 GLU A CA 1
ATOM 2351 C C . GLU A 1 356 ? 165.993 -3.985 139.511 1.00 64.27 1122 GLU A C 1
ATOM 2352 O O . GLU A 1 356 ? 166.522 -4.610 138.587 1.00 64.17 1122 GLU A O 1
ATOM 2358 N N . PRO A 1 357 ? 164.913 -3.195 139.307 1.00 61.13 1123 PRO A N 1
ATOM 2359 C CA . PRO A 1 357 ? 164.355 -3.062 137.948 1.00 61.80 1123 PRO A CA 1
ATOM 2360 C C . PRO A 1 357 ? 165.237 -2.253 137.004 1.00 65.20 1123 PRO A C 1
ATOM 2361 O O . PRO A 1 357 ? 165.161 -2.458 135.792 1.00 65.75 1123 PRO A O 1
ATOM 2365 N N . PHE A 1 358 ? 166.054 -1.337 137.546 1.00 60.81 1124 PHE A N 1
ATOM 2366 C CA . PHE A 1 358 ? 166.932 -0.490 136.744 1.00 60.25 1124 PHE A CA 1
ATOM 2367 C C . PHE A 1 358 ? 168.394 -0.851 136.987 1.00 64.18 1124 PHE A C 1
ATOM 2368 O O . PHE A 1 358 ? 168.847 -0.880 138.132 1.00 62.94 1124 PHE A O 1
ATOM 2376 N N . GLY A 1 359 ? 169.118 -1.110 135.902 1.00 61.93 1125 GLY A N 1
ATOM 2377 C CA . GLY A 1 359 ? 170.530 -1.475 135.947 1.00 61.42 1125 GLY A CA 1
ATOM 2378 C C . GLY A 1 359 ? 171.475 -0.337 136.275 1.00 65.44 1125 GLY A C 1
ATOM 2379 O O . GLY A 1 359 ? 172.694 -0.523 136.216 1.00 64.82 1125 GLY A O 1
ATOM 2380 N N . LEU A 1 360 ? 170.919 0.840 136.651 1.00 62.38 1126 LEU A N 1
ATOM 2381 C CA . LEU A 1 360 ? 171.639 2.070 136.993 1.00 61.79 1126 LEU A CA 1
ATOM 2382 C C . LEU A 1 360 ? 172.738 1.840 138.044 1.00 64.84 1126 LEU A C 1
ATOM 2383 O O . LEU A 1 360 ? 173.819 2.397 137.883 1.00 64.43 1126 LEU A O 1
ATOM 2388 N N . VAL A 1 361 ? 172.481 1.009 139.083 1.00 61.14 1127 VAL A N 1
ATOM 2389 C CA . VAL A 1 361 ? 173.463 0.673 140.131 1.00 60.46 1127 VAL A CA 1
ATOM 2390 C C . VAL A 1 361 ? 174.728 0.078 139.499 1.00 63.39 1127 VAL A C 1
ATOM 2391 O O . VAL A 1 361 ? 175.833 0.490 139.852 1.00 63.10 1127 VAL A O 1
ATOM 2395 N N . ALA A 1 362 ? 174.555 -0.856 138.540 1.00 59.29 1128 ALA A N 1
ATOM 2396 C CA . ALA A 1 362 ? 175.638 -1.502 137.805 1.00 58.69 1128 ALA A CA 1
ATOM 2397 C C . ALA A 1 362 ? 176.258 -0.530 136.810 1.00 61.23 1128 ALA A C 1
ATOM 2398 O O . ALA A 1 362 ? 177.483 -0.458 136.731 1.00 60.87 1128 ALA A O 1
ATOM 2400 N N . LEU A 1 363 ? 175.409 0.234 136.074 1.00 56.95 1129 LEU A N 1
ATOM 2401 C CA . LEU A 1 363 ? 175.803 1.234 135.074 1.00 56.45 1129 LEU A CA 1
ATOM 2402 C C . LEU A 1 363 ? 176.745 2.276 135.662 1.00 59.63 1129 LEU A C 1
ATOM 2403 O O . LEU A 1 363 ? 177.778 2.552 135.057 1.00 59.67 1129 LEU A O 1
ATOM 2408 N N . GLU A 1 364 ? 176.405 2.822 136.853 1.00 55.71 1130 GLU A N 1
ATOM 2409 C CA . GLU A 1 364 ? 177.195 3.816 137.590 1.00 55.61 1130 GLU A CA 1
ATOM 2410 C C . GLU A 1 364 ? 178.599 3.289 137.901 1.00 60.12 1130 GLU A C 1
ATOM 2411 O O . GLU A 1 364 ? 179.575 4.007 137.699 1.00 60.24 1130 GLU A O 1
ATOM 2417 N N . ALA A 1 365 ? 178.690 2.024 138.357 1.00 56.98 1131 ALA A N 1
ATOM 2418 C CA . ALA A 1 365 ? 179.934 1.336 138.702 1.00 56.99 1131 ALA A CA 1
ATOM 2419 C C . ALA A 1 365 ? 180.763 1.016 137.455 1.00 61.85 1131 ALA A C 1
ATOM 2420 O O . ALA A 1 365 ? 181.965 1.284 137.442 1.00 61.92 1131 ALA A O 1
ATOM 2422 N N . MET A 1 366 ? 180.112 0.476 136.402 1.00 58.86 1132 MET A N 1
ATOM 2423 C CA . MET A 1 366 ? 180.727 0.084 135.130 1.00 59.46 1132 MET A CA 1
ATOM 2424 C C . MET A 1 366 ? 181.404 1.253 134.409 1.00 64.55 1132 MET A C 1
ATOM 2425 O O . MET A 1 366 ? 182.426 1.037 133.761 1.00 65.22 1132 MET A O 1
ATOM 2430 N N . CYS A 1 367 ? 180.850 2.479 134.541 1.00 61.38 1133 CYS A N 1
ATOM 2431 C CA . CYS A 1 367 ? 181.363 3.731 133.966 1.00 62.02 1133 CYS A CA 1
ATOM 2432 C C . CYS A 1 367 ? 182.783 4.014 134.425 1.00 65.42 1133 CYS A C 1
ATOM 2433 O O . CYS A 1 367 ? 183.581 4.556 133.660 1.00 65.90 1133 CYS A O 1
ATOM 2436 N N . LEU A 1 368 ? 183.070 3.695 135.696 1.00 61.05 1134 LEU A N 1
ATOM 2437 C CA . LEU A 1 368 ? 184.345 3.970 136.344 1.00 61.07 1134 LEU A CA 1
ATOM 2438 C C . LEU A 1 368 ? 185.238 2.716 136.443 1.00 63.96 1134 LEU A C 1
ATOM 2439 O O . LEU A 1 368 ? 186.217 2.716 137.187 1.00 63.68 1134 LEU A O 1
ATOM 2444 N N . GLY A 1 369 ? 184.929 1.705 135.631 1.00 59.99 1135 GLY A N 1
ATOM 2445 C CA . GLY A 1 369 ? 185.710 0.477 135.520 1.00 59.96 1135 GLY A CA 1
ATOM 2446 C C . GLY A 1 369 ? 185.384 -0.663 136.460 1.00 62.74 1135 GLY A C 1
ATOM 2447 O O . GLY A 1 369 ? 185.922 -1.758 136.288 1.00 62.92 1135 GLY A O 1
ATOM 2448 N N . ALA A 1 370 ? 184.528 -0.431 137.468 1.00 58.14 1136 ALA A N 1
ATOM 2449 C CA . ALA A 1 370 ? 184.161 -1.474 138.426 1.00 57.44 1136 ALA A CA 1
ATOM 2450 C C . ALA A 1 370 ?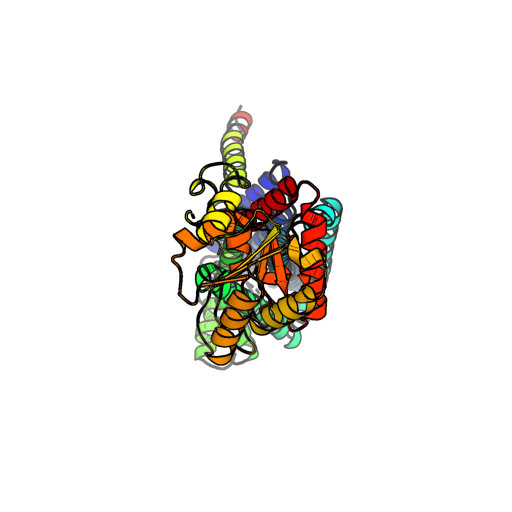 183.369 -2.595 137.742 1.00 60.85 1136 ALA A C 1
ATOM 2451 O O . ALA A 1 370 ? 182.361 -2.328 137.082 1.00 59.87 1136 ALA A O 1
ATOM 2453 N N . ILE A 1 371 ? 183.874 -3.838 137.851 1.00 57.78 1137 ILE A N 1
ATOM 2454 C CA . ILE A 1 371 ? 183.245 -5.021 137.258 1.00 57.76 1137 ILE A CA 1
ATOM 2455 C C . ILE A 1 371 ? 182.143 -5.489 138.216 1.00 61.95 1137 ILE A C 1
ATOM 2456 O O . ILE A 1 371 ? 182.448 -5.893 139.337 1.00 62.25 1137 ILE A O 1
ATOM 2461 N N . PRO A 1 372 ? 180.857 -5.429 137.819 1.00 58.08 1138 PRO A N 1
ATOM 2462 C CA . PRO A 1 372 ? 179.798 -5.812 138.760 1.00 57.58 1138 PRO A CA 1
ATOM 2463 C C . PRO A 1 372 ? 179.587 -7.319 138.902 1.00 62.23 1138 PRO A C 1
ATOM 2464 O O . PRO A 1 372 ? 179.688 -8.072 137.932 1.00 62.73 1138 PRO A O 1
ATOM 2468 N N . ILE A 1 373 ? 179.302 -7.739 140.146 1.00 58.57 1139 ILE A N 1
ATOM 2469 C CA . ILE A 1 373 ? 178.942 -9.100 140.546 1.00 59.41 1139 ILE A CA 1
ATOM 2470 C C . ILE A 1 373 ? 177.523 -8.957 141.076 1.00 63.27 1139 ILE A C 1
ATOM 2471 O O . ILE A 1 373 ? 177.318 -8.719 142.270 1.00 62.97 1139 ILE A O 1
ATOM 2476 N N . ALA A 1 374 ? 176.549 -8.995 140.161 1.00 59.59 1140 ALA A N 1
ATOM 2477 C CA . ALA A 1 374 ? 175.156 -8.775 140.511 1.00 59.05 1140 ALA A CA 1
ATOM 2478 C C . ALA A 1 374 ? 174.272 -9.991 140.295 1.00 63.54 1140 ALA A C 1
ATOM 2479 O O . ALA A 1 374 ? 174.698 -10.982 139.704 1.00 64.22 1140 ALA A O 1
ATOM 2481 N N . SER A 1 375 ? 173.029 -9.904 140.799 1.00 59.71 1141 SER A N 1
ATOM 2482 C CA . SER A 1 375 ? 172.013 -10.935 140.657 1.00 60.72 1141 SER A CA 1
ATOM 2483 C C . SER A 1 375 ? 171.396 -10.850 139.274 1.00 64.45 1141 SER A C 1
ATOM 2484 O O . SER A 1 375 ? 171.271 -9.751 138.731 1.00 62.88 1141 SER A O 1
ATOM 2487 N N . ALA A 1 376 ? 170.984 -11.996 138.709 1.00 62.49 1142 ALA A N 1
ATOM 2488 C CA . ALA A 1 376 ? 170.340 -12.038 137.399 1.00 63.07 1142 ALA A CA 1
ATOM 2489 C C . ALA A 1 376 ? 168.856 -11.626 137.536 1.00 67.44 1142 ALA A C 1
ATOM 2490 O O . ALA A 1 376 ? 167.948 -12.396 137.204 1.00 69.21 1142 ALA A O 1
ATOM 2492 N N . VAL A 1 377 ? 168.626 -10.395 138.047 1.00 62.16 1143 VAL A N 1
ATOM 2493 C CA . VAL A 1 377 ? 167.301 -9.813 138.293 1.00 62.03 1143 VAL A CA 1
ATOM 2494 C C . VAL A 1 377 ? 167.171 -8.458 137.585 1.00 66.02 1143 VAL A C 1
ATOM 2495 O O . VAL A 1 377 ? 168.139 -7.693 137.525 1.00 64.50 1143 VAL A O 1
ATOM 2499 N N . GLY A 1 378 ? 165.970 -8.194 137.069 1.00 64.03 1144 GLY A N 1
ATOM 2500 C CA . GLY A 1 378 ? 165.588 -6.966 136.378 1.00 63.58 1144 GLY A CA 1
ATOM 2501 C C . GLY A 1 378 ? 166.643 -6.329 135.496 1.00 67.21 1144 GLY A C 1
ATOM 2502 O O . GLY A 1 378 ? 167.165 -6.973 134.582 1.00 67.77 1144 GLY A O 1
ATOM 2503 N N . GLY A 1 379 ? 166.957 -5.070 135.805 1.00 62.48 1145 GLY A N 1
ATOM 2504 C CA . GLY A 1 379 ? 167.924 -4.247 135.086 1.00 61.41 1145 GLY A CA 1
ATOM 2505 C C . GLY A 1 379 ? 169.355 -4.738 135.128 1.00 64.88 1145 GLY A C 1
ATOM 2506 O O . GLY A 1 379 ? 170.117 -4.467 134.200 1.00 64.79 1145 GLY A O 1
ATOM 2507 N N . LEU A 1 380 ? 169.742 -5.441 136.211 1.00 60.86 1146 LEU A N 1
ATOM 2508 C CA . LEU A 1 380 ? 171.090 -5.999 136.377 1.00 59.94 1146 LEU A CA 1
ATOM 2509 C C . LEU A 1 380 ? 171.325 -7.112 135.359 1.00 64.54 1146 LEU A C 1
ATOM 2510 O O . LEU A 1 380 ? 172.395 -7.176 134.755 1.00 64.06 1146 LEU A O 1
ATOM 2515 N N . ARG A 1 381 ? 170.300 -7.967 135.159 1.00 61.99 1147 ARG A N 1
ATOM 2516 C CA . ARG A 1 381 ? 170.276 -9.092 134.224 1.00 63.50 1147 ARG A CA 1
ATOM 2517 C C . ARG A 1 381 ? 170.384 -8.597 132.779 1.00 68.23 1147 ARG A C 1
ATOM 2518 O O . ARG A 1 381 ? 171.041 -9.236 131.957 1.00 69.06 1147 ARG A O 1
ATOM 2526 N N . ASP A 1 382 ? 169.740 -7.454 132.486 1.00 64.60 1148 ASP A N 1
ATOM 2527 C CA . ASP A 1 382 ? 169.684 -6.824 131.168 1.00 65.23 1148 ASP A CA 1
ATOM 2528 C C . ASP A 1 382 ? 170.978 -6.087 130.797 1.00 68.10 1148 ASP A C 1
ATOM 2529 O O . ASP A 1 382 ? 171.408 -6.167 129.647 1.00 68.72 1148 ASP A O 1
ATOM 2534 N N . ILE A 1 383 ? 171.577 -5.361 131.759 1.00 62.97 1149 ILE A N 1
ATOM 2535 C CA . ILE A 1 383 ? 172.773 -4.540 131.564 1.00 61.85 1149 ILE A CA 1
ATOM 2536 C C . ILE A 1 383 ? 174.058 -5.386 131.628 1.00 66.20 1149 ILE A C 1
ATOM 2537 O O . ILE A 1 383 ? 174.950 -5.167 130.812 1.00 66.36 1149 ILE A O 1
ATOM 2542 N N . ILE A 1 384 ? 174.164 -6.329 132.575 1.00 62.82 1150 ILE A N 1
ATOM 2543 C CA . ILE A 1 384 ? 175.381 -7.130 132.710 1.00 62.97 1150 ILE A CA 1
ATOM 2544 C C . ILE A 1 384 ? 175.351 -8.312 131.737 1.00 69.50 1150 ILE A C 1
ATOM 2545 O O . ILE A 1 384 ? 174.351 -9.028 131.632 1.00 70.59 1150 ILE A O 1
ATOM 2550 N N . THR A 1 385 ? 176.468 -8.479 131.016 1.00 66.75 1151 THR A N 1
ATOM 2551 C CA . THR A 1 385 ? 176.725 -9.559 130.067 1.00 68.76 1151 THR A CA 1
ATOM 2552 C C . THR A 1 385 ? 177.937 -10.347 130.585 1.00 73.30 1151 THR A C 1
ATOM 2553 O O . THR A 1 385 ? 178.514 -9.964 131.606 1.00 71.47 1151 THR A O 1
ATOM 2557 N N . ASN A 1 386 ? 178.322 -11.437 129.895 1.00 72.25 1152 ASN A N 1
ATOM 2558 C CA . ASN A 1 386 ? 179.477 -12.269 130.258 1.00 72.86 1152 ASN A CA 1
ATOM 2559 C C . ASN A 1 386 ? 180.777 -11.443 130.208 1.00 75.47 1152 ASN A C 1
ATOM 2560 O O . ASN A 1 386 ? 181.669 -11.641 131.037 1.00 74.58 1152 ASN A O 1
ATOM 2565 N N . GLU A 1 387 ? 180.843 -10.499 129.252 1.00 71.50 1153 GLU A N 1
ATOM 2566 C CA . GLU A 1 387 ? 181.961 -9.597 128.970 1.00 70.49 1153 GLU A CA 1
ATOM 2567 C C . GLU A 1 387 ? 182.038 -8.407 129.930 1.00 70.90 1153 GLU A C 1
ATOM 2568 O O . GLU A 1 387 ? 183.110 -7.816 130.077 1.00 69.98 1153 GLU A O 1
ATOM 2574 N N . THR A 1 388 ? 180.902 -8.026 130.541 1.00 65.60 1154 THR A N 1
ATOM 2575 C CA . THR A 1 388 ? 180.814 -6.837 131.390 1.00 62.99 1154 THR A CA 1
ATOM 2576 C C . THR A 1 388 ? 180.500 -7.125 132.873 1.00 65.05 1154 THR A C 1
ATOM 2577 O O . THR A 1 388 ? 180.152 -6.200 133.605 1.00 63.40 1154 THR A O 1
ATOM 2581 N N . GLY A 1 389 ? 180.644 -8.371 133.309 1.00 61.99 1155 GLY A N 1
ATOM 2582 C CA . GLY A 1 389 ? 180.411 -8.727 134.703 1.00 60.95 1155 GLY A CA 1
ATOM 2583 C C . GLY A 1 389 ? 180.057 -10.174 134.954 1.00 66.04 1155 GLY A C 1
ATOM 2584 O O . GLY A 1 389 ? 180.012 -10.984 134.022 1.00 67.32 1155 GLY A O 1
ATOM 2585 N N . ILE A 1 390 ? 179.815 -10.503 136.235 1.00 62.05 1156 ILE A N 1
ATOM 2586 C CA . ILE A 1 390 ? 179.459 -11.851 136.681 1.00 63.16 1156 ILE A CA 1
ATOM 2587 C C . ILE A 1 390 ? 178.038 -11.824 137.252 1.00 66.76 1156 ILE A C 1
ATOM 2588 O O . ILE A 1 390 ? 177.764 -11.065 138.181 1.00 64.94 1156 ILE A O 1
ATOM 2593 N N . LEU A 1 391 ? 177.141 -12.648 136.687 1.00 65.08 1157 LEU A N 1
ATOM 2594 C CA . LEU A 1 391 ? 175.754 -12.757 137.141 1.00 65.13 1157 LEU A CA 1
ATOM 2595 C C . LEU A 1 391 ? 175.561 -14.008 137.992 1.00 71.55 1157 LEU A C 1
ATOM 2596 O O . LEU A 1 391 ? 176.072 -15.077 137.648 1.00 73.08 1157 LEU A O 1
ATOM 2601 N N . VAL A 1 392 ? 174.826 -13.869 139.106 1.00 68.39 1158 VAL A N 1
ATOM 2602 C CA . VAL A 1 392 ? 174.548 -14.971 140.032 1.00 70.34 1158 VAL A CA 1
ATOM 2603 C C . VAL A 1 392 ? 173.064 -15.050 140.368 1.00 76.02 1158 VAL A C 1
ATOM 2604 O O . VAL A 1 392 ? 172.325 -14.098 140.126 1.00 74.33 1158 VAL A O 1
ATOM 2608 N N . LYS A 1 393 ? 172.634 -16.193 140.930 1.00 75.72 1159 LYS A N 1
ATOM 2609 C CA . LYS A 1 393 ? 171.257 -16.408 141.361 1.00 77.05 1159 LYS A CA 1
ATOM 2610 C C . LYS A 1 393 ? 171.012 -15.577 142.621 1.00 80.54 1159 LYS A C 1
ATOM 2611 O O . LYS A 1 393 ? 171.839 -15.600 143.539 1.00 80.14 1159 LYS A O 1
ATOM 2616 N N . ALA A 1 394 ? 169.909 -14.802 142.634 1.00 76.75 1160 ALA A N 1
ATOM 2617 C CA . ALA A 1 394 ? 169.523 -13.938 143.752 1.00 75.61 1160 ALA A CA 1
ATOM 2618 C C . ALA A 1 394 ? 169.163 -14.765 144.986 1.00 81.79 1160 ALA A C 1
ATOM 2619 O O . ALA A 1 394 ? 168.464 -15.779 144.877 1.00 83.60 1160 ALA A O 1
ATOM 2621 N N . GLY A 1 395 ? 169.678 -14.338 146.136 1.00 78.01 1161 GLY A N 1
ATOM 2622 C CA . GLY A 1 395 ? 169.456 -15.004 147.4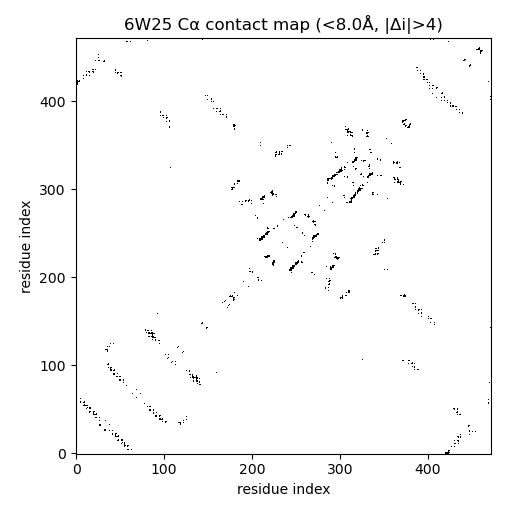14 1.00 80.02 1161 GLY A CA 1
ATOM 2623 C C . GLY A 1 395 ? 170.288 -16.252 147.627 1.00 85.99 1161 GLY A C 1
ATOM 2624 O O . GLY A 1 395 ? 170.024 -17.017 148.559 1.00 88.20 1161 GLY A O 1
ATOM 2625 N N . ASP A 1 396 ? 171.302 -16.463 146.768 1.00 81.72 1162 ASP A N 1
ATOM 2626 C CA . ASP A 1 396 ? 172.200 -17.609 146.844 1.00 83.41 1162 ASP A CA 1
ATOM 2627 C C . ASP A 1 396 ? 173.589 -17.141 147.311 1.00 85.69 1162 ASP A C 1
ATOM 2628 O O . ASP A 1 396 ? 174.360 -16.607 146.505 1.00 83.55 1162 ASP A O 1
ATOM 2633 N N . PRO A 1 397 ? 173.912 -17.297 148.620 1.00 82.94 1163 PRO A N 1
ATOM 2634 C CA . PRO A 1 397 ? 175.225 -16.851 149.114 1.00 81.80 1163 PRO A CA 1
ATOM 2635 C C . PRO A 1 397 ? 176.369 -17.750 148.649 1.00 86.58 1163 PRO A C 1
ATOM 2636 O O . PRO A 1 397 ? 177.486 -17.265 148.486 1.00 84.81 1163 PRO A O 1
ATOM 2640 N N . GLY A 1 398 ? 176.075 -19.036 148.447 1.00 85.74 1164 GLY A N 1
ATOM 2641 C CA . GLY A 1 398 ? 177.030 -20.036 147.983 1.00 87.33 1164 GLY A CA 1
ATOM 2642 C C . GLY A 1 398 ? 177.480 -19.798 146.557 1.00 89.71 1164 GLY A C 1
ATOM 2643 O O . GLY A 1 398 ? 178.655 -19.997 146.239 1.00 89.64 1164 GLY A O 1
ATOM 2644 N N . GLU A 1 399 ? 176.543 -19.362 145.690 1.00 84.90 1165 GLU A N 1
ATOM 2645 C CA . GLU A 1 399 ? 176.811 -19.045 144.286 1.00 83.38 1165 GLU A CA 1
ATOM 2646 C C . GLU A 1 399 ? 177.549 -17.706 144.192 1.00 83.80 1165 GLU A C 1
ATOM 2647 O O . GLU A 1 399 ? 178.414 -17.548 143.326 1.00 82.65 1165 GLU A O 1
ATOM 2653 N N . LEU A 1 400 ? 177.211 -16.753 145.096 1.00 78.46 1166 LEU A N 1
ATOM 2654 C CA . LEU A 1 400 ? 177.845 -15.436 145.189 1.00 75.62 1166 LEU A CA 1
ATOM 2655 C C . LEU A 1 400 ? 179.285 -15.586 145.689 1.00 79.61 1166 LEU A C 1
ATOM 2656 O O . LEU A 1 400 ? 180.174 -14.930 145.150 1.00 77.93 1166 LEU A O 1
ATOM 2661 N N . ALA A 1 401 ? 179.515 -16.468 146.692 1.00 78.00 1167 ALA A N 1
ATOM 2662 C CA . ALA A 1 401 ? 180.848 -16.759 147.232 1.00 78.70 1167 ALA A CA 1
ATOM 2663 C C . ALA A 1 401 ? 181.746 -17.316 146.127 1.00 82.61 1167 ALA A C 1
ATOM 2664 O O . ALA A 1 401 ? 182.903 -16.908 146.025 1.00 81.82 1167 ALA A O 1
ATOM 2666 N N . ASN A 1 402 ? 181.184 -18.199 145.267 1.00 79.70 1168 ASN A N 1
ATOM 2667 C CA . ASN A 1 402 ? 181.864 -18.795 144.115 1.00 80.07 1168 ASN A CA 1
ATOM 2668 C C . ASN A 1 402 ? 182.160 -17.734 143.053 1.00 80.90 1168 ASN A C 1
ATOM 2669 O O . ASN A 1 402 ? 183.194 -17.819 142.394 1.00 80.87 1168 ASN A O 1
ATOM 2674 N N . ALA A 1 403 ? 181.259 -16.740 142.895 1.00 74.75 1169 ALA A N 1
ATOM 2675 C CA . ALA A 1 403 ? 181.418 -15.633 141.948 1.00 72.06 1169 ALA A CA 1
ATOM 2676 C C . ALA A 1 403 ? 182.530 -14.691 142.398 1.00 74.07 1169 ALA A C 1
ATOM 2677 O O . ALA A 1 403 ? 183.237 -14.146 141.553 1.00 72.73 1169 ALA A O 1
ATOM 2679 N N . ILE A 1 404 ? 182.683 -14.511 143.729 1.00 70.41 1170 ILE A N 1
ATOM 2680 C CA . ILE A 1 404 ? 183.734 -13.696 144.346 1.00 69.29 1170 ILE A CA 1
ATOM 2681 C C . ILE A 1 404 ? 185.069 -14.451 144.164 1.00 74.35 1170 ILE A C 1
ATOM 2682 O O . ILE A 1 404 ? 186.089 -13.819 143.883 1.00 73.45 1170 ILE A O 1
ATOM 2687 N N . LEU A 1 405 ? 185.038 -15.802 144.263 1.00 72.87 1171 LEU A N 1
ATOM 2688 C CA . LEU A 1 405 ? 186.196 -16.679 144.046 1.00 74.73 1171 LEU A CA 1
ATOM 2689 C C . LEU A 1 405 ? 186.611 -16.649 142.575 1.00 78.64 1171 LEU A C 1
ATOM 2690 O O . LEU A 1 405 ? 187.807 -16.657 142.277 1.00 79.14 1171 LEU A O 1
ATOM 2695 N N . LYS A 1 406 ? 185.610 -16.614 141.663 1.00 74.41 1172 LYS A N 1
ATOM 2696 C CA . LYS 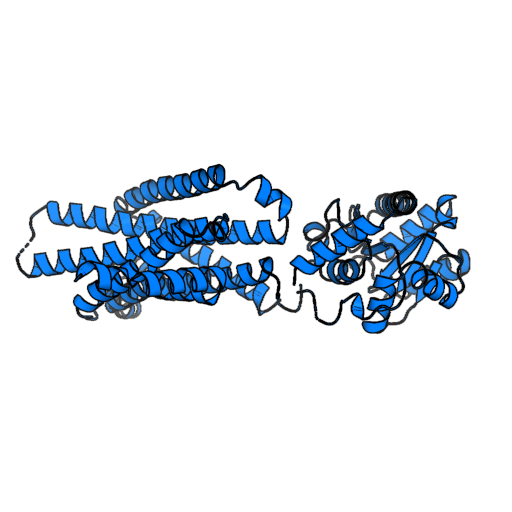A 1 406 ? 185.783 -16.541 140.208 1.00 73.89 1172 LYS A CA 1
ATOM 2697 C C . LYS A 1 406 ? 186.412 -15.198 139.853 1.00 75.13 1172 LYS A C 1
ATOM 2698 O O . LYS A 1 406 ? 187.342 -15.156 139.049 1.00 75.23 1172 LYS A O 1
ATOM 2704 N N . ALA A 1 407 ? 185.914 -14.114 140.484 1.00 69.19 1173 ALA A N 1
ATOM 2705 C CA . ALA A 1 407 ? 186.386 -12.742 140.316 1.00 67.09 1173 ALA A CA 1
ATOM 2706 C C . ALA A 1 407 ? 187.820 -12.5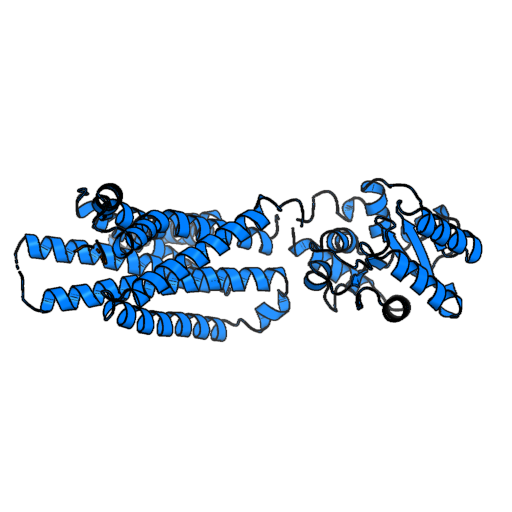87 140.827 1.00 71.92 1173 ALA A C 1
ATOM 2707 O O . ALA A 1 407 ? 188.603 -11.851 140.223 1.00 71.11 1173 ALA A O 1
ATOM 2709 N N . LEU A 1 408 ? 188.164 -13.294 141.927 1.00 69.81 1174 LEU A N 1
ATOM 2710 C CA . LEU A 1 408 ? 189.504 -13.293 142.517 1.00 70.68 1174 LEU A CA 1
ATOM 2711 C C . LEU A 1 408 ? 190.499 -13.933 141.541 1.00 75.92 1174 LEU A C 1
ATOM 2712 O O . LEU A 1 408 ? 191.592 -13.402 141.347 1.00 75.57 1174 LEU A O 1
ATOM 2717 N N . GLU A 1 409 ? 190.105 -15.056 140.914 1.00 73.84 1175 GLU A N 1
ATOM 2718 C CA . GLU A 1 409 ? 190.925 -15.757 139.928 1.00 75.37 1175 GLU A CA 1
ATOM 2719 C C . GLU A 1 409 ? 191.034 -14.919 138.655 1.00 78.17 1175 GLU A C 1
ATOM 2720 O O . GLU A 1 409 ? 192.106 -14.847 138.066 1.00 78.48 1175 GLU A O 1
ATOM 2726 N N . LEU A 1 410 ? 189.938 -14.235 138.277 1.00 73.37 1176 LEU A N 1
ATOM 2727 C CA . LEU A 1 410 ? 189.845 -13.343 137.118 1.00 72.16 1176 LEU A CA 1
ATOM 2728 C C . LEU A 1 410 ? 190.836 -12.171 137.230 1.00 76.11 1176 LEU A C 1
ATOM 2729 O O . LEU A 1 410 ? 191.447 -11.792 136.228 1.00 76.17 1176 LEU A O 1
ATOM 2734 N N . SER A 1 411 ? 191.021 -11.638 138.459 1.00 72.13 1177 SER A N 1
ATOM 2735 C CA . SER A 1 411 ? 191.903 -10.508 138.771 1.00 71.26 1177 SER A CA 1
ATOM 2736 C C . SER A 1 411 ? 193.399 -10.835 138.640 1.00 76.73 1177 SER A C 1
ATOM 2737 O O . SER A 1 411 ? 194.204 -9.901 138.572 1.00 76.60 1177 SER A O 1
ATOM 2740 N N . ARG A 1 412 ? 193.772 -12.136 138.627 1.00 74.47 1178 ARG A N 1
ATOM 2741 C CA . ARG A 1 412 ? 195.170 -12.582 138.498 1.00 76.03 1178 ARG A CA 1
ATOM 2742 C C . ARG A 1 412 ? 195.719 -12.213 137.114 1.00 81.12 1178 ARG A C 1
ATOM 2743 O O . ARG A 1 412 ? 196.903 -11.895 136.984 1.00 82.06 1178 ARG A O 1
ATOM 2751 N N . SER A 1 413 ? 194.837 -12.222 136.097 1.00 77.26 1179 SER A N 1
ATOM 2752 C CA . SER A 1 413 ? 195.116 -11.795 134.728 1.00 77.47 1179 SER A CA 1
ATOM 2753 C C . SER A 1 413 ? 194.850 -10.285 134.628 1.00 79.13 1179 SER A C 1
ATOM 2754 O O . SER A 1 413 ? 194.421 -9.683 135.616 1.00 77.35 1179 SER A O 1
ATOM 2757 N N . ASP A 1 414 ? 195.087 -9.667 133.458 1.00 75.62 1180 ASP A N 1
ATOM 2758 C CA . ASP A 1 414 ? 194.827 -8.236 133.319 1.00 73.66 1180 ASP A CA 1
ATOM 2759 C C . ASP A 1 414 ? 193.332 -7.997 133.091 1.00 74.93 1180 ASP A C 1
ATOM 2760 O O . ASP A 1 414 ? 192.763 -8.504 132.119 1.00 75.70 1180 ASP A O 1
ATOM 2765 N N . LEU A 1 415 ? 192.693 -7.258 134.015 1.00 67.96 1181 LEU A N 1
ATOM 2766 C CA . LEU A 1 415 ? 191.268 -6.930 133.935 1.00 65.44 1181 LEU A CA 1
ATOM 2767 C C . LEU A 1 415 ? 191.024 -5.647 133.134 1.00 68.11 1181 LEU A C 1
ATOM 2768 O O . LEU A 1 415 ? 189.868 -5.253 132.979 1.00 66.53 1181 LEU A O 1
ATOM 2773 N N . SER A 1 416 ? 192.103 -5.002 132.627 1.00 65.38 1182 SER A N 1
ATOM 2774 C CA . SER A 1 416 ? 192.074 -3.747 131.865 1.00 65.08 1182 SER A CA 1
ATOM 2775 C C . SER A 1 416 ? 191.015 -3.747 130.751 1.00 67.87 1182 SER A C 1
ATOM 2776 O O . SER A 1 416 ? 190.262 -2.777 130.653 1.00 66.84 1182 SER A O 1
ATOM 2779 N N . LYS A 1 417 ? 190.927 -4.833 129.949 1.00 64.56 1183 LYS A N 1
ATOM 2780 C CA . LYS A 1 417 ? 189.937 -4.930 128.872 1.00 64.43 1183 LYS A CA 1
ATOM 2781 C C . LYS A 1 417 ? 188.533 -5.181 129.409 1.00 67.10 1183 LYS A C 1
ATOM 2782 O O . LYS A 1 417 ? 187.578 -4.640 128.852 1.00 66.55 1183 LYS A O 1
ATOM 2788 N N . PHE A 1 418 ? 188.405 -5.996 130.478 1.00 63.12 1184 PHE A N 1
ATOM 2789 C CA . PHE A 1 418 ? 187.126 -6.299 131.115 1.00 61.88 1184 PHE A CA 1
ATOM 2790 C C . PHE A 1 418 ? 186.448 -5.007 131.562 1.00 65.17 1184 PHE A C 1
ATOM 2791 O O . PHE A 1 418 ? 185.253 -4.837 131.322 1.00 64.59 1184 PHE A O 1
ATOM 2799 N N . ARG A 1 419 ? 187.227 -4.086 132.173 1.00 61.40 1185 ARG A N 1
ATOM 2800 C CA . ARG A 1 419 ? 186.773 -2.773 132.645 1.00 59.97 1185 ARG A CA 1
ATOM 2801 C C . ARG A 1 419 ? 186.395 -1.888 131.467 1.00 64.87 1185 ARG A C 1
ATOM 2802 O O . ARG A 1 419 ? 185.435 -1.125 131.573 1.00 63.89 1185 ARG A O 1
ATOM 2810 N N . GLU A 1 420 ? 187.140 -2.000 130.340 1.00 63.21 1186 GLU A N 1
ATOM 2811 C CA . GLU A 1 420 ? 186.874 -1.246 129.112 1.00 64.04 1186 GLU A CA 1
ATOM 2812 C C . GLU A 1 420 ? 185.555 -1.697 128.490 1.00 67.46 1186 GLU A C 1
ATOM 2813 O O . GLU A 1 420 ? 184.851 -0.867 127.919 1.00 67.21 1186 GLU A O 1
ATOM 2819 N N . ASN A 1 421 ? 185.201 -2.994 128.647 1.00 63.72 1187 ASN A N 1
ATOM 2820 C CA . ASN A 1 421 ? 183.931 -3.559 128.179 1.00 63.60 1187 ASN A CA 1
ATOM 2821 C C . ASN A 1 421 ? 182.785 -3.006 129.018 1.00 65.93 1187 ASN A C 1
ATOM 2822 O O . ASN A 1 421 ? 181.742 -2.664 128.463 1.00 66.29 1187 ASN A O 1
ATOM 2827 N N . CYS A 1 422 ? 182.999 -2.903 130.355 1.00 60.44 1188 CYS A N 1
ATOM 2828 C CA . CYS A 1 422 ? 182.059 -2.353 131.336 1.00 58.48 1188 CYS A CA 1
ATOM 2829 C C . CYS A 1 422 ? 181.792 -0.884 131.021 1.00 62.03 1188 CYS A C 1
ATOM 2830 O O . CYS A 1 422 ? 180.633 -0.479 130.965 1.00 61.57 1188 CYS A O 1
ATOM 2833 N N . LYS A 1 423 ? 182.873 -0.098 130.795 1.00 58.80 1189 LYS A N 1
ATOM 2834 C CA . LYS A 1 423 ? 182.833 1.325 130.451 1.00 58.77 1189 LYS A CA 1
ATOM 2835 C C . LYS A 1 423 ? 182.044 1.547 129.161 1.00 64.13 1189 LYS A C 1
ATOM 2836 O O . LYS A 1 423 ? 181.142 2.381 129.158 1.00 64.03 1189 LYS A O 1
ATOM 2842 N N . LYS A 1 424 ? 182.355 0.773 128.091 1.00 61.93 1190 LYS A N 1
ATOM 2843 C CA . LYS A 1 424 ? 181.703 0.842 126.775 1.00 63.38 1190 LYS A CA 1
ATOM 2844 C C . LYS A 1 424 ? 180.225 0.465 126.850 1.00 66.78 1190 LYS A C 1
ATOM 2845 O O . LYS A 1 424 ? 179.407 1.109 126.190 1.00 67.37 1190 LYS A O 1
ATOM 2851 N N . ARG A 1 425 ? 179.885 -0.566 127.651 1.00 62.18 1191 ARG A N 1
ATOM 2852 C CA . ARG A 1 425 ? 178.510 -1.031 127.838 1.00 61.74 1191 ARG A CA 1
ATOM 2853 C C . ARG A 1 425 ? 177.683 0.026 128.569 1.00 65.91 1191 ARG A C 1
ATOM 2854 O O . ARG A 1 425 ? 176.601 0.367 128.099 1.00 66.51 1191 ARG A O 1
ATOM 2862 N N . ALA A 1 426 ? 178.200 0.557 129.694 1.00 61.89 1192 ALA A N 1
ATOM 2863 C CA . ALA A 1 426 ? 177.535 1.586 130.492 1.00 61.35 1192 ALA A CA 1
ATOM 2864 C C . ALA A 1 426 ? 177.360 2.894 129.714 1.00 67.81 1192 ALA A C 1
ATOM 2865 O O . ALA A 1 426 ? 176.368 3.593 129.919 1.00 67.46 1192 ALA A O 1
ATOM 2867 N N . MET A 1 427 ? 178.309 3.205 128.815 1.00 66.74 1193 MET A N 1
ATOM 2868 C CA . MET A 1 427 ? 178.302 4.397 127.970 1.00 68.76 1193 MET A CA 1
ATOM 2869 C C . MET A 1 427 ? 177.155 4.354 126.948 1.00 74.77 1193 MET A C 1
ATOM 2870 O O . MET A 1 427 ? 176.546 5.393 126.687 1.00 75.62 1193 MET A O 1
ATOM 2875 N N . SER A 1 428 ? 176.857 3.159 126.384 1.00 71.82 1194 SER A N 1
ATOM 2876 C CA . SER A 1 428 ? 175.811 2.965 125.373 1.00 73.28 1194 SER A CA 1
ATOM 2877 C C . SER A 1 428 ? 174.386 3.167 125.933 1.00 77.25 1194 SER A C 1
ATOM 2878 O O . SER A 1 428 ? 173.454 3.365 125.150 1.00 78.31 1194 SER A O 1
ATOM 2881 N N . PHE A 1 429 ? 174.224 3.140 127.270 1.00 72.73 1195 PHE A N 1
ATOM 2882 C CA . PHE A 1 429 ? 172.930 3.317 127.934 1.00 72.49 1195 PHE A CA 1
ATOM 2883 C C . PHE A 1 429 ? 172.635 4.794 128.286 1.00 77.75 1195 PHE A C 1
ATOM 2884 O O . PHE A 1 429 ? 171.621 5.072 128.935 1.00 77.26 1195 PHE A O 1
ATOM 2892 N N . SER A 1 430 ? 173.492 5.734 127.838 1.00 75.68 1196 SER A N 1
ATOM 2893 C CA . SER A 1 430 ? 173.302 7.165 128.087 1.00 76.32 1196 SER A CA 1
ATOM 2894 C C . SER A 1 430 ? 172.277 7.752 127.129 1.00 82.73 1196 SER A C 1
ATOM 2895 O O . SER A 1 430 ? 172.219 7.334 125.969 1.00 83.92 1196 SER A O 1
ATOM 2898 N N . ARG A 1 431 ? 171.496 8.747 127.608 1.00 76.38 236 ARG A N 1
ATOM 2899 C CA . ARG A 1 431 ? 170.458 9.451 126.843 1.00 75.17 236 ARG A CA 1
ATOM 2900 C C . ARG A 1 431 ? 171.020 10.138 125.583 1.00 79.27 236 ARG A C 1
ATOM 2901 O O . ARG A 1 431 ? 170.317 10.220 124.573 1.00 78.41 236 ARG A O 1
ATOM 2903 N N . GLN A 1 432 ? 172.290 10.603 125.642 1.00 76.40 237 GLN A N 1
ATOM 2904 C CA . GLN A 1 432 ? 172.989 11.263 124.535 1.00 76.44 237 GLN A CA 1
ATOM 2905 C C . GLN A 1 432 ? 173.559 10.245 123.516 1.00 80.19 237 GLN A C 1
ATOM 2906 O O . GLN A 1 432 ? 174.059 10.648 122.462 1.00 80.27 237 GLN A O 1
ATOM 2908 N N . GLY A 1 433 ? 173.466 8.954 123.837 1.00 76.23 238 GLY A N 1
ATOM 2909 C CA . GLY A 1 433 ? 173.935 7.868 122.982 1.00 76.33 238 GLY A CA 1
ATOM 2910 C C . GLY A 1 433 ? 173.004 7.580 121.822 1.00 78.94 238 GLY A C 1
ATOM 2911 O O . GLY A 1 433 ? 171.814 7.901 121.887 1.00 77.48 238 GLY A O 1
ATOM 2912 N N . ALA A 1 434 ? 173.541 6.953 120.757 1.00 75.83 239 ALA A N 1
ATOM 2913 C CA . ALA A 1 434 ? 172.813 6.596 119.534 1.00 75.08 239 ALA A CA 1
ATOM 2914 C C . ALA A 1 434 ? 171.693 5.573 119.783 1.00 78.50 239 ALA A C 1
ATOM 2915 O O . ALA A 1 434 ? 170.689 5.591 119.068 1.00 77.47 239 ALA A O 1
ATOM 2917 N N . ASN A 1 435 ? 171.873 4.685 120.783 1.00 75.34 240 ASN A N 1
ATOM 2918 C CA . ASN A 1 435 ? 170.910 3.646 121.154 1.00 74.35 240 ASN A CA 1
ATOM 2919 C C . ASN A 1 435 ? 169.664 4.243 121.820 1.00 77.05 240 ASN A C 1
ATOM 2920 O O . ASN A 1 435 ? 168.546 3.854 121.469 1.00 76.26 240 ASN A O 1
ATOM 2925 N N . MET A 1 436 ? 169.851 5.182 122.769 1.00 72.93 241 MET A N 1
ATOM 2926 C CA . MET A 1 436 ? 168.740 5.815 123.480 1.00 71.54 241 MET A CA 1
ATOM 2927 C C . MET A 1 436 ? 168.052 6.873 122.621 1.00 73.48 241 MET A C 1
ATOM 2928 O O . MET A 1 436 ? 166.827 6.963 122.668 1.00 72.18 241 MET A O 1
ATOM 2933 N N . LYS A 1 437 ? 168.822 7.658 121.827 1.00 69.75 242 LYS A N 1
ATOM 2934 C CA . LYS A 1 437 ? 168.280 8.685 120.923 1.00 68.52 242 LYS A CA 1
ATOM 2935 C C . LYS A 1 437 ? 167.347 8.053 119.889 1.00 70.70 242 LYS A C 1
ATOM 2936 O O . LYS A 1 437 ? 166.346 8.664 119.513 1.00 69.68 242 LYS A O 1
ATOM 2942 N N . GLY A 1 438 ? 167.668 6.825 119.480 1.00 66.71 243 GLY A N 1
ATOM 2943 C CA . GLY A 1 438 ? 166.865 6.037 118.555 1.00 65.83 243 GLY A CA 1
ATOM 2944 C C . GLY A 1 438 ? 165.565 5.572 119.187 1.00 68.04 243 GLY A C 1
ATOM 2945 O O . GLY A 1 438 ? 164.560 5.421 118.488 1.00 67.10 243 GLY A O 1
ATOM 2946 N N . ALA A 1 439 ? 165.585 5.311 120.517 1.00 64.05 244 ALA A N 1
ATOM 2947 C CA . ALA A 1 439 ? 164.408 4.894 121.288 1.00 62.81 244 ALA A CA 1
ATOM 2948 C C . ALA A 1 439 ? 163.473 6.081 121.496 1.00 65.64 244 ALA A C 1
ATOM 2949 O O . ALA A 1 439 ? 162.259 5.894 121.584 1.00 64.57 244 ALA A O 1
ATOM 2951 N N . ILE A 1 440 ? 164.043 7.304 121.554 1.00 62.30 245 ILE A N 1
ATOM 2952 C CA . ILE A 1 440 ? 163.298 8.560 121.668 1.00 61.69 245 ILE A CA 1
ATOM 2953 C C . ILE A 1 440 ? 162.641 8.824 120.303 1.00 65.37 245 ILE A C 1
ATOM 2954 O O . ILE A 1 440 ? 161.468 9.191 120.259 1.00 64.84 245 ILE A O 1
ATOM 2959 N N . THR A 1 441 ? 163.387 8.573 119.197 1.00 62.05 246 THR A N 1
ATOM 2960 C CA . THR A 1 441 ? 162.931 8.683 117.802 1.00 61.55 246 THR A CA 1
ATOM 2961 C C . THR A 1 441 ? 161.716 7.770 117.604 1.00 64.53 246 THR A C 1
ATOM 2962 O O . THR A 1 441 ? 160.714 8.189 117.023 1.00 63.93 246 THR A O 1
ATOM 2966 N N . LEU A 1 442 ? 161.817 6.531 118.123 1.00 60.70 247 LEU A N 1
ATOM 2967 C CA . LEU A 1 442 ? 160.784 5.503 118.103 1.00 60.08 247 LEU A CA 1
ATOM 2968 C C . LEU A 1 442 ? 159.524 5.979 118.846 1.00 63.19 247 LEU A C 1
ATOM 2969 O O . LEU A 1 442 ? 158.421 5.777 118.342 1.00 62.62 247 LEU A O 1
ATOM 2974 N N . THR A 1 443 ? 159.693 6.616 120.027 1.00 59.65 248 THR A N 1
ATOM 2975 C CA . THR A 1 443 ? 158.591 7.141 120.845 1.00 59.07 248 THR A CA 1
ATOM 2976 C C . THR A 1 443 ? 157.903 8.297 120.101 1.00 62.83 248 THR A C 1
ATOM 2977 O O . THR A 1 443 ? 156.678 8.412 120.170 1.00 62.40 248 THR A O 1
ATOM 2981 N N . ILE A 1 444 ? 158.686 9.134 119.380 1.00 59.51 249 ILE A N 1
ATOM 2982 C CA . ILE A 1 444 ? 158.151 10.249 118.588 1.00 59.27 249 ILE A CA 1
ATOM 2983 C C . ILE A 1 444 ? 157.348 9.663 117.416 1.00 62.95 249 ILE A C 1
ATOM 2984 O O . ILE A 1 444 ? 156.206 10.069 117.215 1.00 62.95 249 ILE A O 1
ATOM 2989 N N . LEU A 1 445 ? 157.926 8.682 116.690 1.00 58.80 250 LEU A N 1
ATOM 2990 C CA . LEU A 1 445 ? 157.289 8.029 115.544 1.00 58.25 250 LEU A CA 1
ATOM 2991 C C . LEU A 1 445 ? 155.989 7.307 115.926 1.00 61.89 250 LEU A C 1
ATOM 2992 O O . LEU A 1 445 ? 155.008 7.415 115.187 1.00 61.79 250 LEU A O 1
ATOM 2997 N N . ILE A 1 446 ? 155.970 6.597 117.071 1.00 58.30 251 ILE A N 1
ATOM 2998 C CA . ILE A 1 446 ? 154.771 5.895 117.541 1.00 58.10 251 ILE A CA 1
ATOM 2999 C C . ILE A 1 446 ? 153.766 6.939 118.046 1.00 62.37 251 ILE A C 1
ATOM 3000 O O . ILE A 1 446 ? 152.583 6.835 117.728 1.00 62.25 251 ILE A O 1
ATOM 3005 N N . GLY A 1 447 ? 154.260 7.953 118.760 1.00 59.10 252 GLY A N 1
ATOM 3006 C CA . GLY A 1 447 ? 153.456 9.061 119.265 1.00 58.80 252 GLY A CA 1
ATOM 3007 C C . GLY A 1 447 ? 152.720 9.795 118.161 1.00 62.63 252 GLY A C 1
ATOM 3008 O O . GLY A 1 447 ? 151.531 10.083 118.298 1.00 62.48 252 GLY A O 1
ATOM 3009 N N . VAL A 1 448 ? 153.416 10.045 117.033 1.00 59.15 253 VAL A N 1
ATOM 3010 C CA . VAL A 1 448 ? 152.886 10.713 115.840 1.00 59.08 253 VAL A CA 1
ATOM 3011 C C . VAL A 1 448 ? 151.858 9.790 115.164 1.00 63.06 253 VAL A C 1
ATOM 3012 O O . VAL A 1 448 ? 150.795 10.273 114.777 1.00 63.06 253 VAL A O 1
ATOM 3016 N N . PHE A 1 449 ? 152.146 8.469 115.081 1.00 59.27 254 PHE A N 1
ATOM 3017 C CA . PHE A 1 449 ? 151.234 7.467 114.517 1.00 58.86 254 PHE A CA 1
ATOM 3018 C C . PHE A 1 449 ? 149.918 7.453 115.306 1.00 62.46 254 PHE A C 1
ATOM 3019 O O . PHE A 1 449 ? 148.855 7.635 114.714 1.00 62.40 254 PHE A O 1
ATOM 3027 N N . VAL A 1 450 ? 150.006 7.249 116.641 1.00 58.65 255 VAL A N 1
ATOM 3028 C CA . VAL A 1 450 ? 148.879 7.183 117.573 1.00 58.27 255 VAL A CA 1
ATOM 3029 C C . VAL A 1 450 ? 148.028 8.456 117.449 1.00 62.60 255 VAL A C 1
ATOM 3030 O O . VAL A 1 450 ? 146.836 8.329 117.212 1.00 62.74 255 VAL A O 1
ATOM 3034 N N . VAL A 1 451 ? 148.637 9.659 117.547 1.00 58.91 256 VAL A N 1
ATOM 3035 C CA . VAL A 1 451 ? 147.931 10.946 117.442 1.00 58.98 256 VAL A CA 1
ATOM 3036 C C . VAL A 1 451 ? 147.214 11.066 116.073 1.00 63.93 256 VAL A C 1
ATOM 3037 O O . VAL A 1 451 ? 146.036 11.427 116.042 1.00 64.46 256 VAL A O 1
ATOM 3041 N N . CYS A 1 452 ? 147.908 10.735 114.968 1.00 60.27 257 CYS A N 1
ATOM 3042 C CA . CYS A 1 452 ? 147.367 10.844 113.609 1.00 60.27 257 CYS A CA 1
ATOM 3043 C C . CYS A 1 452 ? 146.271 9.812 113.303 1.00 64.03 257 CYS A C 1
ATOM 3044 O O . CYS A 1 452 ? 145.420 10.094 112.462 1.00 64.25 257 CYS A O 1
ATOM 3047 N N . TRP A 1 453 ? 146.288 8.638 113.960 1.00 60.16 258 TRP A N 1
ATOM 3048 C CA . TRP A 1 453 ? 145.307 7.576 113.715 1.00 60.14 258 TRP A CA 1
ATOM 3049 C C . TRP A 1 453 ? 144.224 7.464 114.807 1.00 62.88 258 TRP A C 1
ATOM 3050 O O . TRP A 1 453 ? 143.224 6.782 114.577 1.00 63.15 258 TRP A O 1
ATOM 3061 N N . ALA A 1 454 ? 144.402 8.134 115.968 1.00 58.09 259 ALA A N 1
ATOM 3062 C CA . ALA A 1 454 ? 143.450 8.116 117.087 1.00 57.64 259 ALA A CA 1
ATOM 3063 C C . ALA A 1 454 ? 142.040 8.571 116.678 1.00 61.27 259 ALA A C 1
ATOM 3064 O O . ALA A 1 454 ? 141.101 7.842 117.010 1.00 61.02 259 ALA A O 1
ATOM 3066 N N . PRO A 1 455 ? 141.832 9.703 115.944 1.00 57.61 260 PRO A N 1
ATOM 3067 C CA . PRO A 1 455 ? 140.457 10.083 115.589 1.00 58.12 260 PRO A CA 1
ATOM 3068 C C . PRO A 1 455 ? 139.795 9.061 114.669 1.00 61.77 260 PRO A C 1
ATOM 3069 O O . PRO A 1 455 ? 138.613 8.786 114.849 1.00 62.45 260 PRO A O 1
ATOM 3073 N N . PHE A 1 456 ? 140.563 8.455 113.739 1.00 57.37 261 PHE A N 1
ATOM 3074 C CA . PHE A 1 456 ? 140.064 7.424 112.828 1.00 57.34 261 PHE A CA 1
ATOM 3075 C C . PHE A 1 456 ? 139.655 6.170 113.597 1.00 61.07 261 PHE A C 1
ATOM 3076 O O . PHE A 1 456 ? 138.608 5.596 113.301 1.00 61.48 261 PHE A O 1
ATOM 3084 N N . PHE A 1 457 ? 140.490 5.726 114.556 1.00 56.67 262 PHE A N 1
ATOM 3085 C CA . PHE A 1 457 ? 140.193 4.525 115.326 1.00 56.25 262 PHE A CA 1
ATOM 3086 C C . PHE A 1 457 ? 139.080 4.769 116.346 1.00 60.51 262 PHE A C 1
ATOM 3087 O O . PHE A 1 457 ? 138.335 3.832 116.625 1.00 60.63 262 PHE A O 1
ATOM 3095 N N . LEU A 1 458 ? 138.907 6.022 116.838 1.00 57.14 263 LEU A N 1
ATOM 3096 C CA . LEU A 1 458 ? 137.789 6.358 117.731 1.00 57.58 263 LEU A CA 1
ATOM 3097 C C . LEU A 1 458 ? 136.508 6.343 116.899 1.00 63.13 263 LEU A C 1
ATOM 3098 O O . LEU A 1 458 ? 135.467 5.905 117.383 1.00 64.01 263 LEU A O 1
ATOM 3103 N N . HIS A 1 459 ? 136.617 6.764 115.621 1.00 59.72 264 HIS A N 1
ATOM 3104 C CA . HIS A 1 459 ? 135.554 6.736 114.620 1.00 60.29 264 HIS A CA 1
ATOM 3105 C C . HIS A 1 459 ? 135.166 5.275 114.347 1.00 64.66 264 HIS A C 1
ATOM 3106 O O . HIS A 1 459 ? 133.981 4.978 114.192 1.00 65.32 264 HIS A O 1
ATOM 3113 N N . LEU A 1 460 ? 136.172 4.374 114.289 1.00 60.82 265 LEU A N 1
ATOM 3114 C CA . LEU A 1 460 ? 135.997 2.937 114.071 1.00 61.11 265 LEU A CA 1
ATOM 3115 C C . LEU A 1 460 ? 135.348 2.285 115.281 1.00 65.56 265 LEU A C 1
ATOM 3116 O O . LEU A 1 460 ? 134.488 1.421 115.108 1.00 66.16 265 LEU A O 1
ATOM 3121 N N . ILE A 1 461 ? 135.746 2.713 116.505 1.00 61.28 266 ILE A N 1
ATOM 3122 C CA . ILE A 1 461 ? 135.169 2.248 117.770 1.00 61.14 266 ILE A CA 1
ATOM 3123 C C . ILE A 1 461 ? 133.691 2.623 117.749 1.00 65.81 266 ILE A C 1
ATOM 3124 O O . ILE A 1 461 ? 132.844 1.765 117.974 1.00 66.70 266 ILE A O 1
ATOM 3129 N N . PHE A 1 462 ? 133.397 3.885 117.388 1.00 62.04 267 PHE A N 1
ATOM 3130 C CA . PHE A 1 462 ? 132.047 4.434 117.292 1.00 62.92 267 PHE A CA 1
ATOM 3131 C C . PHE A 1 462 ? 131.214 3.729 116.214 1.00 67.03 267 PHE A C 1
ATOM 3132 O O . PHE A 1 462 ? 130.035 3.481 116.447 1.00 67.50 267 PHE A O 1
ATOM 3140 N N . TYR A 1 463 ? 131.833 3.381 115.063 1.00 63.27 268 TYR A N 1
ATOM 3141 C CA . TYR A 1 463 ? 131.201 2.688 113.932 1.00 63.92 268 TYR A CA 1
ATOM 3142 C C . TYR A 1 463 ? 130.570 1.353 114.367 1.00 68.92 268 TYR A C 1
ATOM 3143 O O . TYR A 1 463 ? 129.457 1.055 113.951 1.00 70.26 268 TYR A O 1
ATOM 3152 N N . ILE A 1 464 ? 131.261 0.568 115.210 1.00 64.81 269 ILE A N 1
ATOM 3153 C CA . ILE A 1 464 ? 130.762 -0.736 115.668 1.00 65.30 269 ILE A CA 1
ATOM 3154 C C . ILE A 1 464 ? 130.029 -0.660 117.014 1.00 68.99 269 ILE A C 1
ATOM 3155 O O . ILE A 1 464 ? 129.182 -1.515 117.282 1.00 69.73 269 ILE A O 1
ATOM 3160 N N . SER A 1 465 ? 130.360 0.331 117.861 1.00 64.48 270 SER A N 1
ATOM 3161 C CA . SER A 1 465 ? 129.799 0.435 119.210 1.00 64.66 270 SER A CA 1
ATOM 3162 C C . SER A 1 465 ? 128.577 1.347 119.339 1.00 69.30 270 SER A C 1
ATOM 3163 O O . SER A 1 465 ? 127.685 1.023 120.127 1.00 70.22 270 SER A O 1
ATOM 3166 N N . CYS A 1 466 ? 128.548 2.493 118.628 1.00 65.40 271 CYS A N 1
ATOM 3167 C CA . CYS A 1 466 ? 127.452 3.460 118.748 1.00 66.28 271 CYS A CA 1
ATOM 3168 C C . CYS A 1 466 ? 127.118 4.185 117.404 1.00 69.69 271 CYS A C 1
ATOM 3169 O O . CYS A 1 466 ? 126.996 5.412 117.414 1.00 69.38 271 CYS A O 1
ATOM 3172 N N . PRO A 1 467 ? 126.879 3.489 116.261 1.00 66.04 272 PRO A N 1
ATOM 3173 C CA . PRO A 1 467 ? 126.550 4.222 115.021 1.00 66.15 272 PRO A CA 1
ATOM 3174 C C . PRO A 1 467 ? 125.203 4.962 115.051 1.00 71.11 272 PRO A C 1
ATOM 3175 O O . PRO A 1 467 ? 124.971 5.827 114.209 1.00 71.52 272 PRO A O 1
ATOM 3179 N N . GLN A 1 468 ? 124.324 4.612 116.002 1.00 67.79 273 GLN A N 1
ATOM 3180 C CA . GLN A 1 468 ? 122.993 5.199 116.184 1.00 69.02 273 GLN A CA 1
ATOM 3181 C C . GLN A 1 468 ? 123.031 6.438 117.106 1.00 72.94 273 GLN A C 1
ATOM 3182 O O . GLN A 1 468 ? 122.125 7.272 117.043 1.00 73.89 273 GLN A O 1
ATOM 3188 N N . ASN A 1 469 ? 124.066 6.534 117.969 1.00 67.96 274 ASN A N 1
ATOM 3189 C CA . ASN A 1 469 ? 124.256 7.600 118.951 1.00 67.64 274 ASN A CA 1
ATOM 3190 C C . ASN A 1 469 ? 124.558 8.936 118.261 1.00 72.26 274 ASN A C 1
ATOM 3191 O O . ASN A 1 469 ? 125.522 9.004 117.494 1.00 70.65 274 ASN A O 1
ATOM 3196 N N . PRO A 1 470 ? 123.760 10.008 118.526 1.00 71.02 275 PRO A N 1
ATOM 3197 C CA . PRO A 1 470 ? 124.017 11.309 117.874 1.00 71.28 275 PRO A CA 1
ATOM 3198 C C . PRO A 1 470 ? 125.387 11.904 118.207 1.00 74.60 275 PRO A C 1
ATOM 3199 O O . PRO A 1 470 ? 125.959 12.605 117.370 1.00 73.93 275 PRO A O 1
ATOM 3203 N N . TYR A 1 471 ? 125.918 11.607 119.413 1.00 70.87 276 TYR A N 1
ATOM 3204 C CA . TYR A 1 471 ? 127.230 12.074 119.867 1.00 69.46 276 TYR A CA 1
ATOM 3205 C C . TYR A 1 471 ? 128.347 11.354 119.105 1.00 71.30 276 TYR A C 1
ATOM 3206 O O . TYR A 1 471 ? 129.417 11.929 118.905 1.00 69.79 276 TYR A O 1
ATOM 3215 N N . CYS A 1 472 ? 128.083 10.112 118.659 1.00 67.67 277 CYS A N 1
ATOM 3216 C CA . CYS A 1 472 ? 129.021 9.322 117.870 1.00 66.09 277 CYS A CA 1
ATOM 3217 C C . CYS A 1 472 ? 128.899 9.713 116.411 1.00 70.90 277 CYS A C 1
ATOM 3218 O O . CYS A 1 472 ? 129.920 9.801 115.737 1.00 69.67 277 CYS A O 1
ATOM 3221 N N . VAL A 1 473 ? 127.657 9.962 115.930 1.00 69.34 278 VAL A N 1
ATOM 3222 C CA . VAL A 1 473 ? 127.344 10.388 114.558 1.00 70.03 278 VAL A CA 1
ATOM 3223 C C . VAL A 1 473 ? 128.049 11.727 114.267 1.00 75.34 278 VAL A C 1
ATOM 3224 O O . VAL A 1 473 ? 128.685 11.859 113.217 1.00 74.58 278 VAL A O 1
ATOM 3228 N N . CYS A 1 474 ? 127.959 12.696 115.211 1.00 73.58 279 CYS A N 1
ATOM 3229 C CA . CYS A 1 474 ? 128.577 14.019 115.090 1.00 73.95 279 CYS A CA 1
ATOM 3230 C C . CYS A 1 474 ? 130.091 13.895 114.935 1.00 75.33 279 CYS A C 1
ATOM 3231 O O . CYS A 1 474 ? 130.664 14.596 114.104 1.00 74.89 279 CYS A O 1
ATOM 3234 N N . PHE A 1 475 ? 130.727 12.984 115.702 1.00 69.94 280 PHE A N 1
ATOM 3235 C CA . PHE A 1 475 ? 132.163 12.715 115.607 1.00 67.68 280 PHE A CA 1
ATOM 3236 C C . PHE A 1 475 ? 132.461 12.025 114.275 1.00 70.56 280 PHE A C 1
ATOM 3237 O O . PHE A 1 475 ? 133.377 12.436 113.576 1.00 70.14 280 PHE A O 1
ATOM 3245 N N . MET A 1 476 ? 131.660 11.008 113.911 1.00 66.69 281 MET A N 1
ATOM 3246 C CA . MET A 1 476 ? 131.803 10.223 112.685 1.00 65.87 281 MET A CA 1
ATOM 3247 C C . MET A 1 476 ? 131.611 11.047 111.401 1.00 70.30 281 MET A C 1
ATOM 3248 O O . MET A 1 476 ? 132.089 10.630 110.345 1.00 69.25 281 MET A O 1
ATOM 3253 N N . SER A 1 477 ? 130.936 12.211 111.491 1.00 68.49 282 SER A N 1
ATOM 3254 C CA . SER A 1 477 ? 130.697 13.088 110.342 1.00 69.47 282 SER A CA 1
ATOM 3255 C C . SER A 1 477 ? 131.976 13.847 109.930 1.00 72.48 282 SER A C 1
ATOM 3256 O O . SER A 1 477 ? 132.056 14.323 108.800 1.00 72.99 282 SER A O 1
ATOM 3259 N N . HIS A 1 478 ? 132.981 13.928 110.827 1.00 67.22 283 HIS A N 1
ATOM 3260 C CA . HIS A 1 478 ? 134.253 14.602 110.553 1.00 66.03 283 HIS A CA 1
ATOM 3261 C C . HIS A 1 478 ? 135.314 13.591 110.060 1.00 67.69 283 HIS A C 1
ATOM 3262 O O . HIS A 1 478 ? 136.512 13.824 110.232 1.00 66.43 283 HIS A O 1
ATOM 3269 N N . PHE A 1 479 ? 134.864 12.491 109.411 1.00 63.83 284 PHE A N 1
ATOM 3270 C CA . PHE A 1 479 ? 135.698 11.403 108.882 1.00 62.74 284 PHE A CA 1
ATOM 3271 C C . PHE A 1 479 ? 136.769 11.892 107.905 1.00 67.43 284 PHE A C 1
ATOM 3272 O O . PHE A 1 479 ? 137.885 11.376 107.928 1.00 66.01 284 PHE A O 1
ATOM 3280 N N . ASN A 1 480 ? 136.426 12.878 107.057 1.00 66.02 285 ASN A N 1
ATOM 3281 C CA . ASN A 1 480 ? 137.317 13.469 106.061 1.00 66.38 285 ASN A CA 1
ATOM 3282 C C . ASN A 1 480 ? 138.529 14.160 106.723 1.00 70.18 285 ASN A C 1
ATOM 3283 O O . ASN A 1 480 ? 139.636 14.086 106.181 1.00 69.49 285 ASN A O 1
ATOM 3288 N N . LEU A 1 481 ? 138.327 14.780 107.911 1.00 66.69 286 LEU A N 1
ATOM 3289 C CA . LEU A 1 481 ? 139.389 15.421 108.698 1.00 65.83 286 LEU A CA 1
ATOM 3290 C C . LEU A 1 481 ? 140.318 14.366 109.296 1.00 67.97 286 LEU A C 1
ATOM 3291 O O . LEU A 1 481 ? 141.516 14.613 109.448 1.00 67.08 286 LEU A O 1
ATOM 3296 N N . TYR A 1 482 ? 139.753 13.189 109.635 1.00 63.75 287 TYR A N 1
ATOM 3297 C CA . TYR A 1 482 ? 140.474 12.056 110.220 1.00 62.13 287 TYR A CA 1
ATOM 3298 C C . TYR A 1 482 ? 141.335 11.403 109.154 1.00 66.62 287 TYR A C 1
ATOM 3299 O O . TYR A 1 482 ? 142.432 10.946 109.460 1.00 65.82 287 TYR A O 1
ATOM 3308 N N . LEU A 1 483 ? 140.862 11.406 107.892 1.00 64.28 288 LEU A N 1
ATOM 3309 C CA . LEU A 1 483 ? 141.626 10.893 106.756 1.00 64.31 288 LEU A CA 1
ATOM 3310 C C . LEU A 1 483 ? 142.772 11.847 106.445 1.00 69.17 288 LEU A C 1
ATOM 3311 O O . LEU A 1 483 ? 143.850 11.392 106.071 1.00 68.56 288 LEU A O 1
ATOM 3316 N N . ILE A 1 484 ? 142.539 13.171 106.626 1.00 66.73 289 ILE A N 1
ATOM 3317 C CA . ILE A 1 484 ? 143.529 14.234 106.433 1.00 66.79 289 ILE A CA 1
ATOM 3318 C C . ILE A 1 484 ? 144.648 14.065 107.474 1.00 69.76 289 ILE A C 1
ATOM 3319 O O . ILE A 1 484 ? 145.819 14.217 107.128 1.00 69.07 289 ILE A O 1
ATOM 3324 N N . LEU A 1 485 ? 144.290 13.693 108.722 1.00 65.93 290 LEU A N 1
ATOM 3325 C CA . LEU A 1 485 ? 145.260 13.450 109.789 1.00 64.99 290 LEU A CA 1
ATOM 3326 C C . LEU A 1 485 ? 146.111 12.211 109.474 1.00 68.27 290 LEU A C 1
ATOM 3327 O O . LEU A 1 485 ? 147.284 12.180 109.837 1.00 67.61 290 LEU A O 1
ATOM 3332 N N . ILE A 1 486 ? 145.534 11.224 108.753 1.00 64.95 291 ILE A N 1
ATOM 3333 C CA . ILE A 1 486 ? 146.219 10.011 108.290 1.00 64.46 291 ILE A CA 1
ATOM 3334 C C . ILE A 1 486 ? 147.240 10.425 107.196 1.00 68.64 291 ILE A C 1
ATOM 3335 O O . ILE A 1 486 ? 148.348 9.880 107.171 1.00 67.73 291 ILE A O 1
ATOM 3340 N N . MET A 1 487 ? 146.877 11.418 106.329 1.00 66.05 292 MET A N 1
ATOM 3341 C CA . MET A 1 487 ? 147.769 11.973 105.290 1.00 66.42 292 MET A CA 1
ATOM 3342 C C . MET A 1 487 ? 148.975 12.628 105.945 1.00 69.34 292 MET A C 1
ATOM 3343 O O . MET A 1 487 ? 150.084 12.537 105.424 1.00 69.18 292 MET A O 1
ATOM 3348 N N . CYS A 1 488 ? 148.729 13.320 107.082 1.00 65.07 293 CYS A N 1
ATOM 3349 C CA . CYS A 1 488 ? 149.716 14.047 107.876 1.00 64.29 293 CYS A CA 1
ATOM 3350 C C . CYS A 1 488 ? 150.741 13.105 108.493 1.00 66.97 293 CYS A C 1
ATOM 3351 O O . CYS A 1 488 ? 151.898 13.491 108.592 1.00 66.43 293 CYS A O 1
ATOM 3354 N N . ASN A 1 489 ? 150.345 11.867 108.862 1.00 63.12 294 ASN A N 1
ATOM 3355 C CA . ASN A 1 489 ? 151.255 10.852 109.415 1.00 62.60 294 ASN A CA 1
ATOM 3356 C C . ASN A 1 489 ? 152.377 10.534 108.415 1.00 67.14 294 ASN A C 1
ATOM 3357 O O . ASN A 1 489 ? 153.503 10.259 108.824 1.00 66.59 294 ASN A O 1
ATOM 3362 N N . SER A 1 490 ? 152.059 10.613 107.110 1.00 64.46 295 SER A N 1
ATOM 3363 C CA . SER A 1 490 ? 152.959 10.377 105.982 1.00 65.01 295 SER A CA 1
ATOM 3364 C C . SER A 1 490 ? 153.823 11.614 105.650 1.00 69.36 295 SER A C 1
ATOM 3365 O O . SER A 1 490 ? 154.783 11.497 104.886 1.00 69.45 295 SER A O 1
ATOM 3368 N N . ILE A 1 491 ? 153.468 12.790 106.205 1.00 65.74 296 ILE A N 1
ATOM 3369 C CA . ILE A 1 491 ? 154.159 14.064 105.985 1.00 66.13 296 ILE A CA 1
ATOM 3370 C C . ILE A 1 491 ? 155.049 14.396 107.203 1.00 70.49 296 ILE A C 1
ATOM 3371 O O . ILE A 1 491 ? 156.179 14.848 107.014 1.00 70.92 296 ILE A O 1
ATOM 3376 N N . ILE A 1 492 ? 154.552 14.143 108.433 1.00 66.25 297 ILE A N 1
ATOM 3377 C CA . ILE A 1 492 ? 155.256 14.404 109.696 1.00 65.46 297 ILE A CA 1
ATOM 3378 C C . ILE A 1 492 ? 156.415 13.396 109.878 1.00 68.92 297 ILE A C 1
ATOM 3379 O O . ILE A 1 492 ? 157.493 13.814 110.303 1.00 68.96 297 ILE A O 1
ATOM 3384 N N . ASN A 1 493 ? 156.208 12.095 109.546 1.00 64.75 298 ASN A N 1
ATOM 3385 C CA . ASN A 1 493 ? 157.239 11.051 109.671 1.00 64.28 298 ASN A CA 1
ATOM 3386 C C . ASN A 1 493 ? 158.537 11.423 108.906 1.00 68.97 298 ASN A C 1
ATOM 3387 O O . ASN A 1 493 ? 159.573 11.458 109.573 1.00 68.43 298 ASN A O 1
ATOM 3392 N N . PRO A 1 494 ? 158.531 11.799 107.587 1.00 66.51 299 PRO A N 1
ATOM 3393 C CA . PRO A 1 494 ? 159.791 12.205 106.929 1.00 67.13 299 PRO A CA 1
ATOM 3394 C C . PRO A 1 494 ? 160.491 13.376 107.625 1.00 70.83 299 PRO A C 1
ATOM 3395 O O . PRO A 1 494 ? 161.722 13.410 107.646 1.00 71.07 299 PRO A O 1
ATOM 3399 N N . LEU A 1 495 ? 159.709 14.305 108.227 1.00 66.73 300 LEU A N 1
ATOM 3400 C CA . LEU A 1 495 ? 160.230 15.454 108.974 1.00 66.59 300 LEU A CA 1
ATOM 3401 C C . LEU A 1 495 ? 160.899 14.998 110.277 1.00 69.46 300 LEU A C 1
ATOM 3402 O O . LEU A 1 495 ? 161.861 15.634 110.699 1.00 69.53 300 LEU A O 1
ATOM 3407 N N . ILE A 1 496 ? 160.406 13.896 110.899 1.00 64.95 301 ILE A N 1
ATOM 3408 C CA . ILE A 1 496 ? 160.973 13.321 112.128 1.00 64.20 301 ILE A CA 1
ATOM 3409 C C . ILE A 1 496 ? 162.298 12.636 111.794 1.00 68.40 301 ILE A C 1
ATOM 3410 O O . ILE A 1 496 ? 163.286 12.894 112.481 1.00 68.44 301 ILE A O 1
ATOM 3415 N N . TYR A 1 497 ? 162.319 11.767 110.749 1.00 65.09 302 TYR A N 1
ATOM 3416 C CA . TYR A 1 497 ? 163.523 11.038 110.330 1.00 65.58 302 TYR A CA 1
ATOM 3417 C C . TYR A 1 497 ? 164.702 11.994 110.132 1.00 70.61 302 TYR A C 1
ATOM 3418 O O . TYR A 1 497 ? 165.795 11.719 110.624 1.00 70.74 302 TYR A O 1
ATOM 3427 N N . ALA A 1 498 ? 164.464 13.123 109.433 1.00 67.48 303 ALA A N 1
ATOM 3428 C CA . ALA A 1 498 ? 165.462 14.159 109.177 1.00 68.29 303 ALA A CA 1
ATOM 3429 C C . ALA A 1 498 ? 165.895 14.833 110.483 1.00 71.90 303 ALA A C 1
ATOM 3430 O O . ALA A 1 498 ? 167.092 14.995 110.716 1.00 72.53 303 ALA A O 1
ATOM 3432 N N . LEU A 1 499 ? 164.920 15.176 111.350 1.00 67.05 304 LEU A N 1
ATOM 3433 C CA . LEU A 1 499 ? 165.135 15.831 112.643 1.00 66.55 304 LEU A CA 1
ATOM 3434 C C . LEU A 1 499 ? 165.943 14.964 113.614 1.00 69.14 304 LEU A C 1
ATOM 3435 O O . LEU A 1 499 ? 166.707 15.505 114.416 1.00 69.56 304 LEU A O 1
ATOM 3440 N N . ARG A 1 500 ? 165.776 13.629 113.536 1.00 63.83 305 ARG A N 1
ATOM 3441 C CA . ARG A 1 500 ? 166.422 12.664 114.427 1.00 62.75 305 ARG A CA 1
ATOM 3442 C C . ARG A 1 500 ? 167.691 12.022 113.843 1.00 67.12 305 ARG A C 1
ATOM 3443 O O . ARG A 1 500 ? 168.499 11.499 114.614 1.00 67.06 305 ARG A O 1
ATOM 3451 N N . SER A 1 501 ? 167.869 12.048 112.507 1.00 63.95 306 SER A N 1
ATOM 3452 C CA . SER A 1 501 ? 169.059 11.483 111.866 1.00 64.64 306 SER A CA 1
ATOM 3453 C C . SER A 1 501 ? 169.823 12.569 111.111 1.00 70.14 306 SER A C 1
ATOM 3454 O O . SER A 1 501 ? 169.341 13.096 110.106 1.00 70.20 306 SER A O 1
ATOM 3457 N N . GLN A 1 502 ? 171.018 12.901 111.622 1.00 67.70 307 GLN A N 1
ATOM 3458 C CA . GLN A 1 502 ? 171.944 13.896 111.077 1.00 68.72 307 GLN A CA 1
ATOM 3459 C C . GLN A 1 502 ? 172.470 13.445 109.705 1.00 73.91 307 GLN A C 1
ATOM 3460 O O . GLN A 1 502 ? 172.649 14.276 108.810 1.00 74.12 307 GLN A O 1
ATOM 3466 N N . GLU A 1 503 ? 172.708 12.129 109.553 1.00 71.02 308 GLU A N 1
ATOM 3467 C CA . GLU A 1 503 ? 173.201 11.502 108.330 1.00 72.22 308 GLU A CA 1
ATOM 3468 C C . GLU A 1 503 ? 172.147 11.574 107.222 1.00 76.78 308 GLU A C 1
ATOM 3469 O O . GLU A 1 503 ? 172.504 11.846 106.076 1.00 77.81 308 GLU A O 1
ATOM 3475 N N . LEU A 1 504 ? 170.855 11.362 107.564 1.00 72.64 309 LEU A N 1
ATOM 3476 C CA . LEU A 1 504 ? 169.743 11.433 106.611 1.00 72.45 309 LEU A CA 1
ATOM 3477 C C . LEU A 1 504 ? 169.532 12.880 106.135 1.00 77.37 309 LEU A C 1
ATOM 3478 O O . LEU A 1 504 ? 169.200 13.085 104.969 1.00 77.69 309 LEU A O 1
ATOM 3483 N N . ARG A 1 505 ? 169.755 13.871 107.027 1.00 74.33 310 ARG A N 1
ATOM 3484 C CA . ARG A 1 505 ? 169.669 15.307 106.729 1.00 75.09 310 ARG A CA 1
ATOM 3485 C C . ARG A 1 505 ? 170.731 15.706 105.706 1.00 82.09 310 ARG A C 1
ATOM 3486 O O . ARG A 1 505 ? 170.457 16.502 104.805 1.00 82.58 310 ARG A O 1
ATOM 3494 N N . LYS A 1 506 ? 171.949 15.146 105.866 1.00 80.30 311 LYS A N 1
ATOM 3495 C CA . LYS A 1 506 ? 173.108 15.351 104.999 1.00 82.37 311 LYS A CA 1
ATOM 3496 C C . LYS A 1 506 ? 172.818 14.789 103.607 1.00 87.98 311 LYS A C 1
ATOM 3497 O O . LYS A 1 506 ? 173.127 15.445 102.612 1.00 89.01 311 LYS A O 1
ATOM 3503 N N . THR A 1 507 ? 172.203 13.588 103.546 1.00 84.57 312 THR A N 1
ATOM 3504 C CA . THR A 1 507 ? 171.836 12.914 102.299 1.00 85.55 312 THR A CA 1
ATOM 3505 C C . THR A 1 507 ? 170.706 13.692 101.611 1.00 90.89 312 THR A C 1
ATOM 3506 O O . THR A 1 507 ? 170.704 13.783 100.385 1.00 91.73 312 THR A O 1
ATOM 3510 N N . PHE A 1 508 ? 169.775 14.275 102.399 1.00 87.40 313 PHE A N 1
ATOM 3511 C CA . PHE A 1 508 ? 168.671 15.103 101.902 1.00 87.60 313 PHE A CA 1
ATOM 3512 C C . PHE A 1 508 ? 169.217 16.382 101.268 1.00 94.78 313 PHE A C 1
ATOM 3513 O O . PHE A 1 508 ? 168.707 16.824 100.237 1.00 95.21 313 PHE A O 1
ATOM 3521 N N . LYS A 1 509 ? 170.273 16.958 101.887 1.00 93.16 314 LYS A N 1
ATOM 3522 C CA . LYS A 1 509 ? 170.968 18.170 101.446 1.00 95.06 314 LYS A CA 1
ATOM 3523 C C . LYS A 1 509 ? 171.726 17.928 100.137 1.00 102.40 314 LYS A C 1
ATOM 3524 O O . LYS A 1 509 ? 171.945 18.870 99.377 1.00 103.38 314 LYS A O 1
ATOM 3530 N N . GLU A 1 510 ? 172.118 16.668 99.877 1.00 100.49 315 GLU A N 1
ATOM 3531 C CA . GLU A 1 510 ? 172.795 16.267 98.644 1.00 102.68 315 GLU A CA 1
ATOM 3532 C C . GLU A 1 510 ? 171.779 16.135 97.508 1.00 108.89 315 GLU A C 1
ATOM 3533 O O . GLU A 1 510 ? 172.129 16.405 96.360 1.00 110.22 315 GLU A O 1
ATOM 3539 N N . ILE A 1 511 ? 170.523 15.738 97.827 1.00 105.36 316 ILE A N 1
ATOM 3540 C CA . ILE A 1 511 ? 169.447 15.574 96.842 1.00 106.12 316 ILE A CA 1
ATOM 3541 C C . ILE A 1 511 ? 168.924 16.954 96.397 1.00 112.97 316 ILE A C 1
ATOM 3542 O O . ILE A 1 511 ? 168.648 17.111 95.213 1.00 113.83 316 ILE A O 1
ATOM 3547 N N . ILE A 1 512 ? 168.814 17.949 97.315 1.00 110.83 317 ILE A N 1
ATOM 3548 C CA . ILE A 1 512 ? 168.340 19.305 96.976 1.00 112.34 317 ILE A CA 1
ATOM 3549 C C . ILE A 1 512 ? 169.375 20.026 96.058 1.00 121.00 317 ILE A C 1
ATOM 3550 O O . ILE A 1 512 ? 168.980 20.848 95.227 1.00 1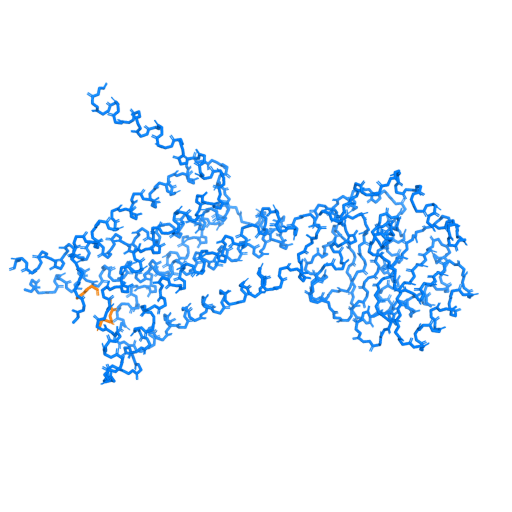21.78 317 ILE A O 1
ATOM 3555 N N . CYS A 1 513 ? 170.675 19.680 96.191 1.00 120.12 318 CYS A N 1
ATOM 3556 C CA . CYS A 1 513 ? 171.765 20.224 95.377 1.00 123.06 318 CYS A CA 1
ATOM 3557 C C . CYS A 1 513 ? 171.822 19.506 94.022 1.00 129.99 318 CYS A C 1
ATOM 3558 O O . CYS A 1 513 ? 172.120 20.144 93.010 1.00 131.53 318 CYS A O 1
ATOM 3561 N N . CYS A 1 514 ? 171.537 18.182 94.008 1.00 126.92 319 CYS A N 1
ATOM 3562 C CA . CYS A 1 514 ? 171.523 17.358 92.795 1.00 128.59 319 CYS A CA 1
ATOM 3563 C C . CYS A 1 514 ? 170.258 17.621 91.969 1.00 133.32 319 CYS A C 1
ATOM 3564 O O . CYS A 1 514 ? 170.314 17.502 90.746 1.00 134.65 319 CYS A O 1
ATOM 3567 N N . TYR A 1 515 ? 169.128 17.980 92.633 1.00 128.64 320 TYR A N 1
ATOM 3568 C CA . TYR A 1 515 ? 167.852 18.318 91.985 1.00 128.65 320 TYR A CA 1
ATOM 3569 C C . TYR A 1 515 ? 167.967 19.682 91.305 1.00 134.71 320 TYR A C 1
ATOM 3570 O O . TYR A 1 515 ? 167.292 19.926 90.302 1.00 135.52 320 TYR A O 1
ATOM 3572 N N . GLU A 1 516 ? 168.839 20.561 91.851 1.00 131.69 2000 GLU A N 1
ATOM 3573 C CA . GLU A 1 516 ? 169.151 21.882 91.303 1.00 133.31 2000 GLU A CA 1
ATOM 3574 C C . GLU A 1 516 ? 169.969 21.712 90.018 1.00 139.35 2000 GLU A C 1
ATOM 3575 O O . GLU A 1 516 ? 169.839 22.518 89.096 1.00 140.64 2000 GLU A O 1
ATOM 3577 N N . PHE A 1 517 ? 170.796 20.642 89.963 1.00 135.97 2001 PHE A N 1
ATOM 3578 C CA . PHE A 1 517 ? 171.622 20.261 88.815 1.00 137.97 2001 PHE A CA 1
ATOM 3579 C C . PHE A 1 517 ? 170.793 19.459 87.800 1.00 141.82 2001 PHE A C 1
ATOM 3580 O O . PHE A 1 517 ? 171.081 19.517 86.603 1.00 143.59 2001 PHE A O 1
ATOM 3582 N N . LEU A 1 518 ? 169.768 18.714 88.286 1.00 135.98 2002 LEU A N 1
ATOM 3583 C CA . LEU A 1 518 ? 168.837 17.917 87.476 1.00 135.73 2002 LEU A CA 1
ATOM 3584 C C . LEU A 1 518 ? 167.979 18.850 86.620 1.00 140.17 2002 LEU A C 1
ATOM 3585 O O . LEU A 1 518 ? 167.837 18.608 85.422 1.00 141.48 2002 LEU A O 1
ATOM 3590 N N . GLU A 1 519 ? 167.436 19.925 87.236 1.00 135.37 2003 GLU A N 1
ATOM 3591 C CA . GLU A 1 519 ? 166.629 20.951 86.574 1.00 135.93 2003 GLU A CA 1
ATOM 3592 C C . GLU A 1 519 ? 167.494 21.777 85.613 1.00 141.77 2003 GLU A C 1
ATOM 3593 O O . GLU A 1 519 ? 166.986 22.257 84.600 1.00 142.92 2003 GLU A O 1
ATOM 3595 N N . VAL A 1 520 ? 168.801 21.925 85.931 1.00 138.43 2004 VAL A N 1
ATOM 3596 C CA . VAL A 1 520 ? 169.786 22.644 85.117 1.00 140.69 2004 VAL A CA 1
ATOM 3597 C C . VAL A 1 520 ? 170.116 21.837 83.856 1.00 145.90 2004 VAL A C 1
ATOM 3598 O O . VAL A 1 520 ? 170.258 22.421 82.780 1.00 147.88 2004 VAL A O 1
ATOM 3600 N N . LEU A 1 521 ? 170.230 20.498 83.992 1.00 141.10 2005 LEU A N 1
ATOM 3601 C CA . LEU A 1 521 ? 170.502 19.578 82.884 1.00 142.50 2005 LEU A CA 1
ATOM 3602 C C . LEU A 1 521 ? 169.229 19.319 82.067 1.00 146.15 2005 LEU A C 1
ATOM 3603 O O . LEU A 1 521 ? 169.319 18.958 80.892 1.00 147.79 2005 LEU A O 1
ATOM 3605 N N . PHE A 1 522 ? 168.050 19.511 82.697 1.00 140.35 2006 PHE A N 1
ATOM 3606 C CA . PHE A 1 522 ? 166.716 19.337 82.113 1.00 139.93 2006 PHE A CA 1
ATOM 3607 C C . PHE A 1 522 ? 166.430 20.396 81.047 1.00 145.36 2006 PHE A C 1
ATOM 3608 O O . PHE A 1 522 ? 165.790 20.088 80.041 1.00 146.19 2006 PHE A O 1
ATOM 3616 N N . GLN A 1 523 ? 166.889 21.642 81.279 1.00 141.97 2007 GLN A N 1
ATOM 3617 C CA . GLN A 1 523 ? 166.705 22.772 80.361 1.00 143.82 2007 GLN A CA 1
ATOM 3618 C C . GLN A 1 523 ? 167.904 22.907 79.409 1.00 149.97 2007 GLN A C 1
ATOM 3619 O O . GLN A 1 523 ? 167.747 23.409 78.296 1.00 151.94 2007 GLN A O 1
ATOM 3625 N N . GLY A 1 524 ? 169.078 22.467 79.866 1.00 145.86 2008 GLY A N 1
ATOM 3626 C CA . GLY A 1 524 ? 170.320 22.508 79.104 1.00 171.50 2008 GLY A CA 1
ATOM 3627 C C . GLY A 1 524 ? 171.099 21.213 79.192 1.00 186.18 2008 GLY A C 1
ATOM 3628 O O . GLY A 1 524 ? 172.302 21.185 78.931 1.00 143.43 2008 GLY A O 1
ATOM 3640 N N . ASP B 2 3 ? 133.005 5.392 98.990 1.00 82.49 2 ASP B N 1
ATOM 3641 C CA . ASP B 2 3 ? 133.482 6.599 99.660 1.00 80.41 2 ASP B CA 1
ATOM 3642 C C . ASP B 2 3 ? 134.949 6.532 99.997 1.00 78.20 2 ASP B C 1
ATOM 3643 O O . ASP B 2 3 ? 135.600 5.501 99.808 1.00 76.83 2 ASP B O 1
ATOM 3647 N N . HIS B 2 4 ? 135.510 7.664 100.467 1.00 77.64 3 HIS B N 1
ATOM 3648 C CA . HIS B 2 4 ? 136.876 7.885 100.945 1.00 76.96 3 HIS B CA 1
ATOM 3649 C C . HIS B 2 4 ? 137.121 6.952 102.098 1.00 74.50 3 HIS B C 1
ATOM 3650 O O . HIS B 2 4 ? 136.249 6.793 102.956 1.00 74.42 3 HIS B O 1
ATOM 3672 N N . ARG B 2 6 ? 137.394 3.690 104.448 1.00 69.66 5 ARG B N 1
ATOM 3673 C CA . ARG B 2 6 ? 136.436 2.635 104.742 1.00 70.69 5 ARG B CA 1
ATOM 3674 C C . ARG B 2 6 ? 135.844 2.891 106.097 1.00 71.71 5 ARG B C 1
ATOM 3675 O O . ARG B 2 6 ? 136.484 3.518 106.947 1.00 72.65 5 ARG B O 1
ATOM 3683 N N . TRP B 2 7 ? 134.609 2.409 106.327 1.00 71.14 6 TRP B N 1
ATOM 3684 C CA . TRP B 2 7 ? 133.820 2.495 107.558 1.00 70.63 6 TRP B CA 1
ATOM 3685 C C . TRP B 2 7 ? 133.483 3.926 107.883 1.00 71.36 6 TRP B C 1
ATOM 3686 O O . TRP B 2 7 ? 133.564 4.327 109.042 1.00 72.07 6 TRP B O 1
ATOM 3697 N N . LYS B 2 8 ? 133.068 4.751 106.908 1.00 71.92 7 LYS B N 1
ATOM 3698 C CA . LYS B 2 8 ? 132.690 6.153 107.151 1.00 73.43 7 LYS B CA 1
ATOM 3699 C C . LYS B 2 8 ? 131.317 6.284 107.769 1.00 73.04 7 LYS B C 1
ATOM 3700 O O . LYS B 2 8 ? 130.434 5.456 107.544 1.00 73.11 7 LYS B O 1
#

Radius of gyration: 29.49 Å; Cα contacts (8 Å, |Δi|>4): 728; chains: 2; bounding box: 74×43×85 Å

Organism: Homo sapiens (NCBI:txid9606)

InterPro domains:
  IPR000155 Melanocortin 4 receptor [PR01062] (6-20)
  IPR000155 Melanocortin 4 receptor [PR01062] (23-44)
  IPR000155 Melanocortin 4 receptor [PR01062] (105-121)
  IPR000155 Melanocortin 4 receptor [PR01062] (230-243)
  IPR000155 Melanocortin 4 receptor [PR01062] (316-331)
  IPR000276 G protein-coupled receptor, rhodopsin-like [PF00001] (61-302)
  IPR000276 G protein-coupled receptor, rhodopsin-like [PR00237] (46-70)
  IPR000276 G protein-coupled receptor, rhodopsin-like [PR00237] (79-100)
  IPR000276 G protein-coupled receptor, rhodopsin-like [PR00237] (129-151)
  IPR000276 G protein-coupled receptor, rhodopsin-like [PR00237] (193-216)
  IPR000276 G protein-coupled receptor, rhodopsin-like [PR00237] (243-267)
  IPR000276 G protein-coupled receptor, rhodopsin-like [PR00237] (284-310)
  IPR000276 G protein-coupled receptor, rhodopsin-like [PS00237] (135-151)
  IPR000276 G protein-coupled receptor, rhodopsin-like [SM01381] (52-317)
  IPR001671 Melanocortin/ACTH receptor [PR00534] (71-83)
  IPR001671 Melanocortin/ACTH receptor [PR00534] (122-136)
  IPR001671 Melanocortin/ACTH receptor [PR00534] (151-162)
  IPR001671 Melanocortin/ACTH receptor [PR00534] (242-254)
  IPR001671 Melanocortin/ACTH receptor [PR00534] (267-284)
  IPR001671 Melanocortin/ACTH receptor [PR00534] (290-301)

Sequence (472 aa):
QLFVSPVVFVTLGVISLLENILVIVAIAKNKNLHSPMYFFICSLAVADMLVSVSLGFETIVITLLNSTDAQSFTVNIDNVIDSVICASLLASICSLLSIAVDRYFTIFYALQYHNIMTVKRVGIIISCIWAACTVSGILFIIYSDSSAVIICLITMFFTMLALMASLYVHMFLMARLHGIDSFWNESYLTGSRDEERKKSLLSKFGMDEGVTFMFIGRFDRGQKGVDVLLKAIEILSSKKEFQEMRFIIIGKGDPELEGWARSLEEKHGNVKVITEMLSREFVRELYGSVDFVIIPSYFEPFGLVALEAMCLGAIPIASAVGGLRDIITNETGILVKAGDPGELANAILKALELSRSDLSKFRENCKKRAMSFSRQGANMKGAITLTILIGVFVVCWAPFFLHLIFYISCPQNPYCVCFMSHFNLYLILIMCNSIINPLIYALRSQELRKTFKEIICCYEFLEVLFQGDHRWK

Solvent-accessible surface area: 21630 Å² total

GO terms:
  GO:0004978 corticotropin receptor activity (F, IDA)
  GO:0004980 melanocyte-stimulating hormone receptor activity (F, IDA)
  GO:0007189 adenylate cyclase-activating G protein-coupled receptor signaling pathway (P, IDA)
  GO:0032099 negative regulation of appetite (P, IMP)
  GO:0045780 positive regulation of bone resorption (P, IMP)
  GO:0098804 non-motile cilium membrane (C, IDA)
  GO:0005886 plasma membrane (C, IDA)
  GO:0032099 negative regulation of appetite (P, IDA)
  GO:0005886 plasma membrane (C, EXP)
  GO:0042923 neuropeptide binding (F, IMP)
  GO:0005515 protein binding (F, IPI)
  GO:0031625 ubiquitin protein ligase binding (F, IPI)
  GO:0004977 melanocortin receptor activity (F, TAS)
  GO:0005886 plasma membrane (C, TAS)
  GO:0016020 membrane (C, TAS)
  GO:0007188 adenylate cyclase-modulating G protein-coupled receptor signaling pathway (P, TAS)
  GO:0007631 feeding behavior (P, TAS)
  GO:0004980 melanocyte-stimulating hormone receptor activity (F, IPI)

Foldseek 3Di:
DDDDDLVLLQVLLVLLLVLLVLLLCLCVVDPVNLALLSVLLNLLSVLLNLLSPLSNVLSVLVVVVVVPCPPCPNVVSVLVSQLSNQLSLQSNLVSLVSLVVVLLCCLQVVVVCRVQDDSVNSVVSSVVSSVVSSVLSSVLSVCVVPPVSLVVVLVSLVVLVVVLVVLCCVCPVCVVVQAADVQLALVLPDDALQVLQCVVQVVQPHDDAQEEEEEDADDDAFQPLVLVLVLLVVCVPPPLNNRYAYEYEYADDVVSVVSLVVVCVVPVSRHYHNDHDDLSVVSSVLLRHQAYERLGNEDQHCNVLLSSLLNLHQYEYECHHNVVRLDDPLRHHYFHRPHSPRSSVRVVVSRVVVVDDCPSSSVSSNVSSVCSHCPHPSNLSSVLSSVLSVLVSVLQVLVSLLSVCVPPPCPDPVSVVSVVCNVVSSSSSSVSSNVSSVSCCVSDVSSVVSSVVVVVVVVVVVVVVVD/DVPPD

Nearest PDB structures (foldseek):
  8wky-assembly1_A  TM=9.968E-01  e=1.136E-57  Homo sapiens
  8wkz-assembly1_A  TM=9.939E-01  e=3.465E-56  Homo sapiens
  6tpg-assembly1_A  TM=7.642E-01  e=2.905E-33  Homo sapiens
  4zjc-assembly1_A  TM=7.689E-01  e=8.828E-33  Homo sapiens
  6hlp-assembly1_A  TM=7.669E-01  e=5.867E-32  Homo sapiens

B-factor: mean 79.91, std 17.49, range [45.99, 186.18]

Secondary structure (P-SEA, 3-state):
cccccaaaaaaaaaaaaaaaaaaaaaaaaccccccaaaaaaaaaaaaaaaaaaaaaaaaaaaaaaaaccccaaaaaaaaaaaaaaaaaaaaaaaaaaaaaaaaaaaacaaaaaaaaccaaaaaaaaaaaaaaaaaaaaaaaaacccaaaaaaaaaaaaaaaaaaaaaaacccccccccccccccccccccccaaaaaaaaaaaacccccbbbbbbcccccccccaaaaaaaaaaaccccccccbbbbbbbcccaaaaaaaaaaaaccccbbbbcccccaaaaaaaaacccbbbccccccccaaaaaaaaaabbbbbcccccccccccccccccccccccaaaaaaaaaaaaaaacccaaaaaaaaaaaaaaaccccaaaaaaaaaaaaaaaaaaaaaaaaaaaaaaccccccaaaaaaaaaaaaaaaaaaaaaaaaaaaaaaacaaaaaaaaaaaaaccaaaaaaac/ccccc